Protein AF-0000000087793568 (afdb_homodimer)

pLDDT: mean 90.53, std 14.08, range [36.44, 98.94]

Radius of gyration: 22.63 Å; Cα contacts (8 Å, |Δi|>4): 814; chains: 2; bounding box: 42×63×88 Å

Foldseek 3Di:
DKEKEAEFFAWDDQPPCVPPPPPDRDPVSQQATAHDPVRLVLLLLLLLLVCVVPLDAAAEEEANRHRGVSSRVSNQVNSPPNRHDYYYDNCLVDLDLLVVLVVVLVVQVVCVVVVPDPDHYYYYYHHPPSVQLNVCCLAPVGSPDDDDDHDHSKMWIKDWDDDPVCVVVVHSDRTNIDTDDTGYSVRSSVSSVD/DKEKEAEFFAWDDQPPCVPPPPPDRDPVSQQATAHDPVRLVLLLLLLLLVCVVPLDAAAEEEANRHRGVSSRVSNQVNSPPNRHDYYYDNCLVDLDLLVVQVVVLVVQVVCVVVVPDPDHYYYYYHHPPSVQLNVCCLAPVGSPDDDDDHDHSKMWIKDWDDDPVCVVVVHSDRTNIDTDDTGYSVRSSVSSVD

Solvent-accessible surface area (backbone atoms only — not comparable to full-atom values): 19647 Å² total; per-residue (Å²): 61,42,39,34,41,29,32,23,31,44,47,52,73,77,69,70,59,77,58,90,64,78,68,66,72,48,76,68,56,65,40,59,31,41,51,32,74,64,17,49,52,51,31,42,38,14,36,41,14,48,35,72,76,46,75,67,47,60,35,35,35,13,16,74,37,37,22,15,37,53,39,41,49,44,41,36,57,66,61,41,94,65,48,35,59,75,45,71,37,68,55,46,77,41,94,44,58,67,60,48,49,50,51,51,49,52,50,52,51,52,38,57,70,63,66,73,48,96,58,55,26,37,38,39,20,26,38,84,66,46,47,50,26,41,52,14,28,52,36,62,77,31,50,75,54,44,43,63,60,76,50,59,29,9,42,36,34,32,41,41,44,73,54,67,70,43,54,74,69,65,53,86,70,81,46,55,39,30,42,52,34,31,43,43,30,68,58,24,29,47,46,32,74,109,62,43,39,35,41,30,31,23,30,45,46,51,72,78,72,68,61,78,58,90,65,78,68,67,73,47,75,68,56,64,40,59,30,40,51,32,74,66,16,49,52,52,31,42,37,12,35,41,13,47,35,71,76,46,74,68,51,61,35,33,35,13,16,72,37,36,22,16,39,52,40,40,49,44,40,36,58,66,61,40,94,64,47,36,59,75,46,72,36,69,55,48,78,42,94,42,58,66,60,47,49,50,53,50,49,52,50,51,52,51,38,57,71,62,66,74,49,96,58,55,27,36,38,39,20,26,39,83,65,45,49,51,26,42,52,13,28,51,36,62,77,32,49,77,54,44,43,64,60,78,49,61,29,10,42,35,35,31,43,42,42,72,53,66,70,43,54,73,70,65,54,86,68,81,44,56,39,29,43,52,34,30,42,43,28,68,57,24,30,47,46,32,73,107

Secondary structure (DSSP, 8-state):
-EEEEEE---B-------SSS-----HHHHHTPPBPHHHHHHHHHHHHHHHHH-----EEEE-SSHHHHHHHHHHHHHHTTSPPPEEE-GGGGSS-HHHHHHHHHHHHHHHHHHTS-SS-EEEEEE-TTHHHHHHHHHHHS-TTT--B---TT-EEEEEEE--HHHHHHT--PPPEEEEEEEE-HHHHHHHHT-/-EEEEEE---B-------SSS-----HHHHHTPPBPHHHHHHHHHHHHHHHHH-----EEEE-SSHHHHHHHHHHHHHHGGGPPPEEE-GGGGSS-HHHHHHHHHHHHHHHHHHTS-SS-EEEEEE-TTHHHHHHHHHHHS-TTT--B---TT-EEEEEEE--HHHHHHT--PPPEEEEEEEE-HHHHHHHHT-

Sequence (388 aa):
MLLLLMRHGIAHPLVDSASESFAKSSPADDFHRALTSEGRDRAHRAALGARELVPRLDFLASSPKTRARQTAQIVRDVWGKKSPPLTEWSELMEDDSAALVGKLRALEAKVAGEKTVDAPTILLCGHEPLLSRFVSQLLTDSAETLRLEWKKAGVCALQVEFDPQKMKAGETTLPATTLMWHLTPKQLRKIGSRMLLLLMRHGIAHPLVDSASESFAKSSPADDFHRALTSEGRDRAHRAALGARELVPRLDFLASSPKTRARQTAQIVRDVWGKKSPPLTEWSELMEDDSAALVGKLRALEAKVAGEKTVDAPTILLCGHEPLLSRFVSQLLTDSAETLRLEWKKAGVCALQVEFDPQKMKAGETTLPATTLMWHLTPKQLRKIGSR

Structure (mmCIF, N/CA/C/O backbone):
data_AF-0000000087793568-model_v1
#
loop_
_entity.id
_entity.type
_entity.pdbx_description
1 polymer 'Phosphohistidine phosphatase, SixA'
#
loop_
_atom_site.group_PDB
_atom_site.id
_atom_site.type_symbol
_atom_site.label_atom_id
_atom_site.label_alt_id
_atom_site.label_comp_id
_atom_site.label_asym_id
_atom_site.label_entity_id
_atom_site.label_seq_id
_atom_site.pdbx_PDB_ins_code
_atom_site.Cartn_x
_atom_site.Cartn_y
_atom_site.Cartn_z
_atom_site.occupancy
_atom_site.B_iso_or_equiv
_atom_site.auth_seq_id
_atom_site.auth_comp_id
_atom_site.auth_asym_id
_atom_site.auth_atom_id
_atom_site.pdbx_PDB_model_num
ATOM 1 N N . MET A 1 1 ? -4.113 17.141 -4.031 1 96.12 1 MET A N 1
ATOM 2 C CA . MET A 1 1 ? -3.43 17.047 -2.746 1 96.12 1 MET A CA 1
ATOM 3 C C . MET A 1 1 ? -2.83 15.656 -2.559 1 96.12 1 MET A C 1
ATOM 5 O O . MET A 1 1 ? -3.467 14.648 -2.879 1 96.12 1 MET A O 1
ATOM 9 N N . LEU A 1 2 ? -1.525 15.648 -2.135 1 97.88 2 LEU A N 1
ATOM 10 C CA . LEU A 1 2 ? -0.951 14.398 -1.642 1 97.88 2 LEU A CA 1
ATOM 11 C C . LEU A 1 2 ? -1.108 14.289 -0.129 1 97.88 2 LEU A C 1
ATOM 13 O O . LEU A 1 2 ? -0.604 15.133 0.615 1 97.88 2 LEU A O 1
ATOM 17 N N . LEU A 1 3 ? -1.846 13.305 0.278 1 98.62 3 LEU A N 1
ATOM 18 C CA . LEU A 1 3 ? -2.139 13.094 1.691 1 98.62 3 LEU A CA 1
ATOM 19 C C . LEU A 1 3 ? -1.384 11.883 2.232 1 98.62 3 LEU A C 1
ATOM 21 O O . LEU A 1 3 ? -1.615 10.758 1.794 1 98.62 3 LEU A O 1
ATOM 25 N N . LEU A 1 4 ? -0.467 12.148 3.123 1 98.88 4 LEU A N 1
ATOM 26 C CA . LEU A 1 4 ? 0.186 11.086 3.881 1 98.88 4 LEU A CA 1
ATOM 27 C C . LEU A 1 4 ? -0.486 10.891 5.234 1 98.88 4 LEU A C 1
ATOM 29 O O . LEU A 1 4 ? -0.839 11.859 5.902 1 98.88 4 LEU A O 1
ATOM 33 N N . LEU A 1 5 ? -0.747 9.656 5.582 1 98.94 5 LEU A N 1
ATOM 34 C CA . LEU A 1 5 ? -1.247 9.289 6.902 1 98.94 5 LEU A CA 1
ATOM 35 C C . LEU A 1 5 ? -0.276 8.344 7.609 1 98.94 5 LEU A C 1
ATOM 37 O O . LEU A 1 5 ? 0.091 7.301 7.066 1 98.94 5 LEU A O 1
ATOM 41 N N . MET A 1 6 ? 0.14 8.75 8.789 1 98.94 6 MET A N 1
ATOM 42 C CA . MET A 1 6 ? 1.086 7.965 9.578 1 98.94 6 MET A CA 1
ATOM 43 C C . MET A 1 6 ? 0.485 7.574 10.922 1 98.94 6 MET A C 1
ATOM 45 O O . MET A 1 6 ? -0.057 8.422 11.633 1 98.94 6 MET A O 1
ATOM 49 N N . ARG A 1 7 ? 0.519 6.309 11.234 1 98.94 7 ARG A N 1
ATOM 50 C CA . ARG A 1 7 ? 0.18 5.902 12.602 1 98.94 7 ARG A CA 1
ATOM 51 C C . ARG A 1 7 ? 1.29 6.281 13.57 1 98.94 7 ARG A C 1
ATOM 53 O O . ARG A 1 7 ? 2.475 6.168 13.25 1 98.94 7 ARG A O 1
ATOM 60 N N . HIS A 1 8 ? 0.935 6.652 14.742 1 98.88 8 HIS A N 1
ATOM 61 C CA . HIS A 1 8 ? 1.938 6.996 15.742 1 98.88 8 HIS A CA 1
ATOM 62 C C . HIS A 1 8 ? 2.912 5.844 15.961 1 98.88 8 HIS A C 1
ATOM 64 O O . HIS A 1 8 ? 2.619 4.699 15.609 1 98.88 8 HIS A O 1
ATOM 70 N N . GLY A 1 9 ? 4.094 6.199 16.562 1 98.75 9 GLY A N 1
ATOM 71 C CA . GLY A 1 9 ? 5.09 5.199 16.891 1 98.75 9 GLY A CA 1
ATOM 72 C C . GLY A 1 9 ? 4.723 4.383 18.125 1 98.75 9 GLY A C 1
ATOM 73 O O . GLY A 1 9 ? 3.684 4.617 18.734 1 98.75 9 GLY A O 1
ATOM 74 N N . ILE A 1 10 ? 5.586 3.451 18.516 1 98.31 10 ILE A N 1
ATOM 75 C CA . ILE A 1 10 ? 5.387 2.562 19.656 1 98.31 10 ILE A CA 1
ATOM 76 C C . ILE A 1 10 ? 5.375 3.377 20.953 1 98.31 10 ILE A C 1
ATOM 78 O O . ILE A 1 10 ? 6.316 4.121 21.234 1 98.31 10 ILE A O 1
ATOM 82 N N . ALA A 1 11 ? 4.293 3.217 21.719 1 97.5 11 ALA A N 1
ATOM 83 C CA . ALA A 1 11 ? 4.121 3.949 22.969 1 97.5 11 ALA A CA 1
ATOM 84 C C . ALA A 1 11 ? 4.156 3.004 24.172 1 97.5 11 ALA A C 1
ATOM 86 O O . ALA A 1 11 ? 3.971 1.794 24.016 1 97.5 11 ALA A O 1
ATOM 87 N N . HIS A 1 12 ? 4.414 3.566 25.266 1 94.75 12 HIS A N 1
ATOM 88 C CA . HIS A 1 12 ? 4.359 2.787 26.5 1 94.75 12 HIS A CA 1
ATOM 89 C C . HIS A 1 12 ? 2.977 2.176 26.703 1 94.75 12 HIS A C 1
A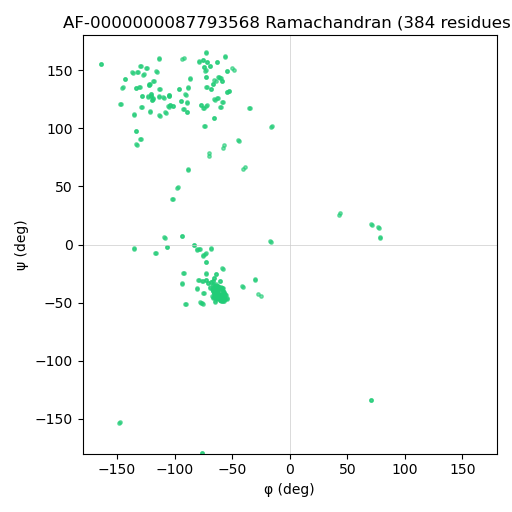TOM 91 O O . HIS A 1 12 ? 1.964 2.799 26.375 1 94.75 12 HIS A O 1
ATOM 97 N N . PRO A 1 13 ? 3.045 0.917 27.203 1 89.44 13 PRO A N 1
ATOM 98 C CA . PRO A 1 13 ? 1.738 0.314 27.484 1 89.44 13 PRO A CA 1
ATOM 99 C C . PRO A 1 13 ? 0.955 1.061 28.562 1 89.44 13 PRO A C 1
ATOM 101 O O . PRO A 1 13 ? 1.538 1.82 29.328 1 89.44 13 PRO A O 1
ATOM 104 N N . LEU A 1 14 ? -0.322 0.827 28.438 1 80.94 14 LEU A N 1
ATOM 105 C CA . LEU A 1 14 ? -1.128 1.379 29.516 1 80.94 14 LEU A CA 1
ATOM 106 C C . LEU A 1 14 ? -0.814 0.683 30.844 1 80.94 14 LEU A C 1
ATOM 108 O O . LEU A 1 14 ? -0.576 -0.526 30.875 1 80.94 14 LEU A O 1
ATOM 112 N N . VAL A 1 15 ? -0.178 1.276 31.797 1 62.25 15 VAL A N 1
ATOM 113 C CA . VAL A 1 15 ? 0.125 0.673 33.094 1 62.25 15 VAL A CA 1
ATOM 114 C C . VAL A 1 15 ? -1.109 -0.047 33.625 1 62.25 15 VAL A C 1
ATOM 116 O O . VAL A 1 15 ? -2.191 0.54 33.719 1 62.25 15 VAL A O 1
ATOM 119 N N . ASP A 1 16 ? -1.142 -1.329 33.219 1 53.69 16 ASP A N 1
ATOM 120 C CA . ASP A 1 16 ? -2.166 -2.107 33.906 1 53.69 16 ASP A CA 1
ATOM 121 C C . ASP A 1 16 ? -1.961 -2.068 35.438 1 53.69 16 ASP A C 1
ATOM 123 O O . ASP A 1 16 ? -0.852 -2.295 35.906 1 53.69 16 ASP A O 1
ATOM 127 N N . SER A 1 17 ? -2.375 -1.208 36.219 1 40.56 17 SER A N 1
ATOM 128 C CA . SER A 1 17 ? -2.295 -1.458 37.656 1 40.56 17 SER A CA 1
ATOM 129 C C . SER A 1 17 ? -2.664 -2.9 38 1 40.56 17 SER A C 1
ATOM 131 O O . SER A 1 17 ? -3.84 -3.27 37.969 1 40.56 17 SER A O 1
ATOM 133 N N . ALA A 1 18 ? -1.98 -3.926 37.625 1 40.5 18 ALA A N 1
ATOM 134 C CA . ALA A 1 18 ? -2.271 -5.203 38.25 1 40.5 18 ALA A CA 1
ATOM 135 C C . ALA A 1 18 ? -2.51 -5.023 39.75 1 40.5 18 ALA A C 1
ATOM 137 O O . ALA A 1 18 ? -2.619 -6.008 40.5 1 40.5 18 ALA A O 1
ATOM 138 N N . SER A 1 19 ? -1.817 -4.125 40.469 1 38.53 19 SER A N 1
ATOM 139 C CA . SER A 1 19 ? -2.182 -4.211 41.875 1 38.53 19 SER A CA 1
ATOM 140 C C . SER A 1 19 ? -3.695 -4.176 42.062 1 38.53 19 SER A C 1
ATOM 142 O O . SER A 1 19 ? -4.422 -3.688 41.188 1 38.53 19 SER A O 1
ATOM 144 N N . GLU A 1 20 ? -4.242 -4.871 43.25 1 40.06 20 GLU A N 1
ATOM 145 C CA . GLU A 1 20 ? -5.582 -4.977 43.812 1 40.06 20 GLU A CA 1
ATOM 146 C C . GLU A 1 20 ? -6.43 -3.758 43.469 1 40.06 20 GLU A C 1
ATOM 148 O O . GLU A 1 20 ? -7.637 -3.744 43.719 1 40.06 20 GLU A O 1
ATOM 153 N N . SER A 1 21 ? -5.852 -2.555 43.562 1 39.22 21 SER A N 1
ATOM 154 C CA . SER A 1 21 ? -6.824 -1.475 43.438 1 39.22 21 SER A CA 1
ATOM 155 C C . SER A 1 21 ? -7.277 -1.302 42 1 39.22 21 SER A C 1
ATOM 157 O O . SER A 1 21 ? -6.453 -1.297 41.062 1 39.22 21 SER A O 1
ATOM 159 N N . PHE A 1 22 ? -8.445 -1.719 41.438 1 39.75 22 PHE A N 1
ATOM 160 C CA . PHE A 1 22 ? -9.391 -1.558 40.344 1 39.75 22 PHE A CA 1
ATOM 161 C C . PHE A 1 22 ? -9.172 -0.229 39.625 1 39.75 22 PHE A C 1
ATOM 163 O O . PHE A 1 22 ? -10.102 0.322 39.031 1 39.75 22 PHE A O 1
ATOM 170 N N . ALA A 1 23 ? -8.25 0.588 39.906 1 36.69 23 ALA A N 1
ATOM 171 C CA . ALA A 1 23 ? -8.422 1.868 39.219 1 36.69 23 ALA A CA 1
ATOM 172 C C . ALA A 1 23 ? -8.18 1.728 37.719 1 36.69 23 ALA A C 1
ATOM 174 O O . ALA A 1 23 ? -7.07 1.396 37.312 1 36.69 23 ALA A O 1
ATOM 175 N N . LYS A 1 24 ? -9.078 1.188 36.938 1 49.34 24 LYS A N 1
ATOM 176 C CA . LYS A 1 24 ? -9.289 1.285 35.5 1 49.34 24 LYS A CA 1
ATOM 177 C C . LYS A 1 24 ? -8.508 2.457 34.906 1 49.34 24 LYS A C 1
ATOM 179 O O . LYS A 1 24 ? -8.656 3.596 35.344 1 49.34 24 LYS A O 1
ATOM 184 N N . SER A 1 25 ? -7.336 2.15 34.25 1 55.94 25 SER A N 1
ATOM 185 C CA . SER A 1 25 ? -6.629 3.244 33.625 1 55.94 25 SER A CA 1
ATOM 186 C C . SER A 1 25 ? -7.598 4.277 33.062 1 55.94 25 SER A C 1
ATOM 188 O O . SER A 1 25 ? -8.625 3.918 32.469 1 55.94 25 SER A O 1
ATOM 190 N N . SER A 1 26 ? -7.613 5.535 33.531 1 61.94 26 SER A N 1
ATOM 191 C CA . SER A 1 26 ? -8.5 6.625 33.125 1 61.94 26 SER A CA 1
ATOM 192 C C . SER A 1 26 ? -8.211 7.082 31.703 1 61.94 26 SER A C 1
ATOM 194 O O . SER A 1 26 ? -7.109 6.871 31.188 1 61.94 26 SER A O 1
ATOM 196 N N . PRO A 1 27 ? -9.211 7.254 30.906 1 64.69 27 PRO A N 1
ATOM 197 C CA . PRO A 1 27 ? -9 7.91 29.625 1 64.69 27 PRO A CA 1
ATOM 198 C C . PRO A 1 27 ? -7.863 8.93 29.641 1 64.69 27 PRO A C 1
ATOM 200 O O . PRO A 1 27 ? -7.164 9.109 28.641 1 64.69 27 PRO A O 1
ATOM 203 N N . ALA A 1 28 ? -7.652 9.516 30.75 1 68.44 28 ALA A N 1
ATOM 204 C CA . ALA A 1 28 ? -6.57 10.484 30.891 1 68.44 28 ALA A CA 1
ATOM 205 C C . ALA A 1 28 ? -5.207 9.805 30.766 1 68.44 28 ALA A C 1
ATOM 207 O O . ALA A 1 28 ? -4.281 10.359 30.172 1 68.44 28 ALA A O 1
ATOM 208 N N . ASP A 1 29 ? -5.152 8.562 31.188 1 77.5 29 ASP A N 1
ATOM 209 C CA . ASP A 1 29 ? -3.891 7.828 31.156 1 77.5 29 ASP A CA 1
ATOM 210 C C . ASP A 1 29 ? -3.516 7.457 29.719 1 77.5 29 ASP A C 1
ATOM 212 O O . ASP A 1 29 ? -2.348 7.539 29.344 1 77.5 29 ASP A O 1
ATOM 216 N N . ASP A 1 30 ? -4.496 7.27 28.984 1 88.19 30 ASP A N 1
ATOM 217 C CA . ASP A 1 30 ? -4.223 6.906 27.594 1 88.19 30 ASP A CA 1
ATOM 218 C C . ASP A 1 30 ? -3.766 8.117 26.781 1 88.19 30 ASP A C 1
ATOM 220 O O . ASP A 1 30 ? -2.943 7.988 25.875 1 88.19 30 ASP A O 1
ATOM 224 N N . PHE A 1 31 ? -4.273 9.242 27.172 1 92.94 31 PHE A N 1
ATOM 225 C CA . PHE A 1 31 ? -4.016 10.469 26.422 1 92.94 31 PHE A CA 1
ATOM 226 C C . PHE A 1 31 ? -2.541 10.844 26.5 1 92.94 31 PHE A C 1
ATOM 228 O O . PHE A 1 31 ? -1.979 11.367 25.531 1 92.94 31 PHE A O 1
ATOM 235 N N . HIS A 1 32 ? -1.913 10.484 27.531 1 94.19 32 HIS A N 1
ATOM 236 C CA . HIS A 1 32 ? -0.586 11.031 27.781 1 94.19 32 HIS A CA 1
ATOM 237 C C . HIS A 1 32 ? 0.494 9.977 27.578 1 94.19 32 HIS A C 1
ATOM 239 O O . HIS A 1 32 ? 1.664 10.211 27.891 1 94.19 32 HIS A O 1
ATOM 245 N N . ARG A 1 33 ? 0.11 8.836 27.109 1 95 33 ARG A N 1
ATOM 246 C CA . ARG A 1 33 ? 1.111 7.809 26.844 1 95 33 ARG A CA 1
ATOM 247 C C . ARG A 1 33 ? 2.15 8.305 25.844 1 95 33 ARG A C 1
ATOM 249 O O . ARG A 1 33 ? 1.807 8.68 24.719 1 95 33 ARG A O 1
ATOM 256 N N . ALA A 1 34 ? 3.4 8.266 26.266 1 97.56 34 ALA A N 1
ATOM 257 C CA . ALA A 1 34 ? 4.504 8.758 25.438 1 97.56 34 ALA A CA 1
ATOM 258 C C . ALA A 1 34 ? 5.102 7.629 24.594 1 97.56 34 ALA A C 1
ATOM 260 O O . ALA A 1 34 ? 4.93 6.449 24.922 1 97.56 34 ALA A O 1
ATOM 261 N N . LEU A 1 35 ? 5.805 8 23.562 1 98.44 35 LEU A N 1
ATOM 262 C CA . LEU A 1 35 ? 6.582 7.027 22.797 1 98.44 35 LEU A CA 1
ATOM 263 C C . LEU A 1 35 ? 7.664 6.395 23.672 1 98.44 35 LEU A C 1
ATOM 265 O O . LEU A 1 35 ? 8.242 7.066 24.531 1 98.44 35 LEU A O 1
ATOM 269 N N . THR A 1 36 ? 7.926 5.152 23.453 1 98.38 36 THR A N 1
ATOM 270 C CA . THR A 1 36 ? 9.117 4.535 24.031 1 98.38 36 THR A CA 1
ATOM 271 C C . THR A 1 36 ? 10.375 5.023 23.312 1 98.38 36 THR A C 1
ATOM 273 O O . THR A 1 36 ? 10.289 5.656 22.25 1 98.38 36 THR A O 1
ATOM 276 N N . SER A 1 37 ? 11.508 4.781 23.906 1 98.31 37 SER A N 1
ATOM 277 C CA . SER A 1 37 ? 12.758 5.102 23.219 1 98.31 37 SER A CA 1
ATOM 278 C C . SER A 1 37 ? 12.852 4.391 21.875 1 98.31 37 SER A C 1
ATOM 280 O O . SER A 1 37 ? 13.25 4.996 20.875 1 98.31 37 SER A O 1
ATOM 282 N N . GLU A 1 38 ? 12.492 3.162 21.875 1 98.06 38 GLU A N 1
ATOM 283 C CA . GLU A 1 38 ? 12.461 2.4 20.641 1 98.06 38 GLU A CA 1
ATOM 284 C C . GLU A 1 38 ? 11.461 2.996 19.656 1 98.06 38 GLU A C 1
ATOM 286 O O . GLU A 1 38 ? 11.727 3.057 18.453 1 98.06 38 GLU A O 1
ATOM 291 N N . GLY A 1 39 ? 10.312 3.371 20.203 1 98.56 39 GLY A N 1
ATOM 292 C CA . GLY A 1 39 ? 9.297 3.996 19.359 1 98.56 39 GLY A CA 1
ATOM 293 C C . GLY A 1 39 ? 9.789 5.258 18.672 1 98.56 39 GLY A C 1
ATOM 294 O O . GLY A 1 39 ? 9.492 5.48 17.5 1 98.56 39 GLY A O 1
ATOM 295 N N . ARG A 1 40 ? 10.516 6.051 19.406 1 98.69 40 ARG A N 1
ATOM 296 C CA . ARG A 1 40 ? 11.078 7.277 18.844 1 98.69 40 ARG A CA 1
ATOM 297 C C . ARG A 1 40 ? 12.086 6.969 17.75 1 98.69 40 ARG A C 1
ATOM 299 O O . ARG A 1 40 ? 12.047 7.574 16.672 1 98.69 40 ARG A O 1
ATOM 306 N N . ASP A 1 41 ? 12.93 6.027 18.016 1 98.25 41 ASP A N 1
ATOM 307 C CA . ASP A 1 41 ? 13.953 5.648 17.047 1 98.25 41 ASP A CA 1
ATOM 308 C C . ASP A 1 41 ? 13.328 5.086 15.766 1 98.25 41 ASP A C 1
ATOM 310 O O . ASP A 1 41 ? 13.695 5.488 14.664 1 98.25 41 ASP A O 1
ATOM 314 N N . ARG A 1 42 ? 12.406 4.227 15.906 1 98.12 42 ARG A N 1
ATOM 315 C CA . ARG A 1 42 ? 11.766 3.598 14.758 1 98.12 42 ARG A CA 1
ATOM 316 C C . ARG A 1 42 ? 10.945 4.609 13.961 1 98.12 42 ARG A C 1
ATOM 318 O O . ARG A 1 42 ? 10.93 4.574 12.727 1 98.12 42 ARG A O 1
ATOM 325 N N . ALA A 1 43 ? 10.289 5.5 14.703 1 98.69 43 ALA A N 1
ATOM 326 C CA . ALA A 1 43 ? 9.523 6.551 14.031 1 98.69 43 ALA 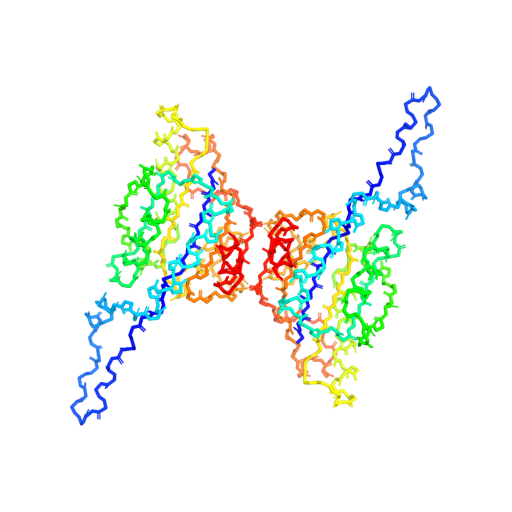A CA 1
ATOM 327 C C . ALA A 1 43 ? 10.445 7.477 13.242 1 98.69 43 ALA A C 1
ATOM 329 O O . ALA A 1 43 ? 10.117 7.883 12.125 1 98.69 43 ALA A O 1
ATOM 330 N N . HIS A 1 44 ? 11.562 7.789 13.852 1 98.31 44 HIS A N 1
ATOM 331 C CA . HIS A 1 44 ? 12.539 8.641 13.18 1 98.31 44 HIS A CA 1
ATOM 332 C C . HIS A 1 44 ? 13.023 8 11.883 1 98.31 44 HIS A C 1
ATOM 334 O O . HIS A 1 44 ? 13.047 8.656 10.836 1 98.31 44 HIS A O 1
ATOM 340 N N . ARG A 1 45 ? 13.391 6.719 11.93 1 98.25 45 ARG A N 1
ATOM 341 C CA . ARG A 1 45 ? 13.875 6.012 10.75 1 98.25 45 ARG A CA 1
ATOM 342 C C . ARG A 1 45 ? 12.773 5.867 9.703 1 98.25 45 ARG A C 1
ATOM 344 O O . ARG A 1 45 ? 13.039 5.941 8.5 1 98.25 45 ARG A O 1
ATOM 351 N N . ALA A 1 46 ? 11.586 5.633 10.164 1 98.62 46 ALA A N 1
ATOM 352 C CA . ALA A 1 46 ? 10.461 5.566 9.227 1 98.62 46 ALA A CA 1
ATOM 353 C C . ALA A 1 46 ? 10.234 6.914 8.555 1 98.62 46 ALA A C 1
ATOM 355 O O . ALA A 1 46 ? 9.969 6.973 7.348 1 98.62 46 ALA A O 1
ATOM 356 N N . ALA A 1 47 ? 10.344 7.973 9.344 1 98.19 47 ALA A N 1
ATOM 357 C CA . ALA A 1 47 ? 10.172 9.32 8.812 1 98.19 47 ALA A CA 1
ATOM 358 C C . ALA A 1 47 ? 11.234 9.633 7.758 1 98.19 47 ALA A C 1
ATOM 360 O O . ALA A 1 47 ? 10.945 10.281 6.75 1 98.19 47 ALA A O 1
ATOM 361 N N . LEU A 1 48 ? 12.445 9.156 7.953 1 97.5 48 LEU A N 1
ATOM 362 C CA . LEU A 1 48 ? 13.5 9.344 6.965 1 97.5 48 LEU A CA 1
ATOM 363 C C . LEU A 1 48 ? 13.125 8.68 5.641 1 97.5 48 LEU A C 1
ATOM 365 O O . LEU A 1 48 ? 13.336 9.258 4.574 1 97.5 48 LEU A O 1
ATOM 369 N N . GLY A 1 49 ? 12.594 7.469 5.738 1 98 49 GLY A N 1
ATOM 370 C CA . GLY A 1 49 ? 12.133 6.777 4.543 1 98 49 GLY A CA 1
ATOM 371 C C . GLY A 1 49 ? 11.016 7.504 3.828 1 98 49 GLY A C 1
ATOM 372 O O . GLY A 1 49 ? 11.031 7.625 2.602 1 98 49 GLY A O 1
ATOM 373 N N . ALA A 1 50 ? 10.062 7.996 4.602 1 97.94 50 ALA A N 1
ATOM 374 C CA . ALA A 1 50 ? 8.945 8.742 4.02 1 97.94 50 ALA A CA 1
ATOM 375 C C . ALA A 1 50 ? 9.438 10.008 3.324 1 97.94 50 ALA A C 1
ATOM 377 O O . ALA A 1 50 ? 8.961 10.352 2.238 1 97.94 50 ALA A O 1
ATOM 378 N N . ARG A 1 51 ? 10.352 10.711 3.947 1 96.75 51 ARG A N 1
ATOM 379 C CA . ARG A 1 51 ? 10.898 11.93 3.367 1 96.75 51 ARG A CA 1
ATOM 380 C C . ARG A 1 51 ? 11.617 11.633 2.053 1 96.75 51 ARG A C 1
ATOM 382 O O . ARG A 1 51 ? 11.57 12.438 1.119 1 96.75 51 ARG A O 1
ATOM 389 N N . GLU A 1 52 ? 12.297 10.516 2.016 1 96.06 52 GLU A N 1
ATOM 390 C CA . GLU A 1 52 ? 12.969 10.133 0.776 1 96.06 52 GLU A CA 1
ATOM 391 C C . GLU A 1 52 ? 11.969 9.977 -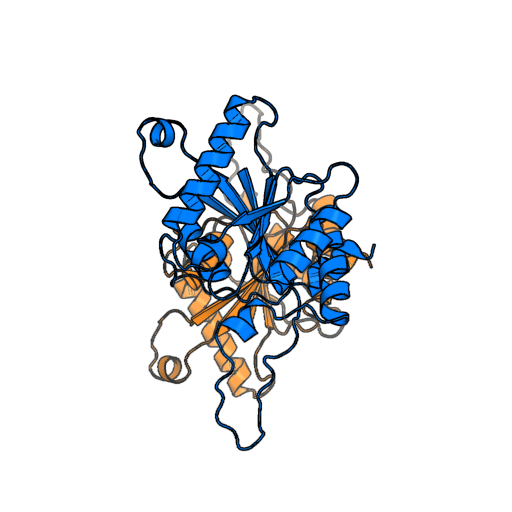0.365 1 96.06 52 GLU A C 1
ATOM 393 O O . GLU A 1 52 ? 12.266 10.328 -1.51 1 96.06 52 GLU A O 1
ATOM 398 N N . LEU A 1 53 ? 10.852 9.492 -0.057 1 97.25 53 LEU A N 1
ATOM 399 C CA . LEU A 1 53 ? 9.82 9.25 -1.057 1 97.25 53 LEU A CA 1
ATOM 400 C C . LEU A 1 53 ? 9.07 10.531 -1.383 1 97.25 53 LEU A C 1
ATOM 402 O O . LEU A 1 53 ? 8.641 10.734 -2.521 1 97.25 53 LEU A O 1
ATOM 406 N N . VAL A 1 54 ? 8.844 11.336 -0.358 1 96.56 54 VAL A N 1
ATOM 407 C CA . VAL A 1 54 ? 8.109 12.594 -0.475 1 96.56 54 VAL A CA 1
ATOM 408 C C . VAL A 1 54 ? 8.906 13.719 0.172 1 96.56 54 VAL A C 1
ATOM 410 O O . VAL A 1 54 ? 8.711 14.031 1.348 1 96.56 54 VAL A O 1
ATOM 413 N N . PRO A 1 55 ? 9.711 14.367 -0.575 1 94.56 55 PRO A N 1
ATOM 414 C CA . PRO A 1 55 ? 10.672 15.32 0 1 94.56 55 PRO A CA 1
ATOM 415 C C . PRO A 1 55 ? 10.008 16.609 0.486 1 94.56 55 PRO A C 1
ATOM 417 O O . PRO A 1 55 ? 10.562 17.297 1.342 1 94.56 55 PRO A O 1
ATOM 420 N N . ARG A 1 56 ? 8.859 16.906 -0.101 1 93.12 56 ARG A N 1
ATOM 421 C CA . ARG A 1 56 ? 8.188 18.156 0.278 1 93.12 56 ARG A CA 1
ATOM 422 C C . ARG A 1 56 ? 6.984 17.875 1.169 1 93.12 56 ARG A C 1
ATOM 424 O O . ARG A 1 56 ? 6.18 16.984 0.876 1 93.12 56 ARG A O 1
ATOM 431 N N . LEU A 1 57 ? 6.926 18.5 2.221 1 94.56 57 LEU A N 1
ATOM 432 C CA . LEU A 1 57 ? 5.797 18.484 3.141 1 94.56 57 LEU A CA 1
ATOM 433 C C . LEU A 1 57 ? 5.355 19.906 3.49 1 94.56 57 LEU A C 1
ATOM 435 O O . LEU A 1 57 ? 6.137 20.688 4.043 1 94.56 57 LEU A O 1
ATOM 439 N N . ASP A 1 58 ? 4.129 20.219 3.145 1 92.81 58 ASP A N 1
ATOM 440 C CA . ASP A 1 58 ? 3.666 21.594 3.297 1 92.81 58 ASP A CA 1
ATOM 441 C C . ASP A 1 58 ? 2.959 21.797 4.637 1 92.81 58 ASP A C 1
ATOM 443 O O . ASP A 1 58 ? 2.99 22.891 5.207 1 92.81 58 ASP A O 1
ATOM 447 N N . PHE A 1 59 ? 2.271 20.75 5.102 1 94 59 PHE A N 1
ATOM 448 C CA . PHE A 1 59 ? 1.512 20.844 6.344 1 94 59 PHE A CA 1
ATOM 449 C C . PHE A 1 59 ? 1.582 19.547 7.117 1 94 59 PHE A C 1
ATOM 451 O O . PHE A 1 59 ? 1.637 18.469 6.523 1 94 59 PHE A O 1
ATOM 458 N N . LEU A 1 60 ? 1.659 19.656 8.391 1 97.19 60 LEU A N 1
ATOM 459 C CA . LEU A 1 60 ? 1.672 18.516 9.305 1 97.19 60 LEU A CA 1
ATOM 460 C C . LEU A 1 60 ? 0.617 18.688 10.391 1 97.19 60 LEU A C 1
ATOM 462 O O . LEU A 1 60 ? 0.508 19.75 11 1 97.19 60 LEU A O 1
ATOM 466 N N . ALA A 1 61 ? -0.205 17.703 10.555 1 98.19 61 ALA A N 1
ATOM 467 C CA . ALA A 1 61 ? -1.181 17.703 11.641 1 98.19 61 ALA A CA 1
ATOM 468 C C . ALA A 1 61 ? -1.09 16.438 12.469 1 98.19 61 ALA A C 1
ATOM 470 O O . ALA A 1 61 ? -0.771 15.367 11.945 1 98.19 61 ALA A O 1
ATOM 471 N N . SER A 1 62 ? -1.347 16.562 13.758 1 98.62 62 SER A N 1
ATOM 472 C CA . SER A 1 62 ? -1.292 15.414 14.672 1 98.62 62 SER A CA 1
ATOM 473 C C . SER A 1 62 ? -2.525 15.367 15.562 1 98.62 62 SER A C 1
ATOM 475 O O . SER A 1 62 ? -3.1 16.406 15.906 1 98.62 62 SER A O 1
ATOM 477 N N . SER A 1 63 ? -2.877 14.141 15.883 1 98.44 63 SER A N 1
ATOM 478 C CA . SER A 1 63 ? -3.73 13.969 17.062 1 98.44 63 SER A CA 1
ATOM 479 C C . SER A 1 63 ? -3.113 14.625 18.281 1 98.44 63 SER A C 1
ATOM 481 O O . SER A 1 63 ? -1.89 14.656 18.438 1 98.44 63 SER A O 1
ATOM 483 N N . PRO A 1 64 ? -3.953 15.109 19.219 1 97.94 64 PRO A N 1
ATOM 484 C CA . PRO A 1 64 ? -3.418 15.75 20.438 1 97.94 64 PRO A CA 1
ATOM 485 C C . PRO A 1 64 ? -2.803 14.742 21.406 1 97.94 64 PRO A C 1
ATOM 487 O O . PRO A 1 64 ? -2.137 15.133 22.359 1 97.94 64 PRO A O 1
ATOM 490 N N . LYS A 1 65 ? -3.061 13.492 21.234 1 97.75 65 LYS A N 1
ATOM 491 C CA . LYS A 1 65 ? -2.451 12.516 22.141 1 97.75 65 LYS A CA 1
ATOM 492 C C . LYS A 1 65 ? -0.929 12.586 22.078 1 97.75 65 LYS A C 1
ATOM 494 O O . LYS A 1 65 ? -0.356 12.742 21 1 97.75 65 LYS A O 1
ATOM 499 N N . THR A 1 66 ? -0.291 12.406 23.156 1 98.19 66 THR A N 1
ATOM 500 C CA . THR A 1 66 ? 1.142 12.625 23.328 1 98.19 66 THR A CA 1
ATOM 501 C C . THR A 1 66 ? 1.935 11.789 22.328 1 98.19 66 THR A C 1
ATOM 503 O O . THR A 1 66 ? 2.848 12.289 21.672 1 98.19 66 THR A O 1
ATOM 506 N N . ARG A 1 67 ? 1.66 10.555 22.188 1 98.5 67 ARG A N 1
ATOM 507 C CA . ARG A 1 67 ? 2.406 9.664 21.297 1 98.5 67 ARG A CA 1
ATOM 508 C C . ARG A 1 67 ? 2.33 10.133 19.859 1 98.5 67 ARG A C 1
ATOM 510 O O . ARG A 1 67 ? 3.311 10.031 19.109 1 98.5 67 ARG A O 1
ATOM 517 N N . ALA A 1 68 ? 1.195 10.656 19.438 1 98.75 68 ALA A N 1
ATOM 518 C CA . ALA A 1 68 ? 1.031 11.148 18.078 1 98.75 68 ALA A CA 1
ATOM 519 C C . ALA A 1 68 ? 1.754 12.477 17.875 1 98.75 68 ALA A C 1
ATOM 521 O O . ALA A 1 68 ? 2.406 12.695 16.859 1 98.75 68 ALA A O 1
ATOM 522 N N . ARG A 1 69 ? 1.633 13.336 18.875 1 98.38 69 ARG A N 1
ATOM 523 C CA . ARG A 1 69 ? 2.338 14.609 18.812 1 98.38 69 ARG A CA 1
ATOM 524 C C . ARG A 1 69 ? 3.846 14.398 18.734 1 98.38 69 ARG A C 1
ATOM 526 O O . ARG A 1 69 ? 4.531 15.07 17.953 1 98.38 69 ARG A O 1
ATOM 533 N N . GLN A 1 70 ? 4.312 13.508 19.516 1 98.75 70 GLN A N 1
ATOM 534 C CA . GLN A 1 70 ? 5.738 13.203 19.516 1 98.75 70 GLN A CA 1
ATOM 535 C C . GLN A 1 70 ? 6.168 12.641 18.156 1 98.75 70 GLN A C 1
ATOM 537 O O . GLN A 1 70 ? 7.23 12.992 17.641 1 98.75 70 GLN A O 1
ATOM 542 N N . THR A 1 71 ? 5.383 11.797 17.609 1 98.88 71 THR A N 1
ATOM 543 C CA . THR A 1 71 ? 5.664 11.258 16.281 1 98.88 71 THR A CA 1
ATOM 544 C C . THR A 1 71 ? 5.707 12.375 15.242 1 98.88 71 THR A C 1
ATOM 546 O O . THR A 1 71 ? 6.621 12.43 14.414 1 98.88 71 THR A O 1
ATOM 549 N N . ALA A 1 72 ? 4.746 13.289 15.32 1 98.56 72 ALA A N 1
ATOM 550 C CA . ALA A 1 72 ? 4.676 14.406 14.375 1 98.56 72 ALA A CA 1
ATOM 551 C C . ALA A 1 72 ? 5.891 15.32 14.523 1 98.56 72 ALA A C 1
ATOM 553 O O . ALA A 1 72 ? 6.398 15.844 13.531 1 98.56 72 ALA A O 1
ATOM 554 N N . GLN A 1 73 ? 6.289 15.516 15.734 1 98.06 73 GLN A N 1
ATOM 555 C CA . GLN A 1 73 ? 7.477 16.328 15.961 1 98.06 73 GLN A CA 1
ATOM 556 C C . GLN A 1 73 ? 8.711 15.688 15.336 1 98.06 73 GLN A C 1
ATOM 558 O O . GLN A 1 73 ? 9.547 16.375 14.742 1 98.06 73 GLN A O 1
ATOM 563 N N . ILE A 1 74 ? 8.859 14.414 15.492 1 98.12 74 ILE A N 1
ATOM 564 C CA . ILE A 1 74 ? 9.953 13.68 14.867 1 98.12 74 ILE A CA 1
ATOM 565 C C . ILE A 1 74 ? 9.906 13.867 13.352 1 98.12 74 ILE A C 1
ATOM 567 O O . ILE A 1 74 ? 10.93 14.133 12.727 1 98.12 74 ILE A O 1
ATOM 571 N N . VAL A 1 75 ? 8.719 13.727 12.781 1 98.19 75 VAL A N 1
ATOM 572 C CA . VAL A 1 75 ? 8.531 13.914 11.352 1 98.19 75 VAL A CA 1
ATOM 573 C C . VAL A 1 75 ? 8.969 15.312 10.945 1 98.19 75 VAL A C 1
ATOM 575 O O . VAL A 1 75 ? 9.711 15.484 9.977 1 98.19 75 VAL A O 1
ATOM 578 N N . ARG A 1 76 ? 8.484 16.281 11.711 1 97.56 76 ARG A N 1
ATOM 579 C CA . ARG A 1 76 ? 8.82 17.672 11.414 1 97.56 76 ARG A CA 1
ATOM 580 C C . ARG A 1 76 ? 10.336 17.875 11.406 1 97.56 76 ARG A C 1
ATOM 582 O O . ARG A 1 76 ? 10.867 18.516 10.5 1 97.56 76 ARG A O 1
ATOM 589 N N . ASP A 1 77 ? 10.984 17.328 12.391 1 96.44 77 ASP A N 1
ATOM 590 C CA . ASP A 1 77 ? 12.43 17.469 12.516 1 96.44 77 ASP A CA 1
ATOM 591 C C . ASP A 1 77 ? 13.156 16.828 11.344 1 96.44 77 ASP A C 1
ATOM 593 O O . ASP A 1 77 ? 14.172 17.344 10.875 1 96.44 77 ASP A O 1
ATOM 597 N N . VAL A 1 78 ? 12.703 15.75 10.906 1 96.31 78 VAL A N 1
ATOM 598 C CA . VAL A 1 78 ? 13.312 15 9.82 1 96.31 78 VAL A CA 1
ATOM 599 C C . VAL A 1 78 ? 13.219 15.805 8.523 1 96.31 78 VAL A C 1
ATOM 601 O O . VAL A 1 78 ? 14.148 15.789 7.707 1 96.31 78 VAL A O 1
ATOM 604 N N . TRP A 1 79 ? 12.07 16.453 8.242 1 94.19 79 TRP A N 1
ATOM 605 C CA . TRP A 1 79 ? 11.906 17.219 7.012 1 94.19 79 TRP A CA 1
ATOM 606 C C . TRP A 1 79 ? 12.703 18.516 7.062 1 94.19 79 TRP A C 1
ATOM 608 O O . TRP A 1 79 ? 13 19.109 6.023 1 94.19 79 TRP A O 1
ATOM 618 N N . GLY A 1 80 ? 13.336 18.875 8.328 1 80.06 80 GLY A N 1
ATOM 619 C CA . GLY A 1 80 ? 14.375 19.891 8.5 1 80.06 80 GLY A CA 1
ATOM 620 C C . GLY A 1 80 ? 13.875 21.297 8.312 1 80.06 80 GLY A C 1
ATOM 621 O O . GLY A 1 80 ? 12.797 21.656 8.789 1 80.06 80 GLY A O 1
ATOM 622 N N . LYS A 1 81 ? 14.766 22.156 7.434 1 63.38 81 LYS A N 1
ATOM 623 C CA . LYS A 1 81 ? 14.742 23.609 7.277 1 63.38 81 LYS A CA 1
ATOM 624 C C . LYS A 1 81 ? 13.398 24.078 6.73 1 63.38 81 LYS A C 1
ATOM 626 O O . LYS A 1 81 ? 12.953 25.188 7.031 1 63.38 81 LYS A O 1
ATOM 631 N N . LYS A 1 82 ? 12.812 23.25 5.949 1 68.69 82 LYS A N 1
ATOM 632 C CA . LYS A 1 82 ? 11.5 23.625 5.449 1 68.69 82 LYS A CA 1
ATOM 633 C C . LYS A 1 82 ? 10.391 23 6.273 1 68.69 82 LYS A C 1
ATOM 635 O O . LYS A 1 82 ? 9.469 22.375 5.723 1 68.69 82 LYS A O 1
ATOM 640 N N . SER A 1 83 ? 10.531 23.172 7.566 1 75.62 83 SER A N 1
ATOM 641 C CA . SER A 1 83 ? 9.656 22.516 8.523 1 75.62 83 SER A CA 1
ATOM 642 C C . SER A 1 83 ? 8.203 22.922 8.328 1 75.62 83 SER A C 1
ATOM 644 O O . SER A 1 83 ? 7.871 24.109 8.391 1 75.62 83 SER A O 1
ATOM 646 N N . PRO A 1 84 ? 7.453 22 8.047 1 85.44 84 PRO A N 1
ATOM 647 C CA . PRO A 1 84 ? 6.027 22.312 7.91 1 85.44 84 PRO A CA 1
ATOM 648 C C . PRO A 1 84 ? 5.387 22.75 9.227 1 85.44 84 PRO A C 1
ATOM 650 O O . PRO A 1 84 ? 5.836 22.344 10.305 1 85.44 84 PRO A O 1
ATOM 653 N N . PRO A 1 85 ? 4.461 23.766 9.109 1 92.38 85 PRO A N 1
ATOM 654 C CA . PRO A 1 85 ? 3.689 24.031 10.328 1 92.38 85 PRO A CA 1
ATOM 655 C C . PRO A 1 85 ? 3.023 22.781 10.891 1 92.38 85 PRO A C 1
ATOM 657 O O . PRO A 1 85 ? 2.537 21.938 10.133 1 92.38 85 PRO A O 1
ATOM 660 N N . LEU A 1 86 ? 3.184 22.594 12.172 1 95.5 86 LEU A N 1
ATOM 661 C CA . LEU A 1 86 ? 2.566 21.484 12.883 1 95.5 86 LEU A CA 1
ATOM 662 C C . LEU A 1 86 ? 1.373 21.953 13.703 1 95.5 86 LEU A C 1
ATOM 664 O O . LEU A 1 86 ? 1.507 22.844 14.547 1 95.5 86 LEU A O 1
ATOM 668 N N . THR A 1 87 ? 0.198 21.453 13.445 1 96.88 87 THR A N 1
ATOM 669 C CA . THR A 1 87 ? -1.005 21.812 14.195 1 96.88 87 THR A CA 1
ATOM 670 C C . THR A 1 87 ? -1.669 20.562 14.758 1 96.88 87 THR A C 1
ATOM 672 O O . THR A 1 87 ? -1.494 19.453 14.227 1 96.88 87 THR A O 1
ATOM 675 N N . GLU A 1 88 ? -2.383 20.688 15.875 1 98 88 GLU A N 1
ATOM 676 C CA . GLU A 1 88 ? -3.152 19.594 16.438 1 98 88 GLU A CA 1
ATOM 677 C C . GLU A 1 88 ? -4.578 19.578 15.898 1 98 88 GLU A C 1
ATOM 679 O O . GLU A 1 88 ? -5.242 20.609 15.852 1 98 88 GLU A O 1
ATOM 684 N N . TRP A 1 89 ? -4.98 18.484 15.438 1 98.38 89 TRP A N 1
ATOM 685 C CA . TRP A 1 89 ? -6.352 18.281 14.984 1 98.38 89 TRP A CA 1
ATOM 686 C C . TRP A 1 89 ? -7.078 17.281 15.891 1 98.38 89 TRP A C 1
ATOM 688 O O . TRP A 1 89 ? -6.832 16.078 15.828 1 98.38 89 TRP A O 1
ATOM 698 N N . SER A 1 90 ? -8.07 17.734 16.672 1 97.81 90 SER A N 1
ATOM 699 C CA . SER A 1 90 ? -8.844 16.859 17.547 1 97.81 90 SER A CA 1
ATOM 700 C C . SER A 1 90 ? -9.641 15.844 16.734 1 97.81 90 SER A C 1
ATOM 702 O O . SER A 1 90 ? -9.945 14.758 17.234 1 97.81 90 SER A O 1
ATOM 704 N N . GLU A 1 91 ? -9.961 16.156 15.508 1 97.5 91 GLU A N 1
ATOM 705 C CA . GLU A 1 91 ? -10.703 15.281 14.609 1 97.5 91 GLU A CA 1
ATOM 706 C C . GLU A 1 91 ? -9.977 13.961 14.398 1 97.5 91 GLU A C 1
ATOM 708 O O . GLU A 1 91 ? -10.594 12.961 14.023 1 97.5 91 GLU A O 1
ATOM 713 N N . LEU A 1 92 ? -8.656 13.875 14.664 1 98.31 92 LEU A N 1
ATOM 714 C CA . LEU A 1 92 ? -7.867 12.664 14.492 1 98.31 92 LEU A CA 1
ATOM 715 C C . LEU A 1 92 ? -8.094 11.703 15.656 1 98.31 92 LEU A C 1
ATOM 717 O O . LEU A 1 92 ? -7.633 10.562 15.625 1 98.31 92 LEU A O 1
ATOM 721 N N . MET A 1 93 ? -8.859 12.117 16.625 1 96.5 93 MET A N 1
ATOM 722 C CA . MET A 1 93 ? -9.219 11.25 17.734 1 96.5 93 MET A CA 1
ATOM 723 C C . MET A 1 93 ? -10.672 10.797 17.625 1 96.5 93 MET A C 1
ATOM 725 O O . MET A 1 93 ? -11.18 10.086 18.5 1 96.5 93 MET A O 1
ATOM 729 N N . GLU A 1 94 ? -11.32 11.258 16.656 1 95 94 GLU A N 1
ATOM 730 C CA . GLU A 1 94 ? -12.742 10.984 16.469 1 95 94 GLU A CA 1
ATOM 731 C C . GLU A 1 94 ? -13 10.172 15.211 1 95 94 GLU A C 1
ATOM 733 O O . GLU A 1 94 ? -12.219 10.242 14.258 1 95 94 GLU A O 1
ATOM 738 N N . ASP A 1 95 ? -13.992 9.391 15.258 1 94.44 95 ASP A N 1
ATOM 739 C CA . ASP A 1 95 ? -14.414 8.656 14.07 1 94.44 95 ASP A CA 1
ATOM 740 C C . ASP A 1 95 ? -15.406 9.477 13.242 1 94.44 95 ASP A C 1
ATOM 742 O O . ASP A 1 95 ? -16.578 9.102 13.117 1 94.44 95 ASP A O 1
ATOM 746 N N . ASP A 1 96 ? -14.898 10.625 12.711 1 93.88 96 ASP A N 1
ATOM 747 C CA . ASP A 1 96 ? -15.688 11.57 11.93 1 93.88 96 ASP A CA 1
ATOM 748 C C . ASP A 1 96 ? -14.961 11.977 10.648 1 93.88 96 ASP A C 1
ATOM 750 O O . ASP A 1 96 ? -14.336 13.039 10.594 1 93.88 96 ASP A O 1
ATOM 754 N N . SER A 1 97 ? -15.148 11.164 9.633 1 94.88 97 SER A N 1
ATOM 755 C CA . SER A 1 97 ? -14.461 11.375 8.367 1 94.88 97 SER A CA 1
ATOM 756 C C . SER A 1 97 ? -14.891 12.688 7.715 1 94.88 97 SER A C 1
ATOM 758 O O . SER A 1 97 ? -14.078 13.359 7.07 1 94.88 97 SER A O 1
ATOM 760 N N . ALA A 1 98 ? -16.141 13.016 7.91 1 93.81 98 ALA A N 1
ATOM 761 C CA . ALA A 1 98 ? -16.656 14.25 7.312 1 93.81 98 ALA A CA 1
ATOM 762 C C . ALA A 1 98 ? -15.906 15.469 7.848 1 93.81 98 ALA A C 1
ATOM 764 O O . ALA A 1 98 ? -15.547 16.375 7.09 1 93.81 98 ALA A O 1
ATOM 765 N N . ALA A 1 99 ? -15.695 15.445 9.133 1 95.44 99 ALA A N 1
ATOM 766 C CA . ALA A 1 99 ? -14.984 16.562 9.758 1 95.44 99 ALA A CA 1
ATOM 767 C C . ALA A 1 99 ? -13.547 16.656 9.25 1 95.44 99 ALA A C 1
ATOM 769 O O . ALA A 1 99 ? -13.055 17.75 8.961 1 95.44 99 ALA A O 1
ATOM 770 N N . LEU A 1 100 ? -12.844 15.547 9.117 1 96.81 100 LEU A N 1
ATOM 771 C CA . LEU A 1 100 ? -11.469 15.531 8.625 1 96.81 100 LEU A CA 1
ATOM 772 C C . LEU A 1 100 ? -11.398 15.984 7.172 1 96.81 100 LEU A C 1
ATOM 774 O O . LEU A 1 100 ? -10.516 16.75 6.797 1 96.81 100 LEU A O 1
ATOM 778 N N . VAL A 1 101 ? -12.352 15.523 6.371 1 96.62 101 VAL A N 1
ATOM 779 C CA . VAL A 1 101 ? -12.406 15.922 4.969 1 96.62 101 VAL A CA 1
ATOM 780 C C . VAL A 1 101 ? -12.648 17.422 4.867 1 96.62 101 VAL A C 1
ATOM 782 O O . VAL A 1 101 ? -12.078 18.094 4.008 1 96.62 101 VAL A O 1
ATOM 785 N N . GLY A 1 102 ? -13.562 17.891 5.762 1 94.75 102 GLY A N 1
ATOM 786 C CA . GLY A 1 102 ? -13.781 19.328 5.797 1 94.75 102 GLY A CA 1
ATOM 787 C C . GLY A 1 102 ? -12.508 20.109 6.043 1 94.75 102 GLY A C 1
ATOM 788 O O . GLY A 1 102 ? -12.266 21.125 5.395 1 94.75 102 GLY A O 1
ATOM 789 N N . LYS A 1 103 ? -11.68 19.625 6.973 1 95.62 103 LYS A N 1
ATOM 790 C CA . LYS A 1 103 ? -10.406 20.281 7.273 1 95.62 103 LYS A CA 1
ATOM 791 C C . LYS A 1 103 ? -9.461 20.234 6.078 1 95.62 103 LYS A C 1
ATOM 793 O O . LYS A 1 103 ? -8.789 21.219 5.77 1 95.62 103 LYS A O 1
ATOM 798 N N . LEU A 1 104 ? -9.383 19.125 5.426 1 96.25 104 LEU A N 1
ATOM 799 C CA . LEU A 1 104 ? -8.531 18.969 4.25 1 96.25 104 LEU A CA 1
ATOM 800 C C . LEU A 1 104 ? -8.992 19.891 3.127 1 96.25 104 LEU A C 1
ATOM 802 O O . LEU A 1 104 ? -8.164 20.5 2.441 1 96.25 104 LEU A O 1
ATOM 806 N N . ARG A 1 105 ? -10.273 19.969 2.959 1 93.88 105 ARG A N 1
ATOM 807 C CA . ARG A 1 105 ? -10.844 20.844 1.943 1 93.88 105 ARG A CA 1
ATOM 808 C C . ARG A 1 105 ? -10.469 22.297 2.207 1 93.88 105 ARG A C 1
ATOM 810 O O . ARG A 1 105 ? -10.117 23.031 1.281 1 93.88 105 ARG A O 1
ATOM 817 N N . ALA A 1 106 ? -10.648 22.688 3.459 1 91.88 106 ALA A N 1
ATOM 818 C CA . ALA A 1 106 ? -10.297 24.047 3.844 1 91.88 106 ALA A CA 1
ATOM 819 C C . ALA A 1 106 ? -8.828 24.344 3.559 1 91.88 106 ALA A C 1
ATOM 821 O O . ALA A 1 106 ? -8.477 25.438 3.1 1 91.88 106 ALA A O 1
ATOM 822 N N . LEU A 1 107 ? -7.957 23.391 3.822 1 91.5 107 LEU A N 1
ATOM 823 C CA . LEU A 1 107 ? -6.531 23.547 3.555 1 91.5 107 LEU A CA 1
ATOM 824 C C . LEU A 1 107 ? -6.27 23.672 2.059 1 91.5 107 LEU A C 1
ATOM 826 O O . LEU A 1 107 ? -5.453 24.484 1.63 1 91.5 107 LEU A O 1
ATOM 830 N N . GLU A 1 108 ? -6.91 22.812 1.299 1 90.38 108 GLU A N 1
ATOM 831 C CA . GLU A 1 108 ? -6.801 22.875 -0.156 1 90.38 108 GLU A CA 1
ATOM 832 C C . GLU A 1 108 ? -7.176 24.266 -0.681 1 90.38 108 GLU A C 1
ATOM 834 O O . GLU A 1 108 ? -6.484 24.812 -1.536 1 90.38 108 GLU A O 1
ATOM 839 N N . ALA A 1 109 ? -8.242 24.766 -0.208 1 87.31 109 ALA A N 1
ATOM 840 C CA . ALA A 1 109 ? -8.727 26.078 -0.626 1 87.31 109 ALA A CA 1
ATOM 841 C C . ALA A 1 109 ? -7.742 27.188 -0.246 1 87.31 109 ALA A C 1
ATOM 843 O O . ALA A 1 109 ? -7.512 28.109 -1.022 1 87.31 109 ALA A O 1
ATOM 844 N N . LYS A 1 110 ? -7.242 27.047 0.949 1 87.06 110 LYS A N 1
ATOM 845 C CA . LYS A 1 110 ? -6.293 28.047 1.433 1 87.06 110 LYS A CA 1
ATOM 846 C C . LYS A 1 110 ? -5.043 28.078 0.554 1 87.06 110 LYS A C 1
ATOM 848 O O . LYS A 1 110 ? -4.578 29.156 0.181 1 87.06 110 LYS A O 1
ATOM 853 N N . VAL A 1 111 ? -4.5 26.922 0.219 1 84.75 111 VAL A N 1
ATOM 854 C CA . VAL A 1 111 ? -3.283 26.812 -0.579 1 84.75 111 VAL A CA 1
ATOM 855 C C . VAL A 1 111 ? -3.551 27.312 -1.998 1 84.75 111 VAL A C 1
ATOM 857 O O . VAL A 1 111 ? -2.711 27.984 -2.596 1 84.75 111 VAL A O 1
ATOM 860 N N . ALA A 1 112 ? -4.66 26.891 -2.586 1 79.94 112 ALA A N 1
ATOM 861 C CA . ALA A 1 112 ? -5.043 27.344 -3.92 1 79.94 112 ALA A CA 1
ATOM 862 C C . ALA A 1 112 ? -5.145 28.859 -3.977 1 79.94 112 ALA A C 1
ATOM 864 O O . ALA A 1 112 ? -4.766 29.484 -4.977 1 79.94 112 ALA A O 1
ATOM 865 N N . GLY A 1 113 ? -5.703 29.391 -2.947 1 79.44 113 GLY A N 1
ATOM 866 C CA . GLY A 1 113 ? -5.863 30.844 -2.885 1 79.44 113 GLY A CA 1
ATOM 867 C C . GLY A 1 113 ? -4.543 31.578 -2.795 1 79.44 113 GLY A C 1
ATOM 868 O O . GLY A 1 113 ? -4.395 32.656 -3.363 1 79.44 113 GLY A O 1
ATOM 869 N N . GLU A 1 114 ? -3.633 30.984 -2.119 1 78.38 114 GLU A N 1
ATOM 870 C CA . GLU A 1 114 ? -2.342 31.625 -1.907 1 78.38 114 GLU A CA 1
ATOM 871 C C . GLU A 1 114 ? -1.411 31.406 -3.096 1 78.38 114 GLU A C 1
ATOM 873 O O . GLU A 1 114 ? -0.36 32.031 -3.195 1 78.38 114 GLU A O 1
ATOM 878 N N . LYS A 1 115 ? -1.925 30.656 -4.152 1 68.88 115 LYS A N 1
ATOM 879 C CA . LYS A 1 115 ? -1.147 30.328 -5.344 1 68.88 115 LYS A CA 1
ATOM 880 C C . LYS A 1 115 ? 0.274 29.906 -4.977 1 68.88 115 LYS A C 1
ATOM 882 O O . LYS A 1 115 ? 1.228 30.25 -5.68 1 68.88 115 LYS A O 1
ATOM 887 N N . THR A 1 116 ? 0.482 29.422 -3.855 1 64.5 116 THR A N 1
ATOM 888 C CA . THR A 1 116 ? 1.807 29.094 -3.35 1 64.5 116 THR A CA 1
ATOM 889 C C . THR A 1 116 ? 2.316 27.797 -3.99 1 64.5 116 THR A C 1
ATOM 891 O O . THR A 1 116 ? 3.471 27.734 -4.418 1 64.5 116 THR A O 1
ATOM 894 N N . VAL A 1 117 ? 1.445 26.734 -3.936 1 71.44 117 VAL A N 1
ATOM 895 C CA . VAL A 1 117 ? 1.81 25.453 -4.527 1 71.44 117 VAL A CA 1
ATOM 896 C C . VAL A 1 117 ? 0.626 24.891 -5.316 1 71.44 117 VAL A C 1
ATOM 898 O O . VAL A 1 117 ? -0.53 25.188 -5.004 1 71.44 117 VAL A O 1
ATOM 901 N N . ASP A 1 118 ? 0.878 24.203 -6.352 1 74.19 118 ASP A N 1
ATOM 902 C CA . ASP A 1 118 ? -0.174 23.641 -7.191 1 74.19 118 ASP A CA 1
ATOM 903 C C . ASP A 1 118 ? -0.984 22.594 -6.43 1 74.19 118 ASP A C 1
ATOM 905 O O . ASP A 1 118 ? -2.215 22.562 -6.508 1 74.19 118 ASP A O 1
ATOM 909 N N . ALA A 1 119 ? -0.366 21.766 -5.648 1 86.38 119 ALA A N 1
ATOM 910 C CA . ALA A 1 119 ? -1.033 20.766 -4.824 1 86.38 119 ALA A CA 1
ATOM 911 C C . ALA A 1 119 ? -0.268 20.516 -3.523 1 86.38 119 ALA A C 1
ATOM 913 O O . ALA A 1 119 ? 0.928 20.219 -3.547 1 86.38 119 ALA A O 1
ATOM 914 N N . PRO A 1 120 ? -1.019 20.781 -2.398 1 93.5 120 PRO A N 1
ATOM 915 C CA . PRO A 1 120 ? -0.29 20.641 -1.134 1 93.5 120 PRO A CA 1
ATOM 916 C C . PRO A 1 120 ? -0.007 19.188 -0.764 1 93.5 120 PRO A C 1
ATOM 918 O O . PRO A 1 120 ? -0.747 18.297 -1.17 1 93.5 120 PRO A O 1
ATOM 921 N N . THR A 1 121 ? 1.075 18.984 -0.076 1 96.19 121 THR A N 1
ATOM 922 C CA . THR A 1 121 ? 1.408 17.719 0.572 1 96.19 121 THR A CA 1
ATOM 923 C C . THR A 1 121 ? 1.208 17.812 2.082 1 96.19 121 THR A C 1
ATOM 925 O O . THR A 1 121 ? 1.825 18.656 2.742 1 96.19 121 THR A O 1
ATOM 928 N N . ILE A 1 122 ? 0.338 16.984 2.553 1 96.81 122 ILE A N 1
ATOM 929 C CA . ILE A 1 122 ? -0.049 17.031 3.957 1 96.81 122 ILE A CA 1
ATOM 930 C C . ILE A 1 122 ? 0.227 15.672 4.605 1 96.81 122 ILE A C 1
ATOM 932 O O . ILE A 1 122 ? -0.004 14.625 3.998 1 96.81 122 ILE A O 1
ATOM 936 N N . LEU A 1 123 ? 0.76 15.695 5.836 1 98.44 123 LEU A N 1
ATOM 937 C CA . LEU A 1 123 ? 0.889 14.461 6.613 1 98.44 123 LEU A CA 1
ATOM 938 C C . LEU A 1 123 ? 0.077 14.547 7.902 1 98.44 123 LEU A C 1
ATOM 940 O O . LEU A 1 123 ? 0.178 15.531 8.641 1 98.44 123 LEU A O 1
ATOM 944 N N . LEU A 1 124 ? -0.794 13.578 8.117 1 98.81 124 LEU A N 1
ATOM 945 C CA . LEU A 1 124 ? -1.561 13.445 9.352 1 98.81 124 LEU A CA 1
ATOM 946 C C . LEU A 1 124 ? -1.01 12.312 10.211 1 98.81 124 LEU A C 1
ATOM 948 O O . LEU A 1 124 ? -0.82 11.195 9.719 1 98.81 124 LEU A O 1
ATOM 952 N N . CYS A 1 125 ? -0.717 12.57 11.461 1 98.88 125 CYS A N 1
ATOM 953 C CA . CYS A 1 125 ? -0.316 11.547 12.422 1 98.88 125 CYS A CA 1
ATOM 954 C C . CYS A 1 125 ? -1.479 11.164 13.328 1 98.88 125 CYS A C 1
ATOM 956 O O . CYS A 1 125 ? -2.031 12.016 14.031 1 98.88 125 CYS A O 1
ATOM 958 N N . GLY A 1 126 ? -1.87 9.922 13.305 1 98.62 126 GLY A N 1
ATOM 959 C CA . GLY A 1 126 ? -3.041 9.516 14.062 1 98.62 126 GLY A CA 1
ATOM 960 C C . GLY A 1 126 ? -2.951 8.094 14.578 1 98.62 126 GLY A C 1
ATOM 961 O O . GLY A 1 126 ? -1.862 7.609 14.906 1 98.62 126 GLY A O 1
ATOM 962 N N . HIS A 1 127 ? -4.203 7.48 14.766 1 98 127 HIS A N 1
ATOM 963 C CA . HIS A 1 127 ? -4.32 6.219 15.484 1 98 127 HIS A CA 1
ATOM 964 C C . HIS A 1 127 ? -5.141 5.203 14.695 1 98 127 HIS A C 1
ATOM 966 O O . HIS A 1 127 ? -5.984 5.582 13.883 1 98 127 HIS A O 1
ATOM 972 N N . GLU A 1 128 ? -4.781 3.93 15.031 1 97.56 128 GLU A N 1
ATOM 973 C CA . GLU A 1 128 ? -5.738 2.889 14.664 1 97.56 128 GLU A CA 1
ATOM 974 C C . GLU A 1 128 ? -6.789 2.703 15.758 1 97.56 128 GLU A C 1
ATOM 976 O O . GLU A 1 128 ? -6.512 2.914 16.938 1 97.56 128 GLU A O 1
ATOM 981 N N . PRO A 1 129 ? -8.047 2.443 15.375 1 97.75 129 PRO A N 1
ATOM 982 C CA . PRO A 1 129 ? -8.477 2.115 14.016 1 97.75 129 PRO A CA 1
ATOM 983 C C . PRO A 1 129 ? -8.945 3.342 13.234 1 97.75 129 PRO A C 1
ATOM 985 O O . PRO A 1 129 ? -9.453 3.211 12.117 1 97.75 129 PRO A O 1
ATOM 988 N N . LEU A 1 130 ? -8.789 4.516 13.75 1 98.06 130 LEU A N 1
ATOM 989 C CA . LEU A 1 130 ? -9.352 5.715 13.141 1 98.06 130 LEU A CA 1
ATOM 990 C C . LEU A 1 130 ? -8.711 5.984 11.781 1 98.06 130 LEU A C 1
ATOM 992 O O . LEU A 1 130 ? -9.398 6.367 10.828 1 98.06 130 LEU A O 1
ATOM 996 N N . LEU A 1 131 ? -7.426 5.77 11.617 1 98.44 131 LEU A N 1
ATOM 997 C CA . LEU A 1 131 ? -6.742 5.992 10.344 1 98.44 131 LEU A CA 1
ATOM 998 C C . LEU A 1 131 ? -7.25 5.039 9.273 1 98.44 131 LEU A C 1
ATOM 1000 O O . LEU A 1 131 ? -7.57 5.461 8.164 1 98.44 131 LEU A O 1
ATOM 1004 N N . SER A 1 132 ? -7.32 3.75 9.594 1 98.44 132 SER A N 1
ATOM 1005 C CA . SER A 1 132 ? -7.77 2.764 8.617 1 98.44 132 SER A CA 1
ATOM 1006 C C . SER A 1 132 ? -9.211 3.023 8.195 1 98.44 132 SER A C 1
ATOM 1008 O O . SER A 1 132 ? -9.562 2.877 7.023 1 98.44 132 SER A O 1
ATOM 1010 N N . ARG A 1 133 ? -10.047 3.418 9.164 1 98.06 133 ARG A N 1
ATOM 1011 C CA . ARG A 1 133 ? -11.438 3.729 8.867 1 98.06 133 ARG A CA 1
ATOM 1012 C C . ARG A 1 133 ? -11.547 4.949 7.965 1 98.06 133 ARG A C 1
ATOM 1014 O O . ARG A 1 133 ? -12.375 4.98 7.047 1 98.06 133 ARG A O 1
ATOM 1021 N N . PHE A 1 134 ? -10.703 5.934 8.203 1 98.5 134 PHE A N 1
ATOM 1022 C CA . PHE A 1 134 ? -10.703 7.145 7.391 1 98.5 134 PHE A CA 1
ATOM 1023 C C . PHE A 1 134 ? -10.266 6.836 5.965 1 98.5 134 PHE A C 1
ATOM 1025 O O . PHE A 1 134 ? -1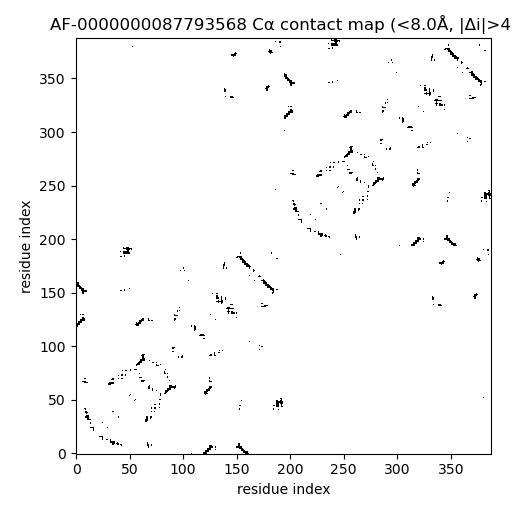0.914 7.258 5.004 1 98.5 134 PHE A O 1
ATOM 1032 N N . VAL A 1 135 ? -9.211 6.066 5.805 1 98.69 135 VAL A N 1
ATOM 1033 C CA . VAL A 1 135 ? -8.711 5.68 4.488 1 98.69 135 VAL A CA 1
ATOM 1034 C C . VAL A 1 135 ? -9.773 4.867 3.752 1 98.69 135 VAL A C 1
ATOM 1036 O O . VAL A 1 135 ? -10.016 5.082 2.562 1 98.69 135 VAL A O 1
ATOM 1039 N N . SER A 1 136 ? -10.406 3.955 4.473 1 98.31 136 SER A N 1
ATOM 1040 C CA . SER A 1 136 ? -11.477 3.16 3.877 1 98.31 136 SER A CA 1
ATOM 1041 C C . SER A 1 136 ? -12.609 4.047 3.373 1 98.31 136 SER A C 1
ATOM 1043 O O . SER A 1 136 ? -13.125 3.842 2.271 1 98.31 136 SER A O 1
ATOM 1045 N N . GLN A 1 137 ? -12.969 5 4.191 1 97.44 137 GLN A N 1
ATOM 1046 C CA . GLN A 1 137 ? -14.023 5.93 3.799 1 97.44 137 GLN A CA 1
ATOM 1047 C C . GLN A 1 137 ? -13.648 6.668 2.516 1 97.44 137 GLN A C 1
ATOM 1049 O O . GLN A 1 137 ? -14.469 6.766 1.594 1 97.44 137 GLN A O 1
ATOM 1054 N N . LEU A 1 138 ? -12.469 7.164 2.467 1 97.69 138 LEU A N 1
ATOM 1055 C CA . LEU A 1 138 ? -12.023 7.961 1.327 1 97.69 138 LEU A CA 1
ATOM 1056 C C . LEU A 1 138 ? -11.969 7.113 0.061 1 97.69 138 LEU A C 1
ATOM 1058 O O . LEU A 1 138 ? -12.297 7.594 -1.027 1 97.69 138 LEU A O 1
ATOM 1062 N N . LEU A 1 139 ? -11.602 5.867 0.234 1 98 139 LEU A N 1
ATOM 1063 C CA . LEU A 1 139 ? -11.32 5.043 -0.934 1 98 139 LEU A CA 1
ATOM 1064 C C . LEU A 1 139 ? -12.562 4.273 -1.373 1 98 139 LEU A C 1
ATOM 1066 O O . LEU A 1 139 ? -12.688 3.906 -2.543 1 98 139 LEU A O 1
ATOM 1070 N N . THR A 1 140 ? -13.555 4.02 -0.424 1 96.69 140 THR A N 1
ATOM 1071 C CA . THR A 1 140 ? -14.625 3.084 -0.759 1 96.69 140 THR A CA 1
ATOM 1072 C C . THR A 1 140 ? -15.984 3.641 -0.341 1 96.69 140 THR A C 1
ATOM 1074 O O . THR A 1 140 ? -17 2.967 -0.48 1 96.69 140 THR A O 1
ATOM 1077 N N . ASP A 1 141 ? -16.031 4.754 0.271 1 93.88 141 ASP A N 1
ATOM 1078 C CA . ASP A 1 141 ? -17.234 5.426 0.75 1 93.88 141 ASP A CA 1
ATOM 1079 C C . ASP A 1 141 ? -17.844 4.688 1.941 1 93.88 141 ASP A C 1
ATOM 1081 O O . ASP A 1 141 ? -19.031 4.828 2.229 1 93.88 141 ASP A O 1
ATOM 1085 N N . SER A 1 142 ? -17.047 3.809 2.578 1 95.44 142 SER A N 1
ATOM 1086 C CA . SER A 1 142 ? -17.422 3.096 3.793 1 95.44 142 SER A CA 1
ATOM 1087 C C . SER A 1 142 ? -16.234 2.891 4.711 1 95.44 142 SER A C 1
ATOM 1089 O O . SER A 1 142 ? -15.164 2.461 4.266 1 95.44 142 SER A O 1
ATOM 1091 N N . ALA A 1 143 ? -16.453 3.141 5.992 1 95.81 143 ALA A N 1
ATOM 1092 C CA . ALA A 1 143 ? -15.367 3.057 6.969 1 95.81 143 ALA A CA 1
ATOM 1093 C C . ALA A 1 143 ? -15.023 1.604 7.285 1 95.81 143 ALA A C 1
ATOM 1095 O O . ALA A 1 143 ? -13.992 1.323 7.898 1 95.81 143 ALA A O 1
ATOM 1096 N N . GLU A 1 144 ? -15.836 0.69 6.805 1 95.38 144 GLU A N 1
ATOM 1097 C CA . GLU A 1 144 ? -15.719 -0.68 7.293 1 95.38 144 GLU A CA 1
ATOM 1098 C C . GLU A 1 144 ? -15.336 -1.636 6.168 1 95.38 144 GLU A C 1
ATOM 1100 O O . GLU A 1 144 ? -15.039 -2.807 6.414 1 95.38 144 GLU A O 1
ATOM 1105 N N . THR A 1 145 ? -15.312 -1.167 4.973 1 95.88 145 THR A N 1
ATOM 1106 C CA . THR A 1 145 ? -15.211 -2.049 3.816 1 95.88 145 THR A CA 1
ATOM 1107 C C . THR A 1 145 ? -13.773 -2.529 3.631 1 95.88 145 THR A C 1
ATOM 1109 O O . THR A 1 145 ? -13.531 -3.725 3.457 1 95.88 145 THR A O 1
ATOM 1112 N N . LEU A 1 146 ? -12.844 -1.627 3.645 1 96.94 146 LEU A N 1
ATOM 1113 C CA . LEU A 1 146 ? -11.445 -1.914 3.338 1 96.94 146 LEU A CA 1
ATOM 1114 C C . LEU A 1 146 ? -10.68 -2.307 4.598 1 96.94 146 LEU A C 1
ATOM 1116 O O . LEU A 1 146 ? -10.672 -1.561 5.582 1 96.94 146 LEU A O 1
ATOM 1120 N N . ARG A 1 147 ? -10.109 -3.471 4.574 1 96.06 147 ARG A N 1
ATOM 1121 C CA . ARG A 1 147 ? -9.234 -3.906 5.652 1 96.06 147 ARG A CA 1
ATOM 1122 C C . ARG A 1 147 ? -7.773 -3.609 5.324 1 96.06 147 ARG A C 1
ATOM 1124 O O . ARG A 1 147 ? -7.27 -4.027 4.277 1 96.06 147 ARG A O 1
ATOM 1131 N N . LEU A 1 148 ? -7.141 -2.887 6.172 1 97.19 148 LEU A N 1
ATOM 1132 C CA . LEU A 1 148 ? -5.734 -2.525 6.043 1 97.19 148 LEU A CA 1
ATOM 1133 C C . LEU A 1 148 ? -4.941 -2.965 7.27 1 97.19 148 LEU A C 1
ATOM 1135 O O . LEU A 1 148 ? -5.371 -2.74 8.406 1 97.19 148 LEU A O 1
ATOM 1139 N N . GLU A 1 149 ? -3.883 -3.676 7.09 1 98 149 GLU A N 1
ATOM 1140 C CA . GLU A 1 149 ? -2.918 -3.834 8.172 1 98 149 GLU A CA 1
ATOM 1141 C C . GLU A 1 149 ? -2.057 -2.584 8.336 1 98 149 GLU A C 1
ATOM 1143 O O . GLU A 1 149 ? -1.389 -2.158 7.391 1 98 149 GLU A O 1
ATOM 1148 N N . TRP A 1 150 ? -2.107 -1.989 9.484 1 98.56 150 TRP A N 1
ATOM 1149 C CA . TRP A 1 150 ? -1.406 -0.725 9.68 1 98.56 150 TRP A CA 1
ATOM 1150 C C . TRP A 1 150 ? -0.615 -0.738 10.984 1 98.56 150 TRP A C 1
ATOM 1152 O O . TRP A 1 150 ? -1.156 -0.434 12.047 1 98.56 150 TRP A O 1
ATOM 1162 N N . LYS A 1 151 ? 0.688 -1.029 10.914 1 98.62 151 LYS A N 1
ATOM 1163 C CA . LYS A 1 151 ? 1.563 -1.074 12.078 1 98.62 151 LYS A CA 1
ATOM 1164 C C . LYS A 1 151 ? 1.974 0.331 12.508 1 98.62 151 LYS A C 1
ATOM 1166 O O . LYS A 1 151 ? 1.885 1.278 11.727 1 98.62 151 LYS A O 1
ATOM 1171 N N . LYS A 1 152 ? 2.381 0.466 13.805 1 98.75 152 LYS A N 1
ATOM 1172 C CA . LYS A 1 152 ? 2.867 1.739 14.328 1 98.75 152 LYS A CA 1
ATOM 1173 C C . LYS A 1 152 ? 4.02 2.277 13.477 1 98.75 152 LYS A C 1
ATOM 1175 O O . LYS A 1 152 ? 4.93 1.531 13.117 1 98.75 152 LYS A O 1
ATOM 1180 N N . ALA A 1 153 ? 3.924 3.533 13.117 1 98.88 153 ALA A N 1
ATOM 1181 C CA . ALA A 1 153 ? 4.895 4.27 12.312 1 98.88 153 ALA A CA 1
ATOM 1182 C C . ALA A 1 153 ? 4.758 3.92 10.828 1 98.88 153 ALA A C 1
ATOM 1184 O O . ALA A 1 153 ? 5.57 4.348 10.008 1 98.88 153 ALA A O 1
ATOM 1185 N N . GLY A 1 154 ? 3.75 3.127 10.422 1 98.88 154 GLY A N 1
ATOM 1186 C CA . GLY A 1 154 ? 3.463 2.908 9.016 1 98.88 154 GLY A CA 1
ATOM 1187 C C . GLY A 1 154 ? 2.852 4.117 8.336 1 98.88 154 GLY A C 1
ATOM 1188 O O . GLY A 1 154 ? 2.273 4.984 9 1 98.88 154 GLY A O 1
ATOM 1189 N N . VAL A 1 155 ? 2.977 4.203 7.004 1 98.94 155 VAL A N 1
ATOM 1190 C CA . VAL A 1 155 ? 2.508 5.383 6.281 1 98.94 155 VAL A CA 1
ATOM 1191 C C . VAL A 1 155 ? 1.708 4.953 5.055 1 98.94 155 VAL A C 1
ATOM 1193 O O . VAL A 1 155 ? 2.104 4.027 4.34 1 98.94 155 VAL A O 1
ATOM 1196 N N . CYS A 1 156 ? 0.601 5.559 4.852 1 98.94 156 CYS A N 1
ATOM 1197 C CA . CYS A 1 156 ? -0.234 5.43 3.662 1 98.94 156 CYS A CA 1
ATOM 1198 C C . CYS A 1 156 ? -0.267 6.734 2.875 1 98.94 156 CYS A C 1
ATOM 1200 O O . CYS A 1 156 ? -0.386 7.812 3.457 1 98.94 156 CYS A O 1
ATOM 1202 N N . ALA A 1 157 ? -0.106 6.688 1.565 1 98.94 157 ALA A N 1
ATOM 1203 C CA . ALA A 1 157 ? -0.162 7.875 0.715 1 98.94 157 ALA A CA 1
ATOM 1204 C C . ALA A 1 157 ? -1.366 7.824 -0.221 1 98.94 157 ALA A C 1
ATOM 1206 O O . ALA A 1 157 ? -1.565 6.836 -0.932 1 98.94 157 ALA A O 1
ATOM 1207 N N . LEU A 1 158 ? -2.139 8.852 -0.203 1 98.88 158 LEU A N 1
ATOM 1208 C CA . LEU A 1 158 ? -3.326 8.992 -1.035 1 98.88 158 LEU A CA 1
ATOM 1209 C C . LEU A 1 158 ? -3.23 10.242 -1.908 1 98.88 158 LEU A C 1
ATOM 1211 O O . LEU A 1 158 ? -2.76 11.289 -1.455 1 98.88 158 LEU A O 1
ATOM 1215 N N . GLN A 1 159 ? -3.615 10.141 -3.158 1 98.62 159 GLN A N 1
ATOM 1216 C CA . GLN A 1 159 ? -3.91 11.312 -3.971 1 98.62 159 GLN A CA 1
ATOM 1217 C C . GLN A 1 159 ? -5.375 11.719 -3.836 1 98.62 159 GLN A C 1
ATOM 1219 O O . GLN A 1 159 ? -6.273 10.961 -4.207 1 98.62 159 GLN A O 1
ATOM 1224 N N . VAL A 1 160 ? -5.609 12.844 -3.277 1 97.75 160 VAL A N 1
ATOM 1225 C CA . VAL A 1 160 ? -6.961 13.32 -3.004 1 97.75 160 VAL A CA 1
ATOM 1226 C C . VAL A 1 160 ? -7.293 14.484 -3.932 1 97.75 160 VAL A C 1
ATOM 1228 O O . VAL A 1 160 ? -6.562 15.477 -3.98 1 97.75 160 VAL A O 1
ATOM 1231 N N . GLU A 1 161 ? -8.367 14.383 -4.629 1 95.38 161 GLU A N 1
ATOM 1232 C CA . GLU A 1 161 ? -8.781 15.414 -5.582 1 95.38 161 GLU A CA 1
ATOM 1233 C C . GLU A 1 161 ? -10.156 15.969 -5.234 1 95.38 161 GLU A C 1
ATOM 1235 O O . GLU A 1 161 ? -11.156 15.25 -5.297 1 95.38 161 GLU A O 1
ATOM 1240 N N . PHE A 1 162 ? -10.125 17.188 -4.895 1 92.69 162 PHE A N 1
ATOM 1241 C CA . PHE A 1 162 ? -11.383 17.875 -4.656 1 92.69 162 PHE A CA 1
ATOM 1242 C C . PHE A 1 162 ? -11.922 18.484 -5.945 1 92.69 162 PHE A C 1
ATOM 1244 O O . PHE A 1 162 ? -11.156 19.016 -6.75 1 92.69 162 PHE A O 1
ATOM 1251 N N . ASP A 1 163 ? -13.172 18.312 -6.172 1 87.88 163 ASP A N 1
ATOM 1252 C CA . ASP A 1 163 ? -13.82 18.953 -7.32 1 87.88 163 ASP A CA 1
ATOM 1253 C C . ASP A 1 163 ? -14.039 20.438 -7.082 1 87.88 163 ASP A C 1
ATOM 1255 O O . ASP A 1 163 ? -14.828 20.828 -6.219 1 87.88 163 ASP A O 1
ATOM 1259 N N . PRO A 1 164 ? -13.438 21.203 -7.863 1 82.75 164 PRO A N 1
ATOM 1260 C CA . PRO A 1 164 ? -13.57 22.641 -7.621 1 82.75 164 PRO A CA 1
ATOM 1261 C C . PRO A 1 164 ? -15.008 23.141 -7.75 1 82.75 164 PRO A C 1
ATOM 1263 O O . PRO A 1 164 ? -15.414 24.047 -7.023 1 82.75 164 PRO A O 1
ATOM 1266 N N . GLN A 1 165 ? -15.711 22.547 -8.68 1 84.56 165 GLN A N 1
ATOM 1267 C CA . GLN A 1 165 ? -17.094 22.969 -8.867 1 84.56 165 GLN A CA 1
ATOM 1268 C C . GLN A 1 165 ? -17.953 22.609 -7.656 1 84.56 165 GLN A C 1
ATOM 1270 O O . GLN A 1 165 ? -18.766 23.406 -7.203 1 84.56 165 GLN A O 1
ATOM 1275 N N . LYS A 1 166 ? -17.703 21.453 -7.133 1 81.31 166 LYS A N 1
ATOM 1276 C CA . LYS A 1 166 ? -18.453 21.016 -5.957 1 81.31 166 LYS A CA 1
ATOM 1277 C C . LYS A 1 166 ? -18.031 21.812 -4.723 1 81.31 166 LYS A C 1
ATOM 1279 O O . LYS A 1 166 ? -18.875 22.109 -3.859 1 81.31 166 LYS A O 1
ATOM 1284 N N . MET A 1 167 ? -16.812 22.172 -4.672 1 78.31 167 MET A N 1
ATOM 1285 C CA . MET A 1 167 ? -16.312 22.984 -3.561 1 78.31 167 MET A CA 1
ATOM 1286 C C . MET A 1 167 ? -16.984 24.344 -3.539 1 78.31 167 MET A C 1
ATOM 1288 O O . MET A 1 167 ? -17.406 24.828 -2.48 1 78.31 167 MET A O 1
ATOM 1292 N N . LYS A 1 168 ? -17.141 24.859 -4.676 1 77.88 168 LYS A N 1
ATOM 1293 C CA . LYS A 1 168 ? -17.766 26.188 -4.793 1 77.88 168 LYS A CA 1
ATOM 1294 C C . LYS A 1 168 ? -19.234 26.125 -4.418 1 77.88 168 LYS A C 1
ATOM 1296 O O . LYS A 1 168 ? -19.781 27.078 -3.836 1 77.88 168 LYS A O 1
ATOM 1301 N N . ALA A 1 169 ? -19.828 24.953 -4.73 1 82.06 169 ALA A N 1
ATOM 1302 C CA . ALA A 1 169 ? -21.25 24.781 -4.465 1 82.06 169 ALA A CA 1
ATOM 1303 C C . ALA A 1 169 ? -21.5 24.438 -3 1 82.06 169 ALA A C 1
ATOM 1305 O O . ALA A 1 169 ? -22.641 24.359 -2.559 1 82.06 169 ALA A O 1
ATOM 1306 N N . GLY A 1 170 ? -20.453 24.266 -2.236 1 77.31 170 GLY A N 1
ATOM 1307 C CA . GLY A 1 170 ? -20.562 23.953 -0.822 1 77.31 170 GLY A CA 1
ATOM 1308 C C . GLY A 1 170 ? -20.922 22.5 -0.563 1 77.31 170 GLY A C 1
ATOM 1309 O O . GLY A 1 170 ? -21.375 22.156 0.531 1 77.31 170 GLY A O 1
ATOM 1310 N N . GLU A 1 171 ? -20.781 21.688 -1.599 1 75.81 171 GLU A N 1
ATOM 1311 C CA . GLU A 1 171 ? -21.078 20.266 -1.435 1 75.81 171 GLU A CA 1
ATOM 1312 C C . GLU A 1 171 ? -20 19.578 -0.599 1 75.81 171 GLU A C 1
ATOM 1314 O O . GLU A 1 171 ? -18.812 19.891 -0.713 1 75.81 171 GLU A O 1
ATOM 1319 N N . THR A 1 172 ? -20.516 18.75 0.322 1 79.69 172 THR A N 1
ATOM 1320 C CA . THR A 1 172 ? -19.609 18.062 1.234 1 79.69 172 THR A CA 1
ATOM 1321 C C . THR A 1 172 ? -19.406 16.609 0.8 1 79.69 172 THR A C 1
ATOM 1323 O O . THR A 1 172 ? -19.328 15.711 1.64 1 79.69 172 THR A O 1
ATOM 1326 N N . THR A 1 173 ? -19.312 16.453 -0.513 1 82.81 173 THR A N 1
ATOM 1327 C CA . THR A 1 173 ? -19.078 15.117 -1.048 1 82.81 173 THR A CA 1
ATOM 1328 C C . THR A 1 173 ? -17.641 14.68 -0.819 1 82.81 173 THR A C 1
ATOM 1330 O O . THR A 1 173 ? -16.75 15.516 -0.652 1 82.81 173 THR A O 1
ATOM 1333 N N . LEU A 1 174 ? -17.484 13.398 -0.743 1 90.88 174 LEU A N 1
ATOM 1334 C CA . LEU A 1 174 ? -16.125 12.867 -0.603 1 90.88 174 LEU A CA 1
ATOM 1335 C C . LEU A 1 174 ? -15.305 13.125 -1.864 1 90.88 174 LEU A C 1
ATOM 1337 O O . LEU A 1 174 ? -15.836 13.055 -2.977 1 90.88 174 LEU A O 1
ATOM 1341 N N . PRO A 1 175 ? -14.094 13.5 -1.692 1 95.06 175 PRO A N 1
ATOM 1342 C CA . PRO A 1 175 ? -13.219 13.703 -2.85 1 95.06 175 PRO A CA 1
ATOM 1343 C C . PRO A 1 175 ? -12.859 12.398 -3.557 1 95.06 175 PRO A C 1
ATOM 1345 O O . PRO A 1 175 ? -12.922 11.328 -2.951 1 95.06 175 PRO A O 1
ATOM 1348 N N . ALA A 1 176 ? -12.57 12.516 -4.855 1 95.75 176 ALA A N 1
ATOM 1349 C CA . ALA A 1 176 ? -11.945 11.383 -5.535 1 95.75 176 ALA A CA 1
ATOM 1350 C C . ALA A 1 176 ? -10.578 11.07 -4.938 1 95.75 176 ALA A C 1
ATOM 1352 O O . ALA A 1 176 ? -9.742 11.969 -4.793 1 95.75 176 ALA A O 1
ATOM 1353 N N . THR A 1 177 ? -10.445 9.828 -4.566 1 98.25 177 THR A N 1
ATOM 1354 C CA . THR A 1 177 ? -9.211 9.461 -3.867 1 98.25 177 THR A CA 1
ATOM 1355 C C . THR A 1 177 ? -8.586 8.219 -4.488 1 98.25 177 THR A C 1
ATOM 1357 O O . THR A 1 177 ? -9.289 7.277 -4.852 1 98.25 177 THR A O 1
ATOM 1360 N N . THR A 1 178 ? -7.281 8.25 -4.68 1 98.62 178 THR A N 1
ATOM 1361 C CA . THR A 1 178 ? -6.5 7.137 -5.215 1 98.62 178 THR A CA 1
ATOM 1362 C C . THR A 1 178 ? -5.43 6.699 -4.219 1 98.62 178 THR A C 1
ATOM 1364 O O . THR A 1 178 ? -4.723 7.535 -3.652 1 98.62 178 THR A O 1
ATOM 1367 N N . LEU A 1 179 ? -5.363 5.391 -3.939 1 98.88 179 LEU A N 1
ATOM 1368 C CA . LEU A 1 179 ? -4.273 4.852 -3.133 1 98.88 179 LEU A CA 1
ATOM 1369 C C . LEU A 1 179 ? -2.971 4.836 -3.924 1 98.88 179 LEU A C 1
ATOM 1371 O O . LEU A 1 179 ? -2.869 4.16 -4.949 1 98.88 179 LEU A O 1
ATOM 1375 N N . MET A 1 180 ? -1.972 5.543 -3.439 1 98.81 180 MET A N 1
ATOM 1376 C CA . MET A 1 180 ? -0.676 5.598 -4.109 1 98.81 180 MET A CA 1
ATOM 1377 C C . MET A 1 180 ? 0.249 4.496 -3.602 1 98.81 180 MET A C 1
ATOM 1379 O O . MET A 1 180 ? 0.859 3.779 -4.395 1 98.81 180 MET A O 1
ATOM 1383 N N . TRP A 1 181 ? 0.395 4.395 -2.354 1 98.94 181 TRP A N 1
ATOM 1384 C CA . TRP A 1 181 ? 1.179 3.34 -1.724 1 98.94 181 TRP A CA 1
ATOM 1385 C C . TRP A 1 181 ? 0.853 3.232 -0.237 1 98.94 181 TRP A C 1
ATOM 1387 O O . TRP A 1 181 ? 0.258 4.145 0.342 1 98.94 181 TRP A O 1
ATOM 1397 N N . HIS A 1 182 ? 1.044 2.137 0.381 1 98.88 182 HIS A N 1
ATOM 1398 C CA . HIS A 1 182 ? 0.902 1.782 1.789 1 98.88 182 HIS A CA 1
ATOM 1399 C C . HIS A 1 182 ? 2.092 0.96 2.271 1 98.88 182 HIS A C 1
ATOM 1401 O O . HIS A 1 182 ? 2.293 -0.172 1.825 1 98.88 182 HIS A O 1
ATOM 1407 N N . LEU A 1 183 ? 2.902 1.572 3.158 1 98.88 183 LEU A N 1
ATOM 1408 C CA . LEU A 1 183 ? 4.172 0.973 3.553 1 98.88 183 LEU A CA 1
ATOM 1409 C C . LEU A 1 183 ? 4.188 0.664 5.047 1 98.88 183 LEU A C 1
ATOM 1411 O O . LEU A 1 183 ? 3.695 1.456 5.852 1 98.88 183 LEU A O 1
ATOM 1415 N N . THR A 1 184 ? 4.773 -0.483 5.395 1 98.75 184 THR A N 1
ATOM 1416 C CA . THR A 1 184 ? 5.047 -0.824 6.785 1 98.75 184 THR A CA 1
ATOM 1417 C C . THR A 1 184 ? 6.242 -0.037 7.309 1 98.75 184 THR A C 1
ATOM 1419 O O . THR A 1 184 ? 7.039 0.487 6.527 1 98.75 184 THR A O 1
ATOM 1422 N N . PRO A 1 185 ? 6.336 0.087 8.656 1 98.5 185 PRO A N 1
ATOM 1423 C CA . PRO A 1 185 ? 7.504 0.778 9.203 1 98.5 185 PRO A CA 1
ATOM 1424 C C . PRO A 1 185 ? 8.82 0.125 8.797 1 98.5 185 PRO A C 1
ATOM 1426 O O . PRO A 1 185 ? 9.812 0.821 8.547 1 98.5 185 PRO A O 1
ATOM 1429 N N . LYS A 1 186 ? 8.883 -1.152 8.719 1 97.38 186 LYS A N 1
ATOM 1430 C CA . LYS A 1 186 ? 10.094 -1.856 8.305 1 97.38 186 LYS A CA 1
ATOM 1431 C C . LYS A 1 186 ? 10.516 -1.445 6.898 1 97.38 186 LYS A C 1
ATOM 1433 O O . LYS A 1 186 ? 11.695 -1.21 6.645 1 97.38 186 LYS A O 1
ATOM 1438 N N . GLN A 1 187 ? 9.602 -1.403 6.02 1 98.44 187 GLN A N 1
ATOM 1439 C CA . GLN A 1 187 ? 9.867 -1.003 4.645 1 98.44 187 GLN A CA 1
ATOM 1440 C C . GLN A 1 187 ? 10.375 0.435 4.578 1 98.44 187 GLN A C 1
ATOM 1442 O O . GLN A 1 187 ? 11.336 0.729 3.861 1 98.44 187 GLN A O 1
ATOM 1447 N N . LEU A 1 188 ? 9.719 1.31 5.297 1 98.5 188 LEU A N 1
ATOM 1448 C CA . LEU A 1 188 ? 10.141 2.705 5.355 1 98.5 188 LEU A CA 1
ATOM 1449 C C . LEU A 1 188 ? 11.57 2.822 5.883 1 98.5 188 LEU A C 1
ATOM 1451 O O . LEU A 1 188 ? 12.375 3.584 5.34 1 98.5 188 LEU A O 1
ATOM 1455 N N . ARG A 1 189 ? 11.875 2.061 6.961 1 97.25 189 ARG A N 1
ATOM 1456 C CA . ARG A 1 189 ? 13.211 2.117 7.543 1 97.25 189 ARG A CA 1
ATOM 1457 C C . ARG A 1 189 ? 14.266 1.622 6.555 1 97.25 189 ARG A C 1
ATOM 1459 O O . ARG A 1 189 ? 15.367 2.162 6.496 1 97.25 189 ARG A O 1
ATOM 1466 N N . LYS A 1 190 ? 13.945 0.659 5.77 1 96.25 190 LYS A N 1
ATOM 1467 C CA . LYS A 1 190 ? 14.859 0.172 4.742 1 96.25 190 LYS A CA 1
ATOM 1468 C C . LYS A 1 190 ? 15.094 1.231 3.672 1 96.25 190 LYS A C 1
ATOM 1470 O O . LYS A 1 190 ? 16.219 1.376 3.172 1 96.25 190 LYS A O 1
ATOM 1475 N N . ILE A 1 191 ? 14.062 1.933 3.332 1 96.81 191 ILE A N 1
ATOM 1476 C CA . ILE A 1 191 ? 14.156 2.971 2.312 1 96.81 191 ILE A CA 1
ATOM 1477 C C . ILE A 1 191 ? 14.992 4.137 2.838 1 96.81 191 ILE A C 1
ATOM 1479 O O . ILE A 1 191 ? 15.773 4.727 2.096 1 96.81 191 ILE A O 1
ATOM 1483 N N . GLY A 1 192 ? 14.867 4.453 4.117 1 92.69 192 GLY A N 1
ATOM 1484 C CA . GLY A 1 192 ? 15.555 5.594 4.715 1 92.69 192 GLY A CA 1
ATOM 1485 C C . GLY A 1 192 ? 17.016 5.316 5.035 1 92.69 192 GLY A C 1
ATOM 1486 O O . GLY A 1 192 ? 17.781 6.238 5.309 1 92.69 192 GLY A O 1
ATOM 1487 N N . SER A 1 193 ? 17.484 4.059 5.375 1 81.56 193 SER A N 1
ATOM 1488 C CA . SER A 1 193 ? 18.828 3.68 5.793 1 81.56 193 SER A CA 1
ATOM 1489 C C . SER A 1 193 ? 19.828 3.818 4.645 1 81.56 193 SER A C 1
ATOM 1491 O O . SER A 1 193 ? 21.031 3.711 4.852 1 81.56 193 SER A O 1
ATOM 1493 N N . ARG A 1 194 ? 19.5 4.172 3.451 1 60.62 194 ARG A N 1
ATOM 1494 C CA . ARG A 1 194 ? 20.516 4.246 2.408 1 60.62 194 ARG A CA 1
ATOM 1495 C C . ARG A 1 194 ? 21.047 5.668 2.266 1 60.62 194 ARG A C 1
ATOM 1497 O O . ARG A 1 194 ? 20.328 6.637 2.498 1 60.62 194 ARG A O 1
ATOM 1504 N N . MET B 1 1 ? -3.264 -17.391 3.266 1 96.12 1 MET B N 1
ATOM 1505 C CA . MET B 1 1 ? -2.424 -17.234 2.08 1 96.12 1 MET B CA 1
ATOM 1506 C C . MET B 1 1 ? -1.916 -15.797 1.967 1 96.12 1 MET B C 1
ATOM 1508 O O . MET B 1 1 ? -2.668 -14.852 2.191 1 96.12 1 MET B O 1
ATOM 1512 N N . LEU B 1 2 ? -0.572 -15.688 1.736 1 97.88 2 LEU B N 1
ATOM 1513 C CA . LEU B 1 2 ? -0.036 -14.391 1.315 1 97.88 2 LEU B CA 1
ATOM 1514 C C . LEU B 1 2 ? 0.001 -14.289 -0.206 1 97.88 2 LEU B C 1
ATOM 1516 O O . LEU B 1 2 ? 0.664 -15.094 -0.871 1 97.88 2 LEU B O 1
ATOM 1520 N N . LEU B 1 3 ? -0.749 -13.359 -0.717 1 98.62 3 LEU B N 1
ATOM 1521 C CA . LEU B 1 3 ? -0.865 -13.172 -2.158 1 98.62 3 LEU B CA 1
ATOM 1522 C C . LEU B 1 3 ? -0.137 -11.906 -2.6 1 98.62 3 LEU B C 1
ATOM 1524 O O . LEU B 1 3 ? -0.51 -10.797 -2.201 1 98.62 3 LEU B O 1
ATOM 1528 N N . LEU B 1 4 ? 0.906 -12.086 -3.357 1 98.88 4 LEU B N 1
ATOM 1529 C CA . LEU B 1 4 ? 1.574 -10.969 -4.023 1 98.88 4 LEU B CA 1
ATOM 1530 C C . LEU B 1 4 ? 1.078 -10.82 -5.457 1 98.88 4 LEU B C 1
ATOM 1532 O O . LEU B 1 4 ? 0.895 -11.812 -6.164 1 98.88 4 LEU B O 1
ATOM 1536 N N . LEU B 1 5 ? 0.774 -9.609 -5.84 1 98.94 5 LEU B N 1
ATOM 1537 C CA . LEU B 1 5 ? 0.432 -9.273 -7.219 1 98.94 5 LEU B CA 1
ATOM 1538 C C . LEU B 1 5 ? 1.417 -8.258 -7.789 1 98.94 5 LEU B C 1
ATOM 1540 O O . LEU B 1 5 ? 1.627 -7.195 -7.207 1 98.94 5 LEU B O 1
ATOM 1544 N N . MET B 1 6 ? 2.016 -8.625 -8.906 1 98.94 6 MET B N 1
ATOM 1545 C CA . MET B 1 6 ? 2.994 -7.762 -9.555 1 98.94 6 MET B CA 1
ATOM 1546 C C . MET B 1 6 ? 2.551 -7.414 -10.977 1 98.94 6 MET B C 1
ATOM 1548 O O . MET B 1 6 ? 2.176 -8.297 -11.75 1 98.94 6 MET B O 1
ATOM 1552 N N . ARG B 1 7 ? 2.527 -6.145 -11.281 1 98.94 7 ARG B N 1
ATOM 1553 C CA . ARG B 1 7 ? 2.35 -5.762 -12.68 1 98.94 7 ARG B CA 1
ATOM 1554 C C . ARG B 1 7 ? 3.607 -6.047 -13.492 1 98.94 7 ARG B C 1
ATOM 1556 O O . ARG B 1 7 ? 4.723 -5.848 -13.008 1 98.94 7 ARG B O 1
ATOM 1563 N N . HIS B 1 8 ? 3.449 -6.441 -14.695 1 98.88 8 HIS B N 1
ATOM 1564 C CA . HIS B 1 8 ? 4.605 -6.707 -15.547 1 98.88 8 HIS B CA 1
ATOM 1565 C C . HIS B 1 8 ? 5.508 -5.484 -15.641 1 98.88 8 HIS B C 1
ATOM 1567 O O . HIS B 1 8 ? 5.086 -4.367 -15.336 1 98.88 8 HIS B O 1
ATOM 1573 N N . GLY B 1 9 ? 6.781 -5.742 -16.078 1 98.75 9 GLY B N 1
ATOM 1574 C CA . GLY B 1 9 ? 7.734 -4.66 -16.281 1 98.75 9 GLY B CA 1
ATOM 1575 C C . GLY B 1 9 ? 7.477 -3.871 -17.547 1 98.75 9 GLY B C 1
ATOM 1576 O O . GLY B 1 9 ? 6.551 -4.184 -18.297 1 98.75 9 GLY B O 1
ATOM 1577 N N . ILE B 1 10 ? 8.297 -2.873 -17.828 1 98.31 10 ILE B N 1
ATOM 1578 C CA . ILE B 1 10 ? 8.188 -1.995 -18.984 1 98.31 10 ILE B CA 1
ATOM 1579 C C . ILE B 1 10 ? 8.414 -2.799 -20.266 1 98.31 10 ILE B C 1
ATOM 1581 O O . ILE B 1 10 ? 9.445 -3.465 -20.406 1 98.31 10 ILE B O 1
ATOM 1585 N N . ALA B 1 11 ? 7.441 -2.727 -21.172 1 97.5 11 ALA B N 1
ATOM 1586 C CA . ALA B 1 11 ? 7.504 -3.459 -22.438 1 97.5 11 ALA B CA 1
ATOM 1587 C C . ALA B 1 11 ? 7.625 -2.504 -23.625 1 97.5 11 ALA B C 1
ATOM 1589 O O . ALA B 1 11 ? 7.324 -1.314 -23.5 1 97.5 11 ALA B O 1
ATOM 1590 N N . HIS B 1 12 ? 8.07 -3.031 -24.672 1 94.62 12 HIS B N 1
ATOM 1591 C CA . HIS B 1 12 ? 8.117 -2.25 -25.906 1 94.62 12 HIS B CA 1
ATOM 1592 C C . HIS B 1 12 ? 6.734 -1.751 -26.297 1 94.62 12 HIS B C 1
ATOM 1594 O O . HIS B 1 12 ? 5.742 -2.459 -26.109 1 94.62 12 HIS B O 1
ATOM 1600 N N . PRO B 1 13 ? 6.77 -0.491 -26.781 1 89.44 13 PRO B N 1
ATOM 1601 C CA . PRO B 1 13 ? 5.465 0.007 -27.234 1 89.44 13 PRO B CA 1
ATOM 1602 C C . PRO B 1 13 ? 4.898 -0.789 -28.406 1 89.44 13 PRO B C 1
ATOM 1604 O O . PRO B 1 13 ? 5.637 -1.493 -29.094 1 89.44 13 PRO B O 1
ATOM 1607 N N . LEU B 1 14 ? 3.605 -0.661 -28.453 1 80.88 14 LEU B N 1
ATOM 1608 C CA . LEU B 1 14 ? 2.998 -1.267 -29.641 1 80.88 14 LEU B CA 1
ATOM 1609 C C . LEU B 1 14 ? 3.428 -0.537 -30.906 1 80.88 14 LEU B C 1
ATOM 1611 O O . LEU B 1 14 ? 3.566 0.689 -30.906 1 80.88 14 LEU B O 1
ATOM 1615 N N . VAL B 1 15 ? 4.238 -1.069 -31.766 1 62.25 15 VAL B N 1
ATOM 1616 C CA . VAL B 1 15 ? 4.66 -0.433 -33.031 1 62.25 15 VAL B CA 1
ATOM 1617 C C . VAL B 1 15 ? 3.453 0.202 -33.719 1 62.25 15 VAL B C 1
ATOM 1619 O O . VAL B 1 15 ? 2.439 -0.463 -33.938 1 62.25 15 VAL B O 1
ATOM 1622 N N . ASP B 1 16 ? 3.287 1.471 -33.312 1 53.56 16 ASP B N 1
ATOM 1623 C CA . ASP B 1 16 ? 2.309 2.182 -34.125 1 53.56 16 ASP B CA 1
ATOM 1624 C C . ASP B 1 16 ? 2.717 2.182 -35.594 1 53.56 16 ASP B C 1
ATOM 1626 O O . ASP B 1 16 ? 3.859 2.504 -35.906 1 53.56 16 ASP B O 1
ATOM 1630 N N . SER B 1 17 ? 2.537 1.293 -36.469 1 40.28 17 SER B N 1
ATOM 1631 C CA . SER B 1 17 ? 2.785 1.58 -37.875 1 40.28 17 SER B CA 1
ATOM 1632 C C . SER B 1 17 ? 2.318 2.984 -38.219 1 40.28 17 SER B C 1
ATOM 1634 O O . SER B 1 17 ? 1.117 3.234 -38.344 1 40.28 17 SER B O 1
ATOM 1636 N N . ALA B 1 18 ? 2.852 4.062 -37.75 1 40.09 18 ALA B N 1
ATOM 1637 C CA . ALA B 1 18 ? 2.531 5.32 -38.406 1 40.09 18 ALA B CA 1
ATOM 1638 C C . ALA B 1 18 ? 2.518 5.137 -39.938 1 40.09 18 ALA B C 1
ATOM 1640 O O . ALA B 1 18 ? 2.43 6.113 -40.688 1 40.09 18 ALA B O 1
ATOM 1641 N N . SER B 1 19 ? 3.377 4.297 -40.562 1 38.38 19 SER B N 1
ATOM 1642 C CA . SER B 1 19 ? 3.197 4.363 -42.031 1 38.38 19 SER B CA 1
ATOM 1643 C C . SER B 1 19 ? 1.725 4.242 -42.406 1 38.38 19 SER B C 1
ATOM 1645 O O . SER B 1 19 ? 0.93 3.676 -41.656 1 38.38 19 SER B O 1
ATOM 1647 N N . GLU B 1 20 ? 1.285 4.918 -43.625 1 39.62 20 GLU B N 1
ATOM 1648 C CA . GLU B 1 20 ? 0.028 4.938 -44.375 1 39.62 20 GLU B CA 1
ATOM 1649 C C . GLU B 1 20 ? -0.774 3.662 -44.125 1 39.62 20 GLU B C 1
ATOM 1651 O O . GLU B 1 20 ? -1.934 3.566 -44.531 1 39.62 20 GLU B O 1
ATOM 1656 N N . SER B 1 21 ? -0.099 2.508 -44.156 1 38.97 21 SER B N 1
ATOM 1657 C CA . SER B 1 21 ? -1.009 1.366 -44.156 1 38.97 21 SER B CA 1
ATOM 1658 C C . SER B 1 21 ? -1.644 1.142 -42.781 1 38.97 21 SER B C 1
ATOM 1660 O O . SER B 1 21 ? -0.954 1.167 -41.781 1 38.97 21 SER B O 1
ATOM 1662 N N . PHE B 1 22 ? -2.896 1.488 -42.406 1 39.81 22 PHE B N 1
ATOM 1663 C CA . PHE B 1 22 ? -3.975 1.242 -41.469 1 39.81 22 PHE B CA 1
ATOM 1664 C C . PHE B 1 22 ? -3.771 -0.084 -40.75 1 39.81 22 PHE B C 1
ATOM 1666 O O . PHE B 1 22 ? -4.73 -0.691 -40.25 1 39.81 22 PHE B O 1
ATOM 1673 N N . ALA B 1 23 ? -2.785 -0.842 -40.906 1 36.44 23 ALA B N 1
ATOM 1674 C CA . ALA B 1 23 ? -2.955 -2.146 -40.281 1 36.44 23 ALA B CA 1
ATOM 1675 C C . ALA B 1 23 ? -2.908 -2.027 -38.75 1 36.44 23 ALA B C 1
ATOM 1677 O O . ALA B 1 23 ? -1.887 -1.632 -38.188 1 36.44 23 ALA B O 1
ATOM 1678 N N . LYS B 1 24 ? -3.953 -1.606 -38.062 1 49.28 24 LYS B N 1
ATOM 1679 C CA . LYS B 1 24 ? -4.336 -1.746 -36.656 1 49.28 24 LYS B CA 1
ATOM 1680 C C . LYS B 1 24 ? -3.537 -2.857 -35.969 1 49.28 24 LYS B C 1
ATOM 1682 O O . LYS B 1 24 ? -3.492 -3.986 -36.469 1 49.28 24 LYS B O 1
ATOM 1687 N N . SER B 1 25 ? -2.486 -2.461 -35.188 1 55.97 25 SER B N 1
ATOM 1688 C CA . SER B 1 25 ? -1.775 -3.502 -34.469 1 55.97 25 SER B CA 1
ATOM 1689 C C . SER B 1 25 ? -2.721 -4.617 -34.031 1 55.97 25 SER B C 1
ATOM 1691 O O . SER B 1 25 ? -3.824 -4.348 -33.562 1 55.97 25 SER B O 1
ATOM 1693 N N . SER B 1 26 ? -2.555 -5.867 -34.5 1 61.72 26 SER B N 1
ATOM 1694 C CA . SER B 1 26 ? -3.393 -7.031 -34.219 1 61.72 26 SER B CA 1
ATOM 1695 C C . SER B 1 26 ? -3.262 -7.469 -32.781 1 61.72 26 SER B C 1
ATOM 1697 O O . SER B 1 26 ? -2.266 -7.168 -32.125 1 61.72 26 SER B O 1
ATOM 1699 N N . PRO B 1 27 ? -4.336 -7.734 -32.125 1 64.31 27 PRO B N 1
ATOM 1700 C CA . PRO B 1 27 ? -4.258 -8.375 -30.812 1 64.31 27 PRO B CA 1
ATOM 1701 C C . PRO B 1 27 ? -3.051 -9.297 -30.672 1 64.31 27 PRO B C 1
ATOM 1703 O O . PRO B 1 27 ? -2.488 -9.43 -29.594 1 64.31 27 PRO B O 1
ATOM 1706 N N . ALA B 1 28 ? -2.641 -9.867 -31.719 1 68.38 28 ALA B N 1
ATOM 1707 C CA . ALA B 1 28 ? -1.475 -10.75 -31.703 1 68.38 28 ALA B CA 1
ATOM 1708 C C . ALA B 1 28 ? -0.201 -9.961 -31.391 1 68.38 28 ALA B C 1
ATOM 1710 O O . ALA B 1 28 ? 0.675 -10.445 -30.672 1 68.38 28 ALA B O 1
ATOM 1711 N N . ASP B 1 29 ? -0.186 -8.719 -31.812 1 77.31 29 ASP B N 1
ATOM 1712 C CA . ASP B 1 29 ? 0.999 -7.895 -31.609 1 77.31 29 ASP B CA 1
ATOM 1713 C C . ASP B 1 29 ? 1.145 -7.5 -30.141 1 77.31 29 ASP B C 1
ATOM 1715 O O . ASP B 1 29 ? 2.252 -7.492 -29.609 1 77.31 29 ASP B O 1
ATOM 1719 N N . ASP B 1 30 ? 0.062 -7.398 -29.547 1 88.19 30 ASP B N 1
ATOM 1720 C CA . ASP B 1 30 ? 0.114 -7.02 -28.141 1 88.19 30 ASP B CA 1
ATOM 1721 C C . ASP B 1 30 ? 0.55 -8.195 -27.266 1 88.19 30 ASP B C 1
ATOM 1723 O O . ASP B 1 30 ? 1.227 -8.008 -26.25 1 88.19 30 ASP B O 1
ATOM 1727 N N . PHE B 1 31 ? 0.189 -9.359 -27.719 1 92.94 31 PHE B N 1
ATOM 1728 C CA . PHE B 1 31 ? 0.436 -10.562 -26.938 1 92.94 31 PHE B CA 1
ATOM 1729 C C . PHE B 1 31 ? 1.932 -10.828 -26.797 1 92.94 31 PHE B C 1
ATOM 1731 O O . PHE B 1 31 ? 2.395 -11.312 -25.766 1 92.94 31 PHE B O 1
ATOM 1738 N N . HIS B 1 32 ? 2.66 -10.422 -27.734 1 94.12 32 HIS B N 1
ATOM 1739 C CA . HIS B 1 32 ? 4.051 -10.859 -27.812 1 94.12 32 HIS B CA 1
ATOM 1740 C C . HIS B 1 32 ? 5.004 -9.727 -27.469 1 94.12 32 HIS B C 1
ATOM 1742 O O . HIS B 1 32 ? 6.223 -9.867 -27.625 1 94.12 32 HIS B O 1
ATOM 1748 N N . ARG B 1 33 ? 4.469 -8.617 -27.062 1 95 33 ARG B N 1
ATOM 1749 C CA . ARG B 1 33 ? 5.344 -7.516 -26.656 1 95 33 ARG B CA 1
ATOM 1750 C C . ARG B 1 33 ? 6.27 -7.934 -25.531 1 95 33 ARG B C 1
ATOM 1752 O O . ARG B 1 33 ? 5.805 -8.344 -24.453 1 95 33 ARG B O 1
ATOM 1759 N N . ALA B 1 34 ? 7.562 -7.797 -25.766 1 97.5 34 ALA B N 1
ATOM 1760 C CA . ALA B 1 34 ? 8.578 -8.211 -24.797 1 97.5 34 ALA B CA 1
ATOM 1761 C C . ALA B 1 34 ? 8.977 -7.043 -23.906 1 97.5 34 ALA B C 1
ATOM 1763 O O . ALA B 1 34 ? 8.758 -5.879 -24.25 1 97.5 34 ALA B O 1
ATOM 1764 N N . LEU B 1 35 ? 9.547 -7.363 -22.766 1 98.44 35 LEU B N 1
ATOM 1765 C CA . LEU B 1 35 ? 10.141 -6.34 -21.906 1 98.44 35 LEU B CA 1
ATOM 1766 C C . LEU B 1 35 ? 11.281 -5.625 -22.641 1 98.44 35 LEU B C 1
ATOM 1768 O O . LEU B 1 35 ? 12.016 -6.242 -23.406 1 98.44 35 LEU B O 1
ATOM 1772 N N . THR B 1 36 ? 11.414 -4.355 -22.391 1 98.38 36 THR B N 1
ATOM 1773 C CA . THR B 1 36 ? 12.625 -3.65 -22.797 1 98.38 36 THR B CA 1
ATOM 1774 C C . THR B 1 36 ? 13.805 -4.043 -21.922 1 98.38 36 THR B C 1
ATOM 1776 O O . THR B 1 36 ? 13.617 -4.688 -20.891 1 98.38 36 THR B O 1
ATOM 1779 N N . SER B 1 37 ? 14.992 -3.721 -22.359 1 98.31 37 SER B N 1
ATOM 1780 C CA . SER B 1 37 ? 16.156 -3.947 -21.5 1 98.31 37 SER B CA 1
ATOM 1781 C C . SER B 1 37 ? 16.016 -3.24 -20.156 1 98.31 37 SER B C 1
ATOM 1783 O O . SER B 1 37 ? 16.312 -3.818 -19.109 1 98.31 37 SER B O 1
ATOM 1785 N N . GLU B 1 38 ? 15.57 -2.035 -20.219 1 98.06 38 GLU B N 1
ATOM 1786 C CA . GLU B 1 38 ? 15.312 -1.284 -19 1 98.06 38 GLU B CA 1
ATOM 1787 C C . GLU B 1 38 ? 14.234 -1.958 -18.156 1 98.06 38 GLU B C 1
ATOM 1789 O O . GLU B 1 38 ? 14.344 -2.004 -16.922 1 98.06 38 GLU B O 1
ATOM 1794 N N . GLY B 1 39 ? 13.203 -2.424 -18.859 1 98.56 39 GLY B N 1
ATOM 1795 C CA . GLY B 1 39 ? 12.141 -3.127 -18.156 1 98.56 39 GLY B CA 1
ATOM 1796 C C . GLY B 1 39 ? 12.617 -4.355 -17.406 1 98.56 39 GLY B C 1
ATOM 1797 O O . GLY B 1 39 ? 12.188 -4.605 -16.281 1 98.56 39 GLY B O 1
ATOM 1798 N N . ARG B 1 40 ? 13.5 -5.078 -18.031 1 98.69 40 ARG B N 1
ATOM 1799 C CA . ARG B 1 40 ? 14.07 -6.262 -17.391 1 98.69 40 ARG B CA 1
ATOM 1800 C C . ARG B 1 40 ? 14.891 -5.883 -16.156 1 98.69 40 ARG B C 1
ATOM 1802 O O . ARG B 1 40 ? 14.75 -6.492 -15.102 1 98.69 40 ARG B O 1
ATOM 1809 N N . ASP B 1 41 ? 15.688 -4.883 -16.312 1 98.25 41 ASP B N 1
ATOM 1810 C CA . ASP B 1 41 ? 16.547 -4.434 -15.219 1 98.25 41 ASP B CA 1
ATOM 1811 C C . ASP B 1 41 ? 15.703 -3.926 -14.047 1 98.25 41 ASP B C 1
ATOM 1813 O O . ASP B 1 41 ? 15.945 -4.305 -12.898 1 98.25 41 ASP B O 1
ATOM 1817 N N . ARG B 1 42 ? 14.742 -3.133 -14.312 1 98.12 42 ARG B N 1
ATOM 1818 C CA . ARG B 1 42 ? 13.906 -2.561 -13.266 1 98.12 42 ARG B CA 1
ATOM 1819 C C . ARG B 1 42 ? 13.07 -3.637 -12.578 1 98.12 42 ARG B C 1
ATOM 1821 O O . ARG B 1 42 ? 12.883 -3.609 -11.359 1 98.12 42 ARG B O 1
ATOM 1828 N N . ALA B 1 43 ? 12.594 -4.578 -13.406 1 98.69 43 ALA B N 1
ATOM 1829 C CA . ALA B 1 43 ? 11.828 -5.684 -12.836 1 98.69 43 ALA B CA 1
ATOM 1830 C C . ALA B 1 43 ? 12.703 -6.539 -11.922 1 98.69 43 ALA B C 1
ATOM 1832 O O . ALA B 1 43 ? 12.266 -6.977 -10.859 1 98.69 43 ALA B O 1
ATOM 1833 N N . HIS B 1 44 ? 13.906 -6.762 -12.367 1 98.31 44 HIS B N 1
ATOM 1834 C CA . HIS B 1 44 ? 14.852 -7.535 -11.562 1 98.31 44 HIS B CA 1
ATOM 1835 C C . HIS B 1 44 ? 15.102 -6.867 -10.219 1 98.31 44 HIS B C 1
ATOM 1837 O O . HIS B 1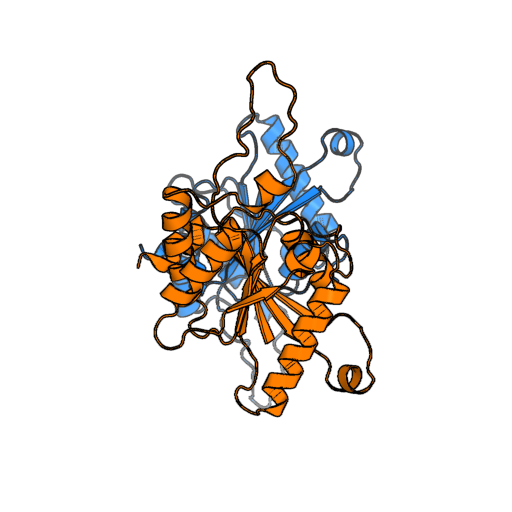 44 ? 15.031 -7.52 -9.172 1 98.31 44 HIS B O 1
ATOM 1843 N N . ARG B 1 45 ? 15.383 -5.562 -10.227 1 98.31 45 ARG B N 1
ATOM 1844 C CA .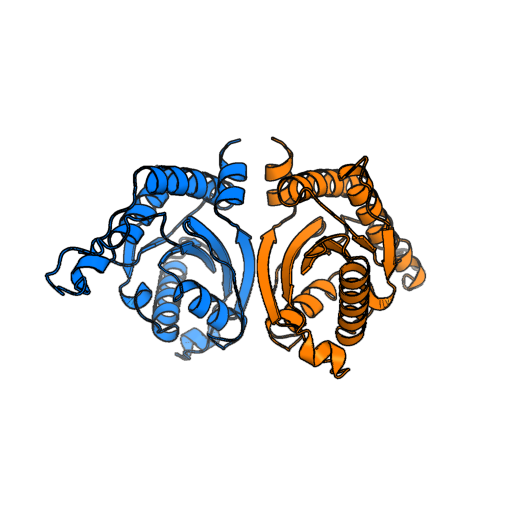 ARG B 1 45 ? 15.648 -4.824 -8.992 1 98.31 45 ARG B CA 1
ATOM 1845 C C . ARG B 1 45 ? 14.414 -4.77 -8.109 1 98.31 45 ARG B C 1
ATOM 1847 O O . ARG B 1 45 ? 14.516 -4.836 -6.883 1 98.31 45 ARG B O 1
ATOM 1854 N N . ALA B 1 46 ? 13.273 -4.625 -8.727 1 98.62 46 ALA B N 1
ATOM 1855 C CA . ALA B 1 46 ? 12.031 -4.652 -7.957 1 98.62 46 ALA B CA 1
ATOM 1856 C C . ALA B 1 46 ? 11.82 -6.016 -7.309 1 98.62 46 ALA B C 1
ATOM 1858 O O . ALA B 1 46 ? 11.398 -6.102 -6.152 1 98.62 46 ALA B O 1
ATOM 1859 N N . ALA B 1 47 ? 12.125 -7.055 -8.07 1 98.19 47 ALA B N 1
ATOM 1860 C CA . ALA B 1 47 ? 11.984 -8.414 -7.559 1 98.19 47 ALA B CA 1
ATOM 1861 C C . ALA B 1 47 ? 12.906 -8.656 -6.371 1 98.19 47 ALA B C 1
ATOM 1863 O O . ALA B 1 47 ? 12.539 -9.328 -5.41 1 98.19 47 ALA B O 1
ATOM 1864 N N . LEU B 1 48 ? 14.102 -8.094 -6.402 1 97.56 48 LEU B N 1
ATOM 1865 C CA . LEU B 1 48 ? 15.023 -8.203 -5.277 1 97.56 48 LEU B CA 1
ATOM 1866 C C . LEU B 1 48 ? 14.43 -7.582 -4.023 1 97.56 48 LEU B C 1
ATOM 1868 O O . LEU B 1 48 ? 14.539 -8.148 -2.932 1 97.56 48 LEU B O 1
ATOM 1872 N N . GLY B 1 49 ? 13.812 -6.41 -4.191 1 98.06 49 GLY B N 1
ATOM 1873 C CA . GLY B 1 49 ? 13.148 -5.762 -3.072 1 98.06 49 GLY B CA 1
ATOM 1874 C C . GLY B 1 49 ? 12 -6.578 -2.512 1 98.06 49 GLY B C 1
ATOM 1875 O O . GLY B 1 49 ? 11.859 -6.703 -1.294 1 98.06 49 GLY B O 1
ATOM 1876 N N . ALA B 1 50 ? 11.203 -7.137 -3.406 1 97.94 50 ALA B N 1
ATOM 1877 C CA . ALA B 1 50 ? 10.078 -7.965 -2.977 1 97.94 50 ALA B CA 1
ATOM 1878 C C . ALA B 1 50 ? 10.562 -9.195 -2.217 1 97.94 50 ALA B C 1
ATOM 1880 O O . ALA B 1 50 ? 9.977 -9.578 -1.203 1 97.94 50 ALA B O 1
ATOM 1881 N N . ARG B 1 51 ? 11.602 -9.82 -2.709 1 96.75 51 ARG B N 1
ATOM 1882 C CA . ARG B 1 51 ? 12.164 -11 -2.053 1 96.75 51 ARG B CA 1
ATOM 1883 C C . ARG B 1 51 ? 12.664 -10.656 -0.655 1 96.75 51 ARG B C 1
ATOM 1885 O O . ARG B 1 51 ? 12.555 -11.469 0.266 1 96.75 51 ARG B O 1
ATOM 1892 N N . GLU B 1 52 ? 13.258 -9.5 -0.531 1 96.12 52 GLU B N 1
ATOM 1893 C CA . GLU B 1 52 ? 13.719 -9.07 0.786 1 96.12 52 GLU B CA 1
ATOM 1894 C C . GLU B 1 52 ? 12.562 -9 1.778 1 96.12 52 GLU B C 1
ATOM 1896 O O . GLU B 1 52 ? 12.719 -9.328 2.955 1 96.12 52 GLU B O 1
ATOM 1901 N N . LEU B 1 53 ? 11.461 -8.594 1.315 1 97.25 53 LEU B N 1
ATOM 1902 C CA . LEU B 1 53 ? 10.289 -8.43 2.162 1 97.25 53 LEU B CA 1
ATOM 1903 C C . LEU B 1 53 ? 9.594 -9.773 2.389 1 97.25 53 LEU B C 1
ATOM 1905 O O . LEU B 1 53 ? 9.031 -10.008 3.459 1 97.25 53 LEU B O 1
ATOM 1909 N N . VAL B 1 54 ? 9.57 -10.586 1.354 1 96.56 54 VAL B N 1
ATOM 1910 C CA . VAL B 1 54 ? 8.922 -11.898 1.375 1 96.56 54 VAL B CA 1
ATOM 1911 C C . VAL B 1 54 ? 9.891 -12.953 0.852 1 96.56 54 VAL B C 1
ATOM 1913 O O . VAL B 1 54 ? 9.883 -13.281 -0.338 1 96.56 54 VAL B O 1
ATOM 1916 N N . PRO B 1 55 ? 10.641 -13.539 1.703 1 94.62 55 PRO B N 1
ATOM 1917 C CA . PRO B 1 55 ? 11.734 -14.406 1.271 1 94.62 55 PRO B CA 1
ATOM 1918 C C . PRO B 1 55 ? 11.25 -15.734 0.705 1 94.62 55 PRO B C 1
ATOM 1920 O O . PRO B 1 55 ? 11.969 -16.391 -0.065 1 94.62 55 PRO B O 1
ATOM 1923 N N . ARG B 1 56 ? 10.055 -16.141 1.137 1 93.25 56 ARG B N 1
ATOM 1924 C CA . ARG B 1 56 ? 9.547 -17.422 0.675 1 93.25 56 ARG B CA 1
ATOM 1925 C C . ARG B 1 56 ? 8.453 -17.234 -0.37 1 93.25 56 ARG B C 1
ATOM 1927 O O . ARG B 1 56 ? 7.543 -16.422 -0.188 1 93.25 56 ARG B O 1
ATOM 1934 N N . LEU B 1 57 ? 8.586 -17.859 -1.425 1 94.62 57 LEU B N 1
ATOM 1935 C CA . LEU B 1 57 ? 7.586 -17.922 -2.488 1 94.62 57 LEU B CA 1
ATOM 1936 C C . LEU B 1 57 ? 7.309 -19.375 -2.887 1 94.62 57 LEU B C 1
ATOM 1938 O O . LEU B 1 57 ? 8.219 -20.078 -3.322 1 94.62 57 LEU B O 1
ATOM 1942 N N . ASP B 1 58 ? 6.082 -19.781 -2.709 1 92.88 58 ASP B N 1
ATOM 1943 C CA . ASP B 1 58 ? 5.75 -21.188 -2.918 1 92.88 58 ASP B CA 1
ATOM 1944 C C . ASP B 1 58 ? 5.25 -21.438 -4.34 1 92.88 58 ASP B C 1
ATOM 1946 O O . ASP B 1 58 ? 5.449 -22.516 -4.898 1 92.88 58 ASP B O 1
ATOM 1950 N N . PHE B 1 59 ? 4.551 -20.453 -4.891 1 94.06 59 PHE B N 1
ATOM 1951 C CA . PHE B 1 59 ? 3.975 -20.594 -6.227 1 94.06 59 PHE B CA 1
ATOM 1952 C C . PHE B 1 59 ? 4.051 -19.281 -6.992 1 94.06 59 PHE B C 1
ATOM 1954 O O . PHE B 1 59 ? 3.939 -18.203 -6.402 1 94.06 59 PHE B O 1
ATOM 1961 N N . LEU B 1 60 ? 4.297 -19.375 -8.242 1 97.19 60 LEU B N 1
ATOM 1962 C CA . LEU B 1 60 ? 4.344 -18.234 -9.156 1 97.19 60 LEU B CA 1
ATOM 1963 C C . LEU B 1 60 ? 3.461 -18.484 -10.375 1 97.19 60 LEU B C 1
ATOM 1965 O O . LEU B 1 60 ? 3.518 -19.547 -10.984 1 97.19 60 LEU B O 1
ATOM 1969 N N . ALA B 1 61 ? 2.6 -17.562 -10.648 1 98.19 61 ALA B N 1
ATOM 1970 C CA . ALA B 1 61 ? 1.785 -17.641 -11.859 1 98.19 61 ALA B CA 1
ATOM 1971 C C . ALA B 1 61 ? 1.889 -16.359 -12.68 1 98.19 61 ALA B C 1
ATOM 1973 O O . ALA B 1 61 ? 2.045 -15.273 -12.117 1 98.19 61 ALA B O 1
ATOM 1974 N N . SER B 1 62 ? 1.832 -16.5 -13.984 1 98.62 62 SER B N 1
ATOM 1975 C CA . SER B 1 62 ? 1.922 -15.352 -14.883 1 98.62 62 SER B CA 1
ATOM 1976 C C . SER B 1 62 ? 0.822 -15.383 -15.938 1 98.62 62 SER B C 1
ATOM 1978 O O . SER B 1 62 ? 0.384 -16.469 -16.344 1 98.62 62 SER B O 1
ATOM 1980 N N . SER B 1 63 ? 0.423 -14.188 -16.312 1 98.44 63 SER B N 1
ATOM 1981 C CA . SER B 1 63 ? -0.276 -14.078 -17.594 1 98.44 63 SER B CA 1
ATOM 1982 C C . SER B 1 63 ? 0.547 -14.68 -18.719 1 98.44 63 SER B C 1
ATOM 1984 O O . SER B 1 63 ? 1.778 -14.617 -18.703 1 98.44 63 SER B O 1
ATOM 1986 N N . PRO B 1 64 ? -0.116 -15.234 -19.766 1 98 64 PRO B N 1
ATOM 1987 C CA . PRO B 1 64 ? 0.621 -15.812 -20.875 1 98 64 PRO B CA 1
ATOM 1988 C C . PRO B 1 64 ? 1.283 -14.758 -21.766 1 98 64 PRO B C 1
ATOM 1990 O O . PRO B 1 64 ? 2.104 -15.094 -22.625 1 98 64 PRO B O 1
ATOM 1993 N N . LYS B 1 65 ? 0.902 -13.531 -21.641 1 97.75 65 LYS B N 1
ATOM 1994 C CA . LYS B 1 65 ? 1.552 -12.508 -22.469 1 97.75 65 LYS B CA 1
ATOM 1995 C C . LYS B 1 65 ? 3.051 -12.453 -22.188 1 97.75 65 LYS B C 1
ATOM 1997 O O . LYS B 1 65 ? 3.482 -12.578 -21.047 1 97.75 65 LYS B O 1
ATOM 2002 N N . THR B 1 66 ? 3.826 -12.234 -23.188 1 98.19 66 THR B N 1
ATOM 2003 C CA . THR B 1 66 ? 5.281 -12.344 -23.141 1 98.19 66 THR B CA 1
ATOM 2004 C C . THR B 1 66 ? 5.863 -11.445 -22.062 1 98.19 66 THR B C 1
ATOM 2006 O O . THR B 1 66 ? 6.715 -11.875 -21.281 1 98.19 66 THR B O 1
ATOM 2009 N N . ARG B 1 67 ? 5.477 -10.234 -21.953 1 98.5 67 ARG B N 1
ATOM 2010 C CA . ARG B 1 67 ? 6.023 -9.289 -20.984 1 98.5 67 ARG B CA 1
ATOM 2011 C C . ARG B 1 67 ? 5.789 -9.766 -19.562 1 98.5 67 ARG B C 1
ATOM 2013 O O . ARG B 1 67 ? 6.645 -9.594 -18.688 1 98.5 67 ARG B O 1
ATOM 2020 N N . ALA B 1 68 ? 4.656 -10.391 -19.297 1 98.75 68 ALA B N 1
ATOM 2021 C CA . ALA B 1 68 ? 4.348 -10.898 -17.969 1 98.75 68 ALA B CA 1
ATOM 2022 C C . ALA B 1 68 ? 5.137 -12.164 -17.672 1 98.75 68 ALA B C 1
ATOM 2024 O O . ALA B 1 68 ? 5.66 -12.336 -16.562 1 98.75 68 ALA B O 1
ATOM 2025 N N . ARG B 1 69 ? 5.223 -13.023 -18.656 1 98.38 69 ARG B N 1
ATOM 2026 C CA . ARG B 1 69 ? 6.008 -14.242 -18.5 1 98.38 69 ARG B CA 1
ATOM 2027 C C . ARG B 1 69 ? 7.473 -13.922 -18.219 1 98.38 69 ARG B C 1
ATOM 2029 O O . ARG B 1 69 ? 8.094 -14.539 -17.359 1 98.38 69 ARG B O 1
ATOM 2036 N N . GLN B 1 70 ? 7.969 -13 -18.938 1 98.75 70 GLN B N 1
ATOM 2037 C CA . GLN B 1 70 ? 9.352 -12.586 -18.734 1 98.75 70 GLN B CA 1
ATOM 2038 C C . GLN B 1 70 ? 9.547 -11.992 -17.344 1 98.75 70 GLN B C 1
ATOM 2040 O O . GLN B 1 70 ? 10.555 -12.266 -16.688 1 98.75 70 GLN B O 1
ATOM 2045 N N . THR B 1 71 ? 8.633 -11.211 -16.906 1 98.88 71 THR B N 1
ATOM 2046 C CA . THR B 1 71 ? 8.688 -10.656 -15.562 1 98.88 71 THR B CA 1
ATOM 2047 C C . THR B 1 71 ? 8.672 -11.773 -14.516 1 98.88 71 THR B C 1
ATOM 2049 O O . THR B 1 71 ? 9.469 -11.758 -13.578 1 98.88 71 THR B O 1
ATOM 2052 N N . ALA B 1 72 ? 7.805 -12.758 -14.719 1 98.56 72 ALA B N 1
ATOM 2053 C CA . ALA B 1 72 ? 7.695 -13.883 -13.789 1 98.56 72 ALA B CA 1
ATOM 2054 C C . ALA B 1 72 ? 8.984 -14.695 -13.766 1 98.56 72 ALA B C 1
ATOM 2056 O O . ALA B 1 72 ? 9.391 -15.188 -12.711 1 98.56 72 ALA B O 1
ATOM 2057 N N . GLN B 1 73 ? 9.555 -14.859 -14.906 1 98.06 73 GLN B N 1
ATOM 2058 C CA . GLN B 1 73 ? 10.82 -15.578 -14.969 1 98.06 73 GLN B CA 1
ATOM 2059 C C . GLN B 1 73 ? 11.906 -14.844 -14.188 1 98.06 73 GLN B C 1
ATOM 2061 O O . GLN B 1 73 ? 12.703 -15.469 -13.484 1 98.06 73 GLN B O 1
ATOM 2066 N N . ILE B 1 74 ? 11.977 -13.562 -14.328 1 98.19 74 ILE B N 1
ATOM 2067 C CA . ILE B 1 74 ? 12.914 -12.75 -13.562 1 98.19 74 ILE B CA 1
ATOM 2068 C C . ILE B 1 74 ? 12.68 -12.938 -12.07 1 98.19 74 ILE B C 1
ATOM 2070 O O . ILE B 1 74 ? 13.625 -13.141 -11.305 1 98.19 74 ILE B O 1
ATOM 2074 N N . VAL B 1 75 ? 11.43 -12.898 -11.672 1 98.19 75 VAL B N 1
ATOM 2075 C CA . VAL B 1 75 ? 11.055 -13.102 -10.273 1 98.19 75 VAL B CA 1
ATOM 2076 C C . VAL B 1 75 ? 11.539 -14.469 -9.805 1 98.19 75 VAL B C 1
ATOM 2078 O O . VAL B 1 75 ? 12.156 -14.594 -8.742 1 98.19 75 VAL B O 1
ATOM 2081 N N . ARG B 1 76 ? 11.234 -15.461 -10.625 1 97.62 76 ARG B N 1
ATOM 2082 C CA . ARG B 1 76 ? 11.633 -16.828 -10.281 1 97.62 76 ARG B CA 1
ATOM 2083 C C . ARG B 1 76 ? 13.141 -16.906 -10.055 1 97.62 76 ARG B C 1
ATOM 2085 O O . ARG B 1 76 ? 13.602 -17.516 -9.086 1 97.62 76 ARG B O 1
ATOM 2092 N N . ASP B 1 77 ? 13.875 -16.328 -10.953 1 96.5 77 ASP B N 1
ATOM 2093 C CA . ASP B 1 77 ? 15.336 -16.375 -10.883 1 96.5 77 ASP B CA 1
ATOM 2094 C C . ASP B 1 77 ? 15.844 -15.672 -9.617 1 96.5 77 ASP B C 1
ATOM 2096 O O . ASP B 1 77 ? 16.812 -16.125 -9.008 1 96.5 77 ASP B O 1
ATOM 2100 N N . VAL B 1 78 ? 15.25 -14.633 -9.258 1 96.31 78 VAL B N 1
ATOM 2101 C CA . VAL B 1 78 ? 15.656 -13.844 -8.102 1 96.31 78 VAL B CA 1
ATOM 2102 C C . VAL B 1 78 ? 15.445 -14.656 -6.824 1 96.31 78 VAL B C 1
ATOM 2104 O O . VAL B 1 78 ? 16.234 -14.578 -5.891 1 96.31 78 VAL B O 1
ATOM 2107 N N . TRP B 1 79 ? 14.328 -15.391 -6.699 1 94.19 79 TRP B N 1
ATOM 2108 C CA . TRP B 1 79 ? 14.047 -16.172 -5.5 1 94.19 79 TRP B CA 1
ATOM 2109 C C . TRP B 1 79 ? 14.938 -17.406 -5.434 1 94.19 79 TRP B C 1
ATOM 2111 O O . TRP B 1 79 ? 15.133 -17.984 -4.359 1 94.19 79 TRP B O 1
ATOM 2121 N N . GLY B 1 80 ? 15.766 -17.734 -6.605 1 80.19 80 GLY B N 1
ATOM 2122 C CA . GLY B 1 80 ? 16.891 -18.656 -6.629 1 80.19 80 GLY B CA 1
ATOM 2123 C C . GLY B 1 80 ? 16.469 -20.109 -6.492 1 80.19 80 GLY B C 1
ATOM 2124 O O . GLY B 1 80 ? 15.492 -20.531 -7.109 1 80.19 80 GLY B O 1
ATOM 2125 N N . LYS B 1 81 ? 17.297 -20.891 -5.5 1 63.44 81 LYS B N 1
ATOM 2126 C CA . LYS B 1 81 ? 17.359 -22.328 -5.332 1 63.44 81 LYS B CA 1
ATOM 2127 C C . LYS B 1 81 ? 16 -22.906 -4.977 1 63.44 81 LYS B C 1
ATOM 2129 O O . LYS B 1 81 ? 15.688 -24.047 -5.332 1 63.44 81 LYS B O 1
ATOM 2134 N N . LYS B 1 82 ? 15.25 -22.125 -4.301 1 69.06 82 LYS B N 1
ATOM 2135 C CA . LYS B 1 82 ? 13.906 -22.609 -3.984 1 69.06 82 LYS B CA 1
ATOM 2136 C C . LYS B 1 82 ? 12.875 -22.062 -4.961 1 69.06 82 LYS B C 1
ATOM 2138 O O . LYS B 1 82 ? 11.805 -21.594 -4.555 1 69.06 82 LYS B O 1
ATOM 2143 N N . SER B 1 83 ? 13.227 -22.203 -6.219 1 75.94 83 SER B N 1
ATOM 2144 C CA . SER B 1 83 ? 12.438 -21.609 -7.293 1 75.94 83 SER B CA 1
ATOM 2145 C C . SER B 1 83 ? 11 -22.141 -7.285 1 75.94 83 SER B C 1
ATOM 2147 O O . SER B 1 83 ? 10.773 -23.344 -7.398 1 75.94 83 SER B O 1
ATOM 2149 N N . PRO B 1 84 ? 10.156 -21.281 -7.102 1 85.31 84 PRO B N 1
ATOM 2150 C CA . PRO B 1 84 ? 8.75 -21.688 -7.16 1 85.31 84 PRO B CA 1
ATOM 2151 C C . PRO B 1 84 ? 8.336 -22.188 -8.547 1 85.31 84 PRO B C 1
ATOM 2153 O O . PRO B 1 84 ? 8.891 -21.734 -9.555 1 85.31 84 PRO B O 1
ATOM 2156 N N . PRO B 1 85 ? 7.488 -23.266 -8.555 1 92.44 85 PRO B N 1
ATOM 2157 C CA . PRO B 1 85 ? 6.91 -23.578 -9.867 1 92.44 85 PRO B CA 1
ATOM 2158 C C . PRO B 1 85 ? 6.23 -22.375 -10.516 1 92.44 85 PRO B C 1
ATOM 2160 O O . PRO B 1 85 ? 5.59 -21.578 -9.836 1 92.44 85 PRO B O 1
ATOM 2163 N N . LEU B 1 86 ? 6.555 -22.172 -11.766 1 95.56 86 LEU B N 1
ATOM 2164 C CA . LEU B 1 86 ? 5.953 -21.109 -12.555 1 95.56 86 LEU B CA 1
ATOM 2165 C C . LEU B 1 86 ? 4.922 -21.672 -13.531 1 95.56 86 LEU B C 1
ATOM 2167 O O . LEU B 1 86 ? 5.238 -22.547 -14.344 1 95.56 86 LEU B O 1
ATOM 2171 N N . THR B 1 87 ? 3.688 -21.266 -13.438 1 96.88 87 THR B N 1
ATOM 2172 C CA . THR B 1 87 ? 2.627 -21.703 -14.336 1 96.88 87 THR B CA 1
ATOM 2173 C C . THR B 1 87 ? 1.953 -20.5 -15 1 96.88 87 THR B C 1
ATOM 2175 O O . THR B 1 87 ? 1.967 -19.406 -14.453 1 96.88 87 THR B O 1
ATOM 2178 N N . GLU B 1 88 ? 1.416 -20.688 -16.188 1 98 88 GLU B N 1
ATOM 2179 C CA . GLU B 1 88 ? 0.649 -19.641 -16.875 1 98 88 GLU B CA 1
ATOM 2180 C C . GLU B 1 88 ? -0.835 -19.75 -16.531 1 98 88 GLU B C 1
ATOM 2182 O O . GLU B 1 88 ? -1.417 -20.828 -16.562 1 98 88 GLU B O 1
ATOM 2187 N N . TRP B 1 89 ? -1.38 -18.688 -16.141 1 98.38 89 TRP B N 1
ATOM 2188 C CA . TRP B 1 89 ? -2.812 -18.578 -15.875 1 98.38 89 TRP B CA 1
ATOM 2189 C C . TRP B 1 89 ? -3.482 -17.656 -16.875 1 98.38 89 TRP B C 1
ATOM 2191 O O . TRP B 1 89 ? -3.33 -16.438 -16.797 1 98.38 89 TRP B O 1
ATOM 2201 N N . SER B 1 90 ? -4.328 -18.188 -17.781 1 97.81 90 SER B N 1
ATOM 2202 C CA . SER B 1 90 ? -5.043 -17.375 -18.75 1 97.81 90 SER B CA 1
ATOM 2203 C C . SER B 1 90 ? -6.016 -16.422 -18.062 1 97.81 90 SER B C 1
ATOM 2205 O O . SER B 1 90 ? -6.34 -15.359 -18.609 1 97.81 90 SER B O 1
ATOM 2207 N N . GLU B 1 91 ? -6.477 -16.75 -16.891 1 97.5 91 GLU B N 1
ATOM 2208 C CA . GLU B 1 91 ? -7.402 -15.938 -16.094 1 97.5 91 GLU B CA 1
ATOM 2209 C C . GLU B 1 91 ? -6.816 -14.562 -15.805 1 97.5 91 GLU B C 1
ATOM 2211 O O . GLU B 1 91 ? -7.551 -13.617 -15.523 1 97.5 91 GLU B O 1
ATOM 2216 N N . LEU B 1 92 ? -5.477 -14.375 -15.891 1 98.31 92 LEU B N 1
ATOM 2217 C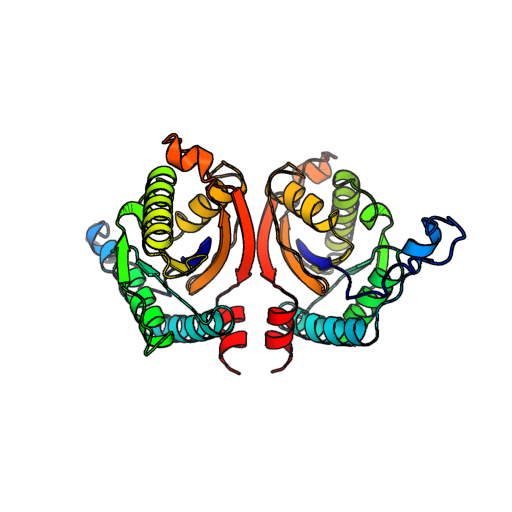 CA . LEU B 1 92 ? -4.812 -13.109 -15.625 1 98.31 92 LEU B CA 1
ATOM 2218 C C . LEU B 1 92 ? -4.957 -12.156 -16.812 1 98.31 92 LEU B C 1
ATOM 2220 O O . LEU B 1 92 ? -4.586 -10.984 -16.719 1 98.31 92 LEU B O 1
ATOM 2224 N N . MET B 1 93 ? -5.559 -12.633 -17.875 1 96.56 93 MET B N 1
ATOM 2225 C CA . MET B 1 93 ? -5.832 -11.789 -19.031 1 96.56 93 MET B CA 1
ATOM 2226 C C . MET B 1 93 ? -7.316 -11.453 -19.109 1 96.56 93 MET B C 1
ATOM 2228 O O . MET B 1 93 ? -7.75 -10.773 -20.047 1 96.56 93 MET B O 1
ATOM 2232 N N . GLU B 1 94 ? -8.055 -11.961 -18.234 1 95.19 94 GLU B N 1
ATOM 2233 C CA . GLU B 1 94 ? -9.5 -11.797 -18.25 1 95.19 94 GLU B CA 1
ATOM 2234 C C . GLU B 1 94 ? -9.984 -11.016 -17.031 1 95.19 94 GLU B C 1
ATOM 2236 O O . GLU B 1 94 ? -9.336 -11.039 -15.977 1 95.19 94 GLU B O 1
ATOM 2241 N N . ASP B 1 95 ? -11.031 -10.312 -17.219 1 94.56 95 ASP B N 1
ATOM 2242 C CA . ASP B 1 95 ? -11.664 -9.617 -16.094 1 94.56 95 ASP B CA 1
ATOM 2243 C C . ASP B 1 95 ? -12.688 -10.516 -15.406 1 94.56 95 ASP B C 1
ATOM 2245 O O . ASP B 1 95 ? -13.883 -10.227 -15.43 1 94.56 95 ASP B O 1
ATOM 2249 N N . ASP B 1 96 ? -12.164 -11.609 -14.812 1 94 96 ASP B N 1
ATOM 2250 C CA . ASP B 1 96 ? -12.984 -12.617 -14.141 1 94 96 ASP B CA 1
ATOM 2251 C C . ASP B 1 96 ? -12.398 -12.977 -12.773 1 94 96 ASP B C 1
ATOM 2253 O O . ASP B 1 96 ? -11.719 -13.992 -12.625 1 94 96 ASP B O 1
ATOM 2257 N N . SER B 1 97 ? -12.781 -12.195 -11.797 1 94.94 97 SER B N 1
ATOM 2258 C CA . SER B 1 97 ? -12.25 -12.359 -10.445 1 94.94 97 SER B CA 1
ATOM 2259 C C . SER B 1 97 ? -12.664 -13.703 -9.852 1 94.94 97 SER B C 1
ATOM 2261 O O . SER B 1 97 ? -11.898 -14.32 -9.102 1 94.94 97 SER B O 1
ATOM 2263 N N . ALA B 1 98 ? -13.852 -14.117 -10.203 1 93.69 98 ALA B N 1
ATOM 2264 C CA . ALA B 1 98 ? -14.336 -15.391 -9.672 1 93.69 98 ALA B CA 1
ATOM 2265 C C . ALA B 1 98 ? -13.438 -16.547 -10.102 1 93.69 98 ALA B C 1
ATOM 2267 O O . ALA B 1 98 ? -13.117 -17.422 -9.297 1 93.69 98 ALA B O 1
ATOM 2268 N N . ALA B 1 99 ? -13.07 -16.5 -11.352 1 95.38 99 ALA B N 1
ATOM 2269 C CA . ALA B 1 99 ? -12.195 -17.547 -11.875 1 95.38 99 ALA B CA 1
ATOM 2270 C C . ALA B 1 99 ? -10.844 -17.531 -11.172 1 95.38 99 ALA B C 1
ATOM 2272 O O . ALA B 1 99 ? -10.312 -18.594 -10.812 1 95.38 99 ALA B O 1
ATOM 2273 N N . LEU B 1 100 ? -10.242 -16.391 -10.945 1 96.75 100 LEU B N 1
ATOM 2274 C CA . LEU B 1 100 ? -8.953 -16.266 -10.281 1 96.75 100 LEU B CA 1
ATOM 2275 C C . LEU B 1 100 ? -9.047 -16.719 -8.828 1 96.75 100 LEU B C 1
ATOM 2277 O O . LEU B 1 100 ? -8.164 -17.422 -8.328 1 96.75 100 LEU B O 1
ATOM 2281 N N . VAL B 1 101 ? -10.125 -16.344 -8.164 1 96.56 101 VAL B N 1
ATOM 2282 C CA . VAL B 1 101 ? -10.336 -16.75 -6.781 1 96.56 101 VAL B CA 1
ATOM 2283 C C . VAL B 1 101 ? -10.469 -18.266 -6.707 1 96.56 101 VAL B C 1
ATOM 2285 O O . VAL B 1 101 ? -9.969 -18.891 -5.773 1 96.56 101 VAL B O 1
ATOM 2288 N N . GLY B 1 102 ? -11.227 -18.781 -7.707 1 94.69 102 GLY B N 1
ATOM 2289 C CA . GLY B 1 102 ? -11.32 -20.234 -7.77 1 94.69 102 GLY B CA 1
ATOM 2290 C C . GLY B 1 102 ? -9.977 -20.922 -7.836 1 94.69 102 GLY B C 1
ATOM 2291 O O . GLY B 1 102 ? -9.75 -21.922 -7.156 1 94.69 102 GLY B O 1
ATOM 2292 N N . LYS B 1 103 ? -9.07 -20.375 -8.656 1 95.56 103 LYS B N 1
ATOM 2293 C CA . LYS B 1 103 ? -7.723 -20.938 -8.781 1 95.56 103 LYS B CA 1
ATOM 2294 C C . LYS B 1 103 ? -6.957 -20.812 -7.469 1 95.56 103 LYS B C 1
ATOM 2296 O O . LYS B 1 103 ? -6.254 -21.75 -7.07 1 95.56 103 LYS B O 1
ATOM 2301 N N . LEU B 1 104 ? -7.043 -19.719 -6.82 1 96.25 104 LEU B N 1
ATOM 2302 C CA . LEU B 1 104 ? -6.371 -19.5 -5.539 1 96.25 104 LEU B CA 1
ATOM 2303 C C . LEU B 1 104 ? -6.902 -20.469 -4.484 1 96.25 104 LEU B C 1
ATOM 2305 O O . LEU B 1 104 ? -6.129 -21.016 -3.693 1 96.25 104 LEU B O 1
ATOM 2309 N N . ARG B 1 105 ? -8.188 -20.641 -4.488 1 93.81 105 ARG B N 1
ATOM 2310 C CA . ARG B 1 105 ? -8.82 -21.562 -3.553 1 93.81 105 ARG B CA 1
ATOM 2311 C C . ARG B 1 105 ? -8.305 -22.984 -3.758 1 93.81 105 ARG B C 1
ATOM 2313 O O . ARG B 1 105 ? -8.023 -23.688 -2.791 1 93.81 105 ARG B O 1
ATOM 2320 N N . ALA B 1 106 ? -8.289 -23.375 -5.02 1 91.81 106 ALA B N 1
ATOM 2321 C CA . ALA B 1 106 ? -7.785 -24.719 -5.352 1 91.81 106 ALA B CA 1
ATOM 2322 C C . ALA B 1 106 ? -6.348 -24.891 -4.871 1 91.81 106 ALA B C 1
ATOM 2324 O O . ALA B 1 106 ? -5.98 -25.953 -4.367 1 91.81 106 ALA B O 1
ATOM 2325 N N . LEU B 1 107 ? -5.527 -23.875 -5.02 1 91.5 107 LEU B N 1
ATOM 2326 C CA . LEU B 1 107 ? -4.141 -23.922 -4.566 1 91.5 107 LEU B CA 1
ATOM 2327 C C . LEU B 1 107 ? -4.074 -24.031 -3.045 1 91.5 107 LEU B C 1
ATOM 2329 O O . LEU B 1 107 ? -3.264 -24.797 -2.51 1 91.5 107 LEU B O 1
ATOM 2333 N N . GLU B 1 108 ? -4.863 -23.234 -2.377 1 90.38 108 GLU B N 1
ATOM 2334 C CA . GLU B 1 108 ? -4.945 -23.297 -0.92 1 90.38 108 GLU B CA 1
ATOM 2335 C C . GLU B 1 108 ? -5.281 -24.703 -0.445 1 90.38 108 GLU B C 1
ATOM 2337 O O . GLU B 1 108 ? -4.66 -25.219 0.494 1 90.38 108 GLU B O 1
ATOM 2342 N N . ALA B 1 109 ? -6.238 -25.297 -1.062 1 87.31 109 ALA B N 1
ATOM 2343 C CA . ALA B 1 109 ? -6.676 -26.641 -0.708 1 87.31 109 ALA B CA 1
ATOM 2344 C C . ALA B 1 109 ? -5.566 -27.656 -0.948 1 87.31 109 ALA B C 1
ATOM 2346 O O . ALA B 1 109 ? -5.371 -28.578 -0.144 1 87.31 109 ALA B O 1
ATOM 2347 N N . LYS B 1 110 ? -4.922 -27.484 -2.066 1 87 110 LYS B N 1
ATOM 2348 C CA . LYS B 1 110 ? -3.844 -28.391 -2.414 1 87 110 LYS B CA 1
ATOM 2349 C C . LYS B 1 110 ? -2.727 -28.344 -1.375 1 87 110 LYS B C 1
ATOM 2351 O O . LYS B 1 110 ? -2.236 -29.391 -0.937 1 87 110 LYS B O 1
ATOM 2356 N N . VAL B 1 111 ? -2.316 -27.156 -0.975 1 84.81 111 VAL B N 1
ATOM 2357 C CA . VAL B 1 111 ? -1.227 -26.969 -0.023 1 84.81 111 VAL B CA 1
ATOM 2358 C C . VAL B 1 111 ? -1.644 -27.484 1.35 1 84.81 111 VAL B C 1
ATOM 2360 O O . VAL B 1 111 ? -0.842 -28.109 2.055 1 84.81 111 VAL B O 1
ATOM 2363 N N . ALA B 1 112 ? -2.861 -27.156 1.772 1 79.94 112 ALA B N 1
ATOM 2364 C CA . ALA B 1 112 ? -3.385 -27.641 3.047 1 79.94 112 ALA B CA 1
ATOM 2365 C C . ALA B 1 112 ? -3.377 -29.172 3.098 1 79.94 112 ALA B C 1
ATOM 2367 O O . ALA B 1 112 ? -3.088 -29.766 4.141 1 79.94 112 ALA B O 1
ATOM 2368 N N . GLY B 1 113 ? -3.748 -29.75 2 1 79.5 113 GLY B N 1
ATOM 2369 C CA . GLY B 1 113 ? -3.789 -31.203 1.927 1 79.5 113 GLY B CA 1
ATOM 2370 C C . GLY B 1 113 ? -2.418 -31.844 2.018 1 79.5 113 GLY B C 1
ATOM 2371 O O . GLY B 1 113 ? -2.266 -32.906 2.604 1 79.5 113 GLY B O 1
ATOM 2372 N N . GLU B 1 114 ? -1.489 -31.156 1.459 1 78.69 114 GLU B N 1
ATOM 2373 C CA . GLU B 1 114 ? -0.136 -31.703 1.426 1 78.69 114 GLU B CA 1
ATOM 2374 C C . GLU B 1 114 ? 0.609 -31.422 2.725 1 78.69 114 GLU B C 1
ATOM 2376 O O . GLU B 1 114 ? 1.682 -31.969 2.971 1 78.69 114 GLU B O 1
ATOM 2381 N N . LYS B 1 115 ? -0.091 -30.703 3.684 1 69.81 115 LYS B N 1
ATOM 2382 C CA . LYS B 1 115 ? 0.499 -30.312 4.961 1 69.81 115 LYS B CA 1
ATOM 2383 C C . LYS B 1 115 ? 1.921 -29.781 4.773 1 69.81 115 LYS B C 1
ATOM 2385 O O . LYS B 1 115 ? 2.799 -30.047 5.598 1 69.81 115 LYS B O 1
ATOM 2390 N N . THR B 1 116 ? 2.219 -29.281 3.707 1 65.56 116 THR B N 1
ATOM 2391 C CA . THR B 1 116 ? 3.564 -28.828 3.371 1 65.56 116 THR B CA 1
ATOM 2392 C C . THR B 1 116 ? 3.889 -27.516 4.082 1 65.56 116 THR B C 1
ATOM 2394 O O . THR B 1 116 ? 4.965 -27.375 4.664 1 65.56 116 THR B O 1
ATOM 2397 N N . VAL B 1 117 ? 2.965 -26.547 3.922 1 71.69 117 VAL B N 1
ATOM 2398 C CA . VAL B 1 117 ? 3.145 -25.25 4.57 1 71.69 117 VAL B CA 1
ATOM 2399 C C . VAL B 1 117 ? 1.824 -24.781 5.184 1 71.69 117 VAL B C 1
ATOM 2401 O O . VAL B 1 117 ? 0.75 -25.156 4.707 1 71.69 117 VAL B O 1
ATOM 2404 N N . ASP B 1 118 ? 1.881 -24.078 6.242 1 74.56 118 ASP B N 1
ATOM 2405 C CA . ASP B 1 118 ? 0.683 -23.609 6.93 1 74.56 118 ASP B CA 1
ATOM 2406 C C . ASP B 1 118 ? -0.089 -22.609 6.07 1 74.56 118 ASP B C 1
ATOM 2408 O O . ASP B 1 118 ? -1.317 -22.672 5.988 1 74.56 118 ASP B O 1
ATOM 2412 N N . ALA B 1 119 ? 0.57 -21.734 5.395 1 86.44 119 ALA B N 1
ATOM 2413 C CA . ALA B 1 119 ? -0.047 -20.766 4.492 1 86.44 119 ALA B CA 1
ATOM 2414 C C . ALA B 1 119 ? 0.866 -20.469 3.309 1 86.44 119 ALA B C 1
ATOM 2416 O O . ALA B 1 119 ? 2.018 -20.062 3.492 1 86.44 119 ALA B O 1
ATOM 2417 N N . PRO B 1 120 ? 0.297 -20.766 2.084 1 93.69 120 PRO B N 1
ATOM 2418 C CA . PRO B 1 120 ? 1.178 -20.562 0.929 1 93.69 120 PRO B CA 1
ATOM 2419 C C . PRO B 1 120 ? 1.395 -19.094 0.596 1 93.69 120 PRO B C 1
ATOM 2421 O O . PRO B 1 120 ? 0.541 -18.25 0.9 1 93.69 120 PRO B O 1
ATOM 2424 N N . THR B 1 121 ? 2.537 -18.797 0.064 1 96.19 121 THR B N 1
ATOM 2425 C CA . THR B 1 121 ? 2.857 -17.516 -0.54 1 96.19 121 THR B CA 1
ATOM 2426 C C . THR B 1 121 ? 2.869 -17.609 -2.062 1 96.19 121 THR B C 1
ATOM 2428 O O . THR B 1 121 ? 3.633 -18.391 -2.629 1 96.19 121 THR B O 1
ATOM 2431 N N . ILE B 1 122 ? 2.002 -16.859 -2.652 1 96.81 122 ILE B N 1
ATOM 2432 C CA . ILE B 1 122 ? 1.812 -16.922 -4.098 1 96.81 122 ILE B CA 1
ATOM 2433 C C . ILE B 1 122 ? 2.066 -15.539 -4.711 1 96.81 122 ILE B C 1
ATOM 2435 O O . ILE B 1 122 ? 1.674 -14.523 -4.145 1 96.81 122 ILE B O 1
ATOM 2439 N N . LEU B 1 123 ? 2.762 -15.516 -5.855 1 98.44 123 LEU B N 1
ATOM 2440 C CA . LEU B 1 123 ? 2.898 -14.273 -6.613 1 98.44 123 LEU B CA 1
ATOM 2441 C C . LEU B 1 123 ? 2.277 -14.414 -8 1 98.44 123 LEU B C 1
ATOM 2443 O O . LEU B 1 123 ? 2.553 -15.383 -8.711 1 98.44 123 LEU B O 1
ATOM 2447 N N . LEU B 1 124 ? 1.365 -13.516 -8.328 1 98.81 124 LEU B N 1
ATOM 2448 C CA . LEU B 1 124 ? 0.767 -13.43 -9.656 1 98.81 124 LEU B CA 1
ATOM 2449 C C . LEU B 1 124 ? 1.342 -12.25 -10.438 1 98.81 124 LEU B C 1
ATOM 2451 O O . LEU B 1 124 ? 1.38 -11.125 -9.938 1 98.81 124 LEU B O 1
ATOM 2455 N N . CYS B 1 125 ? 1.826 -12.484 -11.648 1 98.88 125 CYS B N 1
ATOM 2456 C CA . CYS B 1 125 ? 2.277 -11.43 -12.547 1 98.88 125 CYS B CA 1
ATOM 2457 C C . CYS B 1 125 ? 1.228 -11.133 -13.609 1 98.88 125 CYS B C 1
ATOM 2459 O O . CYS B 1 125 ? 0.845 -12.023 -14.375 1 98.88 125 CYS B O 1
ATOM 2461 N N . GLY B 1 126 ? 0.73 -9.922 -13.641 1 98.62 126 GLY B N 1
ATOM 2462 C CA . GLY B 1 126 ? -0.353 -9.602 -14.562 1 98.62 126 GLY B CA 1
ATOM 2463 C C . GLY B 1 126 ? -0.304 -8.172 -15.07 1 98.62 126 GLY B C 1
ATOM 2464 O O . GLY B 1 126 ? 0.777 -7.605 -15.242 1 98.62 126 GLY B O 1
ATOM 2465 N N . HIS B 1 127 ? -1.56 -7.668 -15.43 1 98 127 HIS B N 1
ATOM 2466 C CA . HIS B 1 127 ? -1.677 -6.414 -16.172 1 98 127 HIS B CA 1
ATOM 2467 C C . HIS B 1 127 ? -2.672 -5.473 -15.5 1 98 127 HIS B C 1
ATOM 2469 O O . HIS B 1 127 ? -3.582 -5.918 -14.797 1 98 127 HIS B O 1
ATOM 2475 N N . GLU B 1 128 ? -2.383 -4.164 -15.789 1 97.5 128 GLU B N 1
ATOM 2476 C CA . GLU B 1 128 ? -3.457 -3.201 -15.562 1 97.5 128 GLU B CA 1
ATOM 2477 C C . GLU B 1 128 ? -4.363 -3.088 -16.781 1 97.5 128 GLU B C 1
ATOM 2479 O O . GLU B 1 128 ? -3.912 -3.271 -17.922 1 97.5 128 GLU B O 1
ATOM 2484 N N . PRO B 1 129 ? -5.668 -2.922 -16.562 1 97.75 129 PRO B N 1
ATOM 2485 C CA . PRO B 1 129 ? -6.305 -2.639 -15.281 1 97.75 129 PRO B CA 1
ATOM 2486 C C . PRO B 1 129 ? -6.777 -3.902 -14.562 1 97.75 129 PRO B C 1
ATOM 2488 O O . PRO B 1 129 ? -7.438 -3.816 -13.523 1 97.75 129 PRO B O 1
ATOM 2491 N N . LEU B 1 130 ? -6.461 -5.055 -15.047 1 98.06 130 LEU B N 1
ATOM 2492 C CA . LEU B 1 130 ? -7.004 -6.297 -14.508 1 98.06 130 LEU B CA 1
ATOM 2493 C C . LEU B 1 130 ? -6.531 -6.523 -13.078 1 98.06 130 LEU B C 1
ATOM 2495 O O . LEU B 1 130 ? -7.309 -6.965 -12.227 1 98.06 130 LEU B O 1
ATOM 2499 N N . LEU B 1 131 ? -5.309 -6.211 -12.742 1 98.44 131 LEU B N 1
ATOM 2500 C CA . LEU B 1 131 ? -4.785 -6.391 -11.391 1 98.44 131 LEU B CA 1
ATOM 2501 C C . LEU B 1 131 ? -5.508 -5.484 -10.406 1 98.44 131 LEU B C 1
ATOM 2503 O O . LEU B 1 131 ? -5.941 -5.941 -9.344 1 98.44 131 LEU B O 1
ATOM 2507 N N . SER B 1 132 ? -5.629 -4.199 -10.727 1 98.44 132 SER B N 1
ATOM 2508 C CA . SER B 1 132 ? -6.281 -3.26 -9.82 1 98.44 132 SER B CA 1
ATOM 2509 C C . SER B 1 132 ? -7.746 -3.633 -9.602 1 98.44 132 SER B C 1
ATOM 2511 O O . SER B 1 132 ? -8.258 -3.518 -8.492 1 98.44 132 SER B O 1
ATOM 2513 N N . ARG B 1 133 ? -8.406 -4.078 -10.672 1 98 133 ARG B N 1
ATOM 2514 C CA . ARG B 1 133 ? -9.805 -4.5 -10.562 1 98 133 ARG B CA 1
ATOM 2515 C C . ARG B 1 133 ? -9.938 -5.73 -9.68 1 98 133 ARG B C 1
ATOM 2517 O O . ARG B 1 133 ? -10.875 -5.832 -8.883 1 98 133 ARG B O 1
ATOM 2524 N N . PHE B 1 134 ? -8.984 -6.652 -9.812 1 98.56 134 PHE B N 1
ATOM 2525 C CA . PHE B 1 134 ? -9 -7.863 -9.008 1 98.56 134 PHE B CA 1
ATOM 2526 C C . PHE B 1 134 ? -8.789 -7.535 -7.531 1 98.56 134 PHE B C 1
ATOM 2528 O O . PHE B 1 134 ? -9.523 -8.016 -6.668 1 98.56 134 PHE B O 1
ATOM 2535 N N . VAL B 1 135 ? -7.836 -6.684 -7.238 1 98.62 135 VAL B N 1
ATOM 2536 C CA . VAL B 1 135 ? -7.551 -6.266 -5.871 1 98.62 135 VAL B CA 1
ATOM 2537 C C . VAL B 1 135 ? -8.766 -5.543 -5.289 1 98.62 135 VAL B C 1
ATOM 2539 O O . VAL B 1 135 ? -9.148 -5.785 -4.141 1 98.62 135 VAL B O 1
ATOM 2542 N N . SER B 1 136 ? -9.359 -4.676 -6.086 1 98.31 136 SER B N 1
ATOM 2543 C CA . SER B 1 136 ? -10.562 -3.971 -5.641 1 98.31 136 SER B CA 1
ATOM 2544 C C . SER B 1 136 ? -11.68 -4.945 -5.293 1 98.31 136 SER B C 1
ATOM 2546 O O . SER B 1 136 ? -12.352 -4.785 -4.273 1 98.31 136 SER B O 1
ATOM 2548 N N . GLN B 1 137 ? -11.844 -5.91 -6.145 1 97.44 137 GLN B N 1
ATOM 2549 C CA . GLN B 1 137 ? -12.867 -6.922 -5.895 1 97.44 137 GLN B CA 1
ATOM 2550 C C . GLN B 1 137 ? -12.617 -7.637 -4.57 1 97.44 137 GLN B C 1
ATOM 2552 O O . GLN B 1 137 ? -13.539 -7.805 -3.768 1 97.44 137 GLN B O 1
ATOM 2557 N N . LEU B 1 138 ? -11.414 -8.039 -4.355 1 97.69 138 LEU B N 1
ATOM 2558 C CA . LEU B 1 138 ? -11.07 -8.797 -3.16 1 97.69 138 LEU B CA 1
ATOM 2559 C C . LEU B 1 138 ? -11.258 -7.957 -1.903 1 97.69 138 LEU B C 1
ATOM 2561 O O . LEU B 1 138 ? -11.688 -8.469 -0.867 1 97.69 138 LEU B O 1
ATOM 2565 N N . LEU B 1 139 ? -10.961 -6.699 -2.027 1 98 139 LEU B N 1
ATOM 2566 C CA . LEU B 1 139 ? -10.906 -5.859 -0.836 1 98 139 LEU B CA 1
ATOM 2567 C C . LEU B 1 139 ? -12.25 -5.191 -0.574 1 98 139 LEU B C 1
ATOM 2569 O O . LEU B 1 139 ? -12.562 -4.836 0.565 1 98 139 LEU B O 1
ATOM 2573 N N . THR B 1 140 ? -13.117 -5.012 -1.649 1 96.69 140 THR B N 1
ATOM 2574 C CA . THR B 1 140 ? -14.297 -4.164 -1.468 1 96.69 140 THR B CA 1
ATOM 2575 C C . THR B 1 140 ? -15.531 -4.824 -2.064 1 96.69 140 THR B C 1
ATOM 2577 O O . THR B 1 140 ? -16.625 -4.234 -2.062 1 96.69 140 THR B O 1
ATOM 2580 N N . ASP B 1 141 ? -15.422 -5.926 -2.678 1 93.88 141 ASP B N 1
ATOM 2581 C CA . ASP B 1 141 ? -16.5 -6.688 -3.314 1 93.88 141 ASP B CA 1
ATOM 2582 C C . ASP B 1 141 ? -16.984 -5.988 -4.578 1 93.88 141 ASP B C 1
ATOM 2584 O O . ASP B 1 141 ? -18.109 -6.223 -5.02 1 93.88 141 ASP B O 1
ATOM 2588 N N . SER B 1 142 ? -16.188 -5.055 -5.105 1 95.5 142 SER B N 1
ATOM 2589 C CA . SER B 1 142 ? -16.453 -4.363 -6.363 1 95.5 142 SER B CA 1
ATOM 2590 C C . SER B 1 142 ? -15.164 -4.055 -7.113 1 95.5 142 SER B C 1
ATOM 2592 O O . SER B 1 142 ? -14.203 -3.539 -6.527 1 95.5 142 SER B O 1
ATOM 2594 N N . ALA B 1 143 ? -15.188 -4.32 -8.406 1 95.81 143 ALA B N 1
ATOM 2595 C CA . ALA B 1 143 ? -13.992 -4.145 -9.227 1 95.81 143 ALA B CA 1
ATOM 2596 C C . ALA B 1 143 ? -13.727 -2.668 -9.5 1 95.81 143 ALA B C 1
ATOM 2598 O O . ALA B 1 143 ? -12.641 -2.303 -9.961 1 95.81 143 ALA B O 1
ATOM 2599 N N . GLU B 1 144 ? -14.672 -1.822 -9.156 1 95.38 144 GLU B N 1
ATOM 2600 C CA . GLU B 1 144 ? -14.586 -0.442 -9.625 1 95.38 144 GLU B CA 1
ATOM 2601 C C . GLU B 1 144 ? -14.43 0.529 -8.453 1 95.38 144 GLU B C 1
ATOM 2603 O O . GLU B 1 144 ? -14.195 1.722 -8.664 1 95.38 144 GLU B O 1
ATOM 2608 N N . THR B 1 145 ? -14.539 0.055 -7.27 1 95.88 145 THR B N 1
ATOM 2609 C CA . THR B 1 145 ? -14.656 0.932 -6.109 1 95.88 145 THR B CA 1
ATOM 2610 C C . THR B 1 145 ? -13.297 1.521 -5.734 1 95.88 145 THR B C 1
ATOM 2612 O O . THR B 1 145 ? -13.172 2.73 -5.535 1 95.88 145 THR B O 1
ATOM 2615 N N . LEU B 1 146 ? -12.297 0.686 -5.617 1 97 146 LEU B N 1
ATOM 2616 C CA . LEU B 1 146 ? -10.984 1.079 -5.125 1 97 146 LEU B CA 1
ATOM 2617 C C . LEU B 1 146 ? -10.086 1.537 -6.273 1 97 146 LEU B C 1
ATOM 2619 O O . LEU B 1 146 ? -9.891 0.802 -7.242 1 97 146 LEU B O 1
ATOM 2623 N N . ARG B 1 147 ? -9.617 2.742 -6.168 1 96.12 147 ARG B N 1
ATOM 2624 C CA . ARG B 1 147 ? -8.633 3.25 -7.121 1 96.12 147 ARG B CA 1
ATOM 2625 C C . ARG B 1 147 ? -7.215 3.066 -6.594 1 96.12 147 ARG B C 1
ATOM 2627 O O . ARG B 1 147 ? -6.895 3.516 -5.492 1 96.12 147 ARG B O 1
ATOM 2634 N N . LEU B 1 148 ? -6.41 2.385 -7.352 1 97.25 148 LEU B N 1
ATOM 2635 C CA . LEU B 1 148 ? -5.008 2.141 -7.031 1 97.25 148 LEU B CA 1
ATOM 2636 C C . LEU B 1 148 ? -4.102 2.654 -8.141 1 97.25 148 LEU B C 1
ATOM 2638 O O . LEU B 1 148 ? -4.355 2.408 -9.32 1 97.25 148 LEU B O 1
ATOM 2642 N N . GLU B 1 149 ? -3.133 3.449 -7.82 1 98 149 GLU B N 1
ATOM 2643 C CA . GLU B 1 149 ? -2.045 3.691 -8.766 1 98 149 GLU B CA 1
ATOM 2644 C C . GLU B 1 149 ? -1.074 2.516 -8.805 1 98 149 GLU B C 1
ATOM 2646 O O . GLU B 1 149 ? -0.501 2.143 -7.773 1 98 149 GLU B O 1
ATOM 2651 N N . TRP B 1 150 ? -0.924 1.918 -9.945 1 98.5 150 TRP B N 1
ATOM 2652 C CA . TRP B 1 150 ? -0.106 0.713 -10.039 1 98.5 150 TRP B CA 1
ATOM 2653 C C . TRP B 1 150 ? 0.852 0.794 -11.227 1 98.5 150 TRP B C 1
ATOM 2655 O O . TRP B 1 150 ? 0.485 0.457 -12.352 1 98.5 150 TRP B O 1
ATOM 2665 N N . LYS B 1 151 ? 2.109 1.189 -10.977 1 98.62 151 LYS B N 1
ATOM 2666 C CA . LYS B 1 151 ? 3.131 1.306 -12.008 1 98.62 151 LYS B CA 1
ATOM 2667 C C . LYS B 1 151 ? 3.703 -0.062 -12.375 1 98.62 151 LYS B C 1
ATOM 2669 O O . LYS B 1 151 ? 3.584 -1.017 -11.602 1 98.62 151 LYS B O 1
ATOM 2674 N N . LYS B 1 152 ? 4.281 -0.164 -13.602 1 98.75 152 LYS B N 1
ATOM 2675 C CA . LYS B 1 152 ? 4.93 -1.394 -14.047 1 98.75 152 LYS B CA 1
ATOM 2676 C C . LYS B 1 152 ? 5.992 -1.849 -13.055 1 98.75 152 LYS B C 1
ATOM 2678 O O . LYS B 1 152 ? 6.789 -1.039 -12.57 1 98.75 152 LYS B O 1
ATOM 2683 N N . ALA B 1 153 ? 5.941 -3.107 -12.695 1 98.88 153 ALA B N 1
ATOM 2684 C CA . ALA B 1 153 ? 6.844 -3.775 -11.766 1 98.88 153 ALA B CA 1
ATOM 2685 C C . ALA B 1 153 ? 6.48 -3.445 -10.32 1 98.88 153 ALA B C 1
ATOM 2687 O O . ALA B 1 153 ? 7.203 -3.82 -9.391 1 98.88 153 ALA B O 1
ATOM 2688 N N . GLY B 1 154 ? 5.363 -2.734 -10.055 1 98.88 154 GLY B N 1
ATOM 2689 C CA . GLY B 1 154 ? 4.871 -2.543 -8.703 1 98.88 154 GLY B CA 1
ATOM 2690 C C . GLY B 1 154 ? 4.266 -3.801 -8.102 1 98.88 154 GLY B C 1
ATOM 2691 O O . GLY B 1 154 ? 3.844 -4.699 -8.836 1 98.88 154 GLY B O 1
ATOM 2692 N N . VAL B 1 155 ? 4.227 -3.885 -6.77 1 98.94 155 VAL B N 1
ATOM 2693 C CA . VAL B 1 155 ? 3.756 -5.098 -6.113 1 98.94 155 VAL B CA 1
ATOM 2694 C C . VAL B 1 155 ? 2.766 -4.738 -5.008 1 98.94 155 VAL B C 1
ATOM 2696 O O . VAL B 1 155 ? 2.988 -3.789 -4.25 1 98.94 155 VAL B O 1
ATOM 2699 N N . CYS B 1 156 ? 1.688 -5.434 -4.953 1 98.94 156 CYS B N 1
ATOM 2700 C CA . CYS B 1 156 ? 0.692 -5.375 -3.889 1 98.94 156 CYS B CA 1
ATOM 2701 C C . CYS B 1 156 ? 0.655 -6.68 -3.105 1 98.94 156 CYS B C 1
ATOM 2703 O O . CYS B 1 156 ? 0.701 -7.762 -3.691 1 98.94 156 CYS B O 1
ATOM 2705 N N . ALA B 1 157 ? 0.639 -6.621 -1.787 1 98.94 157 ALA B N 1
ATOM 2706 C CA . ALA B 1 157 ? 0.56 -7.812 -0.946 1 98.94 157 ALA B CA 1
ATOM 2707 C C . ALA B 1 157 ? -0.761 -7.859 -0.183 1 98.94 157 ALA B C 1
ATOM 2709 O O . ALA B 1 157 ? -1.131 -6.895 0.491 1 98.94 157 ALA B O 1
ATOM 2710 N N . LEU B 1 158 ? -1.438 -8.945 -0.291 1 98.88 158 LEU B N 1
ATOM 2711 C CA . LEU B 1 158 ? -2.715 -9.188 0.371 1 98.88 158 LEU B CA 1
ATOM 2712 C C . LEU B 1 158 ? -2.645 -10.422 1.255 1 98.88 158 LEU B C 1
ATOM 2714 O O . LEU B 1 158 ? -2.041 -11.43 0.875 1 98.88 158 LEU B O 1
ATOM 2718 N N . GLN B 1 159 ? -3.201 -10.359 2.434 1 98.62 159 GLN B N 1
ATOM 2719 C CA . GLN B 1 159 ? -3.512 -11.555 3.207 1 98.62 159 GLN B CA 1
ATOM 2720 C C . GLN B 1 159 ? -4.906 -12.078 2.873 1 98.62 159 GLN B C 1
ATOM 2722 O O . GLN B 1 159 ? -5.906 -11.391 3.111 1 98.62 159 GLN B O 1
ATOM 2727 N N . VAL B 1 160 ? -4.977 -13.211 2.301 1 97.69 160 VAL B N 1
ATOM 2728 C CA . VAL B 1 160 ? -6.234 -13.789 1.847 1 97.69 160 VAL B CA 1
ATOM 2729 C C . VAL B 1 160 ? -6.602 -14.984 2.727 1 97.69 160 VAL B C 1
ATOM 2731 O O . VAL B 1 160 ? -5.809 -15.914 2.883 1 97.69 160 VAL B O 1
ATOM 2734 N N . GLU B 1 161 ? -7.766 -14.977 3.26 1 95.38 161 GLU B N 1
ATOM 2735 C CA . GLU B 1 161 ? -8.219 -16.031 4.152 1 95.38 161 GLU B CA 1
ATOM 2736 C C . GLU B 1 161 ? -9.492 -16.703 3.623 1 95.38 161 GLU B C 1
ATOM 2738 O O . GLU B 1 161 ? -10.539 -16.062 3.545 1 95.38 161 GLU B O 1
ATOM 2743 N N . PHE B 1 162 ? -9.312 -17.906 3.295 1 92.69 162 PHE B N 1
ATOM 2744 C CA . PHE B 1 162 ? -10.477 -18.688 2.889 1 92.69 162 PHE B CA 1
ATOM 2745 C C . PHE B 1 162 ? -11.133 -19.344 4.098 1 92.69 162 PHE B C 1
ATOM 2747 O O . PHE B 1 162 ? -10.445 -19.828 5 1 92.69 162 PHE B O 1
ATOM 2754 N N . ASP B 1 163 ? -12.414 -19.266 4.16 1 87.81 163 ASP B N 1
ATOM 2755 C CA . ASP B 1 163 ? -13.164 -19.938 5.211 1 87.81 163 ASP B CA 1
ATOM 2756 C C . ASP B 1 163 ? -13.227 -21.453 4.953 1 87.81 163 ASP B C 1
ATOM 2758 O O . ASP B 1 163 ? -13.859 -21.891 3.992 1 87.81 163 ASP B O 1
ATOM 2762 N N . PRO B 1 164 ? -12.688 -22.172 5.812 1 82.75 164 PRO B N 1
ATOM 2763 C CA . PRO B 1 164 ? -12.664 -23.609 5.566 1 82.75 164 PRO B CA 1
ATOM 2764 C C . PRO B 1 164 ? -14.07 -24.219 5.496 1 82.75 164 PRO B C 1
ATOM 2766 O O . PRO B 1 164 ? -14.305 -25.156 4.727 1 82.75 164 PRO B O 1
ATOM 2769 N N . GLN B 1 165 ? -14.938 -23.688 6.324 1 84.5 165 GLN B N 1
ATOM 2770 C CA . GLN B 1 165 ? -16.297 -24.219 6.324 1 84.5 165 GLN B CA 1
ATOM 2771 C C . GLN B 1 165 ? -17 -23.906 5.004 1 84.5 165 GLN B C 1
ATOM 2773 O O . GLN B 1 165 ? -17.688 -24.766 4.449 1 84.5 165 GLN B O 1
ATOM 2778 N N . LYS B 1 166 ? -16.781 -22.734 4.516 1 81.31 166 LYS B N 1
ATOM 2779 C CA . LYS B 1 166 ? -17.391 -22.359 3.246 1 81.31 166 LYS B CA 1
ATOM 2780 C C . LYS B 1 166 ? -16.75 -23.109 2.08 1 81.31 166 LYS B C 1
ATOM 2782 O O . LYS B 1 166 ? -17.438 -23.453 1.116 1 81.31 166 LYS B O 1
ATOM 2787 N N . MET B 1 167 ? -15.508 -23.375 2.203 1 78.25 167 MET B N 1
ATOM 2788 C CA . MET B 1 167 ? -14.805 -24.125 1.175 1 78.25 167 MET B CA 1
ATOM 2789 C C . MET B 1 167 ? -15.359 -25.547 1.066 1 78.25 167 MET B C 1
ATOM 2791 O O . MET B 1 167 ? -15.594 -26.047 -0.036 1 78.25 167 MET B O 1
ATOM 2795 N N . LYS B 1 168 ? -15.625 -26.078 2.172 1 77.88 168 LYS B N 1
ATOM 2796 C CA . LYS B 1 168 ? -16.156 -27.438 2.207 1 77.88 168 LYS B CA 1
ATOM 2797 C C . LYS B 1 168 ? -17.562 -27.5 1.64 1 77.88 168 LYS B C 1
ATOM 2799 O O . LYS B 1 168 ? -17.938 -28.469 0.992 1 77.88 168 LYS B O 1
ATOM 2804 N N . ALA B 1 169 ? -18.266 -26.375 1.872 1 82 169 ALA B N 1
ATOM 2805 C CA . ALA B 1 169 ? -19.656 -26.312 1.42 1 82 169 ALA B CA 1
ATOM 2806 C C . ALA B 1 169 ? -19.734 -25.984 -0.067 1 82 169 ALA B C 1
ATOM 2808 O O . ALA B 1 169 ? -20.812 -26 -0.658 1 82 169 ALA B O 1
ATOM 2809 N N . GLY B 1 170 ? -18.609 -25.719 -0.697 1 77.5 170 GLY B N 1
ATOM 2810 C CA . GLY B 1 170 ? -18.562 -25.406 -2.115 1 77.5 170 GLY B CA 1
ATOM 2811 C C . GLY B 1 170 ? -18.984 -23.984 -2.426 1 77.5 170 GLY B C 1
ATOM 2812 O O . GLY B 1 170 ? -19.297 -23.656 -3.572 1 77.5 170 GLY B O 1
ATOM 2813 N N . GLU B 1 171 ? -19.047 -23.172 -1.377 1 75.62 171 GLU B N 1
ATOM 2814 C CA . GLU B 1 171 ? -19.438 -21.781 -1.584 1 75.62 171 GLU B CA 1
ATOM 2815 C C . GLU B 1 171 ? -18.312 -21 -2.273 1 75.62 171 GLU B C 1
ATOM 2817 O O . GLU B 1 171 ? -17.141 -21.219 -2.004 1 75.62 171 GLU B O 1
ATOM 2822 N N . THR B 1 172 ? -18.781 -20.219 -3.26 1 79.5 172 THR B N 1
ATOM 2823 C CA . THR B 1 172 ? -17.812 -19.453 -4.047 1 79.5 172 THR B CA 1
ATOM 2824 C C . THR B 1 172 ? -17.781 -18 -3.588 1 79.5 172 THR B C 1
ATOM 2826 O O . THR B 1 172 ? -17.641 -17.078 -4.41 1 79.5 172 THR B O 1
ATOM 2829 N N . THR B 1 173 ? -17.875 -17.844 -2.271 1 82.56 173 THR B N 1
ATOM 2830 C CA . THR B 1 173 ? -17.812 -16.5 -1.713 1 82.56 173 THR B CA 1
ATOM 2831 C C . THR B 1 173 ? -16.391 -15.953 -1.747 1 82.56 173 THR B C 1
ATOM 2833 O O . THR B 1 173 ? -15.43 -16.719 -1.786 1 82.56 173 THR B O 1
ATOM 2836 N N . LEU B 1 174 ? -16.312 -14.664 -1.81 1 90.81 174 LEU B N 1
ATOM 2837 C CA . LEU B 1 174 ? -15 -14.031 -1.772 1 90.81 174 LEU B CA 1
ATOM 2838 C C . LEU B 1 174 ? -14.344 -14.227 -0.41 1 90.81 174 LEU B C 1
ATOM 2840 O O . LEU B 1 174 ? -15.023 -14.188 0.621 1 90.81 174 LEU B O 1
ATOM 2844 N N . PRO B 1 175 ? -13.094 -14.508 -0.417 1 95 175 PRO B N 1
ATOM 2845 C CA . PRO B 1 175 ? -12.367 -14.648 0.848 1 95 175 PRO B CA 1
ATOM 2846 C C . PRO B 1 175 ? -12.211 -13.328 1.591 1 95 175 PRO B C 1
ATOM 2848 O O . PRO B 1 175 ? -12.266 -12.258 0.976 1 95 175 PRO B O 1
ATOM 2851 N N . ALA B 1 176 ? -12.086 -13.43 2.92 1 95.69 176 ALA B N 1
ATOM 2852 C CA . ALA B 1 176 ? -11.648 -12.25 3.668 1 95.69 176 ALA B CA 1
ATOM 2853 C C . ALA B 1 176 ? -10.242 -11.836 3.26 1 95.69 176 ALA B C 1
ATOM 2855 O O . ALA B 1 176 ? -9.328 -12.664 3.23 1 95.69 176 ALA B O 1
ATOM 2856 N N . THR B 1 177 ? -10.156 -10.586 2.9 1 98.25 177 THR B N 1
ATOM 2857 C CA . THR B 1 177 ? -8.875 -10.125 2.373 1 98.25 177 THR B CA 1
ATOM 2858 C C . THR B 1 177 ? -8.43 -8.836 3.068 1 98.25 177 THR B C 1
ATOM 2860 O O . THR B 1 177 ? -9.25 -7.953 3.328 1 98.25 177 THR B O 1
ATOM 2863 N N . THR B 1 178 ? -7.172 -8.766 3.436 1 98.62 178 THR B N 1
ATOM 2864 C CA . THR B 1 178 ? -6.562 -7.598 4.066 1 98.62 178 THR B CA 1
ATOM 2865 C C . THR B 1 178 ? -5.406 -7.07 3.223 1 98.62 178 THR B C 1
ATOM 2867 O O . THR B 1 178 ? -4.559 -7.844 2.768 1 98.62 178 THR B O 1
ATOM 2870 N N . LEU B 1 179 ? -5.41 -5.77 2.945 1 98.88 179 LEU B N 1
ATOM 2871 C CA . LEU B 1 179 ? -4.266 -5.141 2.295 1 98.88 179 LEU B CA 1
ATOM 2872 C C . LEU B 1 179 ? -3.086 -5.031 3.256 1 98.88 179 LEU B C 1
ATOM 2874 O O . LEU B 1 179 ? -3.18 -4.359 4.285 1 98.88 179 LEU B O 1
ATOM 2878 N N . MET B 1 180 ? -1.978 -5.648 2.916 1 98.81 180 MET B N 1
ATOM 2879 C CA . MET B 1 180 ? -0.783 -5.609 3.756 1 98.81 180 MET B CA 1
ATOM 2880 C C . MET B 1 180 ? 0.113 -4.434 3.371 1 98.81 180 MET B C 1
ATOM 2882 O O . MET B 1 180 ? 0.551 -3.674 4.234 1 98.81 180 MET B O 1
ATOM 2886 N N . TRP B 1 181 ? 0.42 -4.316 2.152 1 98.94 181 TRP B N 1
ATOM 2887 C CA . TRP B 1 181 ? 1.198 -3.201 1.628 1 98.94 181 TRP B CA 1
ATOM 2888 C C . TRP B 1 181 ? 1.07 -3.113 0.111 1 98.94 181 TRP B C 1
ATOM 2890 O O . TRP B 1 181 ? 0.638 -4.066 -0.538 1 98.94 181 TRP B O 1
ATOM 2900 N N . HIS B 1 182 ? 1.263 -2.004 -0.481 1 98.88 182 HIS B N 1
ATOM 2901 C CA . HIS B 1 182 ? 1.285 -1.653 -1.896 1 98.88 182 HIS B CA 1
ATOM 2902 C C . HIS B 1 182 ? 2.463 -0.739 -2.219 1 98.88 182 HIS B C 1
ATOM 2904 O O . HIS B 1 182 ? 2.514 0.402 -1.754 1 98.88 182 HIS B O 1
ATOM 2910 N N . LEU B 1 183 ? 3.42 -1.275 -2.994 1 98.88 183 LEU B N 1
ATOM 2911 C CA . LEU B 1 183 ? 4.684 -0.582 -3.213 1 98.88 183 LEU B CA 1
ATOM 2912 C C . LEU B 1 183 ? 4.883 -0.266 -4.691 1 98.88 183 LEU B C 1
ATOM 2914 O O . LEU B 1 183 ? 4.562 -1.089 -5.555 1 98.88 183 LEU B O 1
ATOM 2918 N N . THR B 1 184 ? 5.422 0.924 -4.961 1 98.75 184 THR B N 1
ATOM 2919 C CA . THR B 1 184 ? 5.859 1.292 -6.305 1 98.75 184 THR B CA 1
ATOM 2920 C C . THR B 1 184 ? 7.172 0.602 -6.652 1 98.75 184 THR B C 1
ATOM 2922 O O . THR B 1 184 ? 7.891 0.135 -5.766 1 98.75 184 THR B O 1
ATOM 2925 N N . PRO B 1 185 ? 7.461 0.486 -7.973 1 98.5 185 PRO B N 1
ATOM 2926 C CA . PRO B 1 185 ? 8.742 -0.111 -8.352 1 98.5 185 PRO B CA 1
ATOM 2927 C C . PRO B 1 185 ? 9.938 0.638 -7.766 1 98.5 185 PRO B C 1
ATOM 2929 O O . PRO B 1 185 ? 10.93 0.018 -7.379 1 98.5 185 PRO B O 1
ATOM 2932 N N . LYS B 1 186 ? 9.891 1.919 -7.688 1 97.38 186 LYS B N 1
ATOM 2933 C CA . LYS B 1 186 ? 10.977 2.711 -7.117 1 97.38 186 LYS B CA 1
ATOM 2934 C C . LYS B 1 186 ? 11.234 2.33 -5.664 1 97.38 186 LYS B C 1
ATOM 2936 O O . LYS B 1 186 ? 12.383 2.184 -5.246 1 97.38 186 LYS B O 1
ATOM 2941 N N . GLN B 1 187 ? 10.211 2.211 -4.926 1 98.44 187 GLN B N 1
ATOM 2942 C CA . GLN B 1 187 ? 10.32 1.825 -3.521 1 98.44 187 GLN B CA 1
ATOM 2943 C C . GLN B 1 187 ? 10.922 0.431 -3.379 1 98.44 187 GLN B C 1
ATOM 2945 O O . GLN B 1 187 ? 11.789 0.209 -2.535 1 98.44 187 GLN B O 1
ATOM 2950 N N . LEU B 1 188 ? 10.445 -0.492 -4.168 1 98.5 188 LEU B N 1
ATOM 2951 C CA . LEU B 1 188 ? 10.977 -1.851 -4.16 1 98.5 188 LEU B CA 1
ATOM 2952 C C . LEU B 1 188 ? 12.461 -1.854 -4.484 1 98.5 188 LEU B C 1
ATOM 2954 O O . LEU B 1 188 ? 13.242 -2.555 -3.836 1 98.5 188 LEU B O 1
ATOM 2958 N N . ARG B 1 189 ? 12.852 -1.068 -5.523 1 97.19 189 ARG B N 1
ATOM 2959 C CA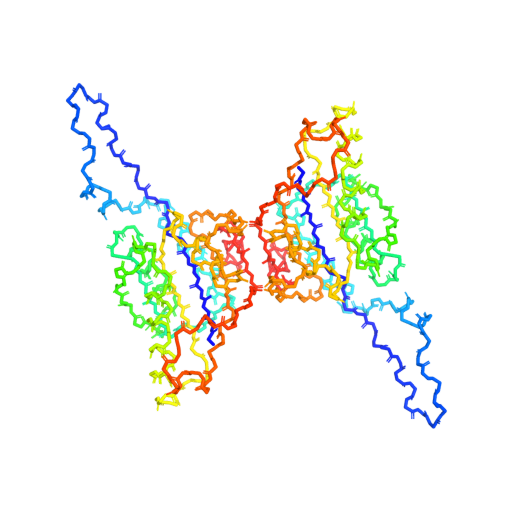 . ARG B 1 189 ? 14.25 -1.018 -5.918 1 97.19 189 ARG B CA 1
ATOM 2960 C C . ARG B 1 189 ? 15.117 -0.447 -4.801 1 97.19 189 ARG B C 1
ATOM 2962 O O . ARG B 1 189 ? 16.25 -0.897 -4.586 1 97.19 189 ARG B O 1
ATOM 2969 N N . LYS B 1 190 ? 14.617 0.486 -4.066 1 96.25 190 LYS B N 1
ATOM 2970 C CA . LYS B 1 190 ? 15.344 1.039 -2.928 1 96.25 190 LYS B CA 1
ATOM 2971 C C . LYS B 1 190 ? 15.508 -0.003 -1.825 1 96.25 190 LYS B C 1
ATOM 2973 O O . LYS B 1 190 ? 16.562 -0.059 -1.173 1 96.25 190 LYS B O 1
ATOM 2978 N N . ILE B 1 191 ? 14.5 -0.792 -1.628 1 96.88 191 ILE B N 1
ATOM 2979 C CA . ILE B 1 191 ? 14.531 -1.824 -0.597 1 96.88 191 ILE B CA 1
ATOM 2980 C C . ILE B 1 191 ? 15.523 -2.92 -0.994 1 96.88 191 ILE B C 1
ATOM 2982 O O . ILE B 1 191 ? 16.234 -3.451 -0.145 1 96.88 191 ILE B O 1
ATOM 2986 N N . GLY B 1 192 ? 15.602 -3.25 -2.277 1 92.69 192 GLY B N 1
ATOM 2987 C CA . GLY B 1 192 ? 16.453 -4.332 -2.766 1 92.69 192 GLY B CA 1
ATOM 2988 C C . GLY B 1 192 ? 17.906 -3.941 -2.885 1 92.69 192 GLY B C 1
ATOM 2989 O O . GLY B 1 192 ? 18.781 -4.805 -3.049 1 92.69 192 GLY B O 1
ATOM 2990 N N . SER B 1 193 ? 18.328 -2.652 -3.16 1 81 193 SER B N 1
ATOM 2991 C CA . SER B 1 193 ? 19.688 -2.17 -3.393 1 81 193 SER B CA 1
ATOM 2992 C C . SER B 1 193 ? 20.531 -2.24 -2.119 1 81 193 SER B C 1
ATOM 2994 O O . SER B 1 193 ? 21.734 -2.043 -2.158 1 81 193 SER B O 1
ATOM 2996 N N . ARG B 1 194 ? 20.062 -2.609 -0.984 1 60.34 194 ARG B N 1
ATOM 2997 C CA . ARG B 1 194 ? 20.922 -2.619 0.192 1 60.34 194 ARG B CA 1
ATOM 2998 C C . ARG B 1 194 ? 21.5 -4.008 0.43 1 60.34 194 ARG B C 1
ATOM 3000 O O . ARG B 1 194 ? 20.859 -5.016 0.148 1 60.34 194 ARG B O 1
#

Nearest PDB structures (foldseek):
  1ujc-assembly1_A  TM=8.707E-01  e=5.852E-11  Escherichia coli
  2rfl-assembly7_G  TM=7.502E-01  e=6.053E-08  Agrobacterium fabrum str. C58
  6isn-assembly1_B  TM=6.001E-01  e=4.671E-06  Homo sapiens
  4emb-assembly1_A  TM=5.698E-01  e=2.713E-06  Borreliella burgdorferi
  5vve-assembly1_A  TM=5.934E-01  e=1.155E-05  Naegleria fowleri

Organism: NCBI:txid1960156

InterPro domains:
  IPR013078 Histidine phosphatase superfamily, clade-1 [PF00300] (4-103)
  IPR013078 Histidine phosphatase superfamily, clade-1 [cd07067] (3-163)
  IPR029033 Histidine phosphatase superfamily [G3DSA:3.40.50.1240] (3-192)
  IPR029033 Histidine phosphatase superfamily [SSF53254] (1-163)